Protein AF-0000000079719962 (afdb_homodimer)

Organism: NCBI:txid616991

Foldseek 3Di:
DKKKKKKFKPPPVVDDLCQQCVQVVVVLVVQDDPFQAKDDPPSTIMMGIGHLLCQVLVVLLSQLSQLLDPPMGMAMEMFAFDWDARDPGPVPTDGRNVVRRVVVSVCCVVVVHRYAYDLPDPVVRVVLRVLSVVLCVLSVVQHSLLSVLLNVCSVCVPDDLVNVCVVVVHDSVVSVVSPVSSVVVSVVVSSVVSNVCVVVSVD/DKKKKKKFKPPPVVDDLCQQCVQVVVVLVVQDDPFQAKDDPPSTIMMGIGHLLCQVLVVLLSQLSQLLDPPMGMAMEMFAFDWDARDPGPVPTDDRNVVRRVVVSVCCVVVVHRYAYDLPDPVVRVVLRVLRVVLCVLSVVQHSLLSVLLNVCSVCVPDDLVNVCVVVVHDSVVSVVSPVSSVVVSVVVSSVVSNVCVVVSVD

Radius of gyration: 23.45 Å; Cα contacts (8 Å, |Δi|>4): 711; chains: 2; bounding box: 46×61×52 Å

Nearest PDB structures (foldseek):
  3ung-assembly1_C  TM=3.745E-01  e=7.466E-02  Pyrococcus furiosus DSM 3638
  3mah-assembly1_A-2  TM=4.358E-01  e=3.257E-01  Porphyromonas gingivalis W83
  2ia0-assembly1_A  TM=5.479E-01  e=9.409E-01  Pyrococcus furiosus
  8z6g-assembly3_F  TM=4.159E-01  e=1.340E+00  Pseudomonas aeruginosa
  5yei-assembly2_E  TM=3.721E-01  e=9.409E-01  Pseudomonas aeruginosa PAO1

Sequence (406 aa):
MVAIITGDIINSDRYAASEWMDILKPYLGRQGKTPNDWEIYRGDEFQIRTTPEKALQMAIQIKALIKSIKNLDVRMGIGLGSETFVGSSVSQSNGKAYQRSGRIFETLKEQKLNLAIVTGHDDKDKTLNLMLKLALNFMDDWSTVSAQMVSLALTKPNASQQEVADQLKIRQSAVSQRLKRARMDLVLDLLAYYDENLKYIMAMVAIITGDIINSDRYAASEWMDILKPYLGRQGKTPNDWEIYRGDEFQIRTTPEKALQMAIQIKALIKSIKNLDVRMGIGLGSETFVGSSVSQSNGKAYQRSGRIFETLKEQKLNLAIVTGHDDKDKTLNLMLKLALNFMDDWSTVSAQMVSLALTKPNASQQEVADQLKIRQSAVSQRLKRARMDLVLDLLAYYDENLKYIMA

InterPro domains:
  IPR032580 SatD family [PF16264] (7-186)

Solvent-accessible surface area (backbone atoms only — not comparable to full-atom values): 20863 Å² total; per-residue (Å²): 118,32,17,21,40,28,35,35,49,39,63,47,90,82,45,64,59,64,71,51,46,68,55,49,48,62,56,50,53,74,74,43,48,75,40,56,26,27,41,77,43,92,85,43,32,36,39,35,55,49,42,61,90,47,41,64,61,49,52,54,39,49,40,17,54,39,21,38,38,85,84,33,38,50,33,37,7,30,3,32,28,44,73,76,41,84,45,90,25,43,90,60,32,36,36,50,5,46,51,35,4,50,56,52,35,70,46,22,69,83,68,73,44,47,61,46,55,36,60,85,41,68,71,58,28,55,54,51,37,49,45,42,53,45,46,43,67,53,62,76,61,44,44,38,67,26,13,44,48,51,28,49,46,67,76,36,74,80,57,49,61,57,56,52,10,60,73,69,70,49,56,42,69,56,44,53,50,38,37,57,74,49,40,45,70,59,53,51,50,51,51,50,51,51,60,67,48,42,62,67,66,74,99,117,32,17,22,40,27,35,34,48,39,63,46,88,82,45,64,60,64,71,52,46,68,55,49,48,62,55,49,53,74,74,41,49,77,40,58,26,26,40,76,44,93,84,44,32,36,37,36,55,49,43,61,89,46,39,63,60,48,52,54,36,51,37,18,54,40,21,37,39,86,86,34,37,49,33,37,7,30,3,31,28,44,72,77,41,85,46,89,22,44,89,61,33,36,36,52,5,47,50,36,4,50,55,50,35,70,46,22,70,84,67,71,44,47,60,47,54,38,58,86,42,70,71,59,27,55,52,52,37,50,45,41,52,45,45,42,67,52,61,75,61,44,45,39,66,26,12,43,48,51,28,50,46,68,75,38,75,81,58,48,61,58,56,51,11,59,74,69,71,48,57,42,69,55,43,53,50,37,38,57,74,48,40,45,68,58,54,51,51,52,51,51,50,50,58,67,48,42,61,68,65,74,98

Secondary structure (DSSP, 8-state):
-EEEEEEEEETGGGS-HHHHHHHHHHHHHHH--TTTTEEEETTTEEEEEE-HHHHHHHHHHHHHHHHTSTT-EEEEEEEEE---B--SSGGG-BSHHHHHHHHHHHHHHHHT-SEEEE-S-HHHHHHHHHHHHHHHHHHTT--HHHHHHHHHHHH-TT--HHHHHHHHTS-HHHHHHHHHHTTHHHHHHHHHHHHHHHHHHH-/-EEEEEEEEETGGGS-HHHHHHHHHHHHHHH--TTTTEEEETTTEEEEEE-HHHHHHHHHHHHHHHHTSTT-EEEEEEEEE---B--SSGGG-BSHHHHHHHHHHHHHHHHT-SEEEE-S-HHHHHHHHHHHHHHHHHHTT--HHHHHHHHHHHH-TT--HHHHHHHHTS-HHHHHHHHHHTTHHHHHHHHHHHHHHHHHHH-

pLDDT: mean 95.41, std 4.45, range [75.06, 98.94]

Structure (mmCIF, N/CA/C/O backbone):
data_AF-0000000079719962-model_v1
#
loop_
_entity.id
_entity.type
_entity.pdbx_description
1 polymer 'SatD family protein'
#
loop_
_atom_site.group_PDB
_atom_site.id
_atom_site.type_symbol
_atom_site.label_atom_id
_atom_site.label_alt_id
_atom_site.label_comp_id
_atom_site.label_asym_id
_atom_site.label_entity_id
_atom_site.label_seq_id
_atom_site.pdbx_PDB_ins_code
_atom_site.Cartn_x
_atom_site.Cartn_y
_atom_site.Cartn_z
_atom_site.occupancy
_atom_site.B_iso_or_equiv
_atom_site.auth_seq_id
_atom_site.auth_comp_id
_atom_site.auth_asym_id
_atom_site.auth_atom_id
_atom_site.pdbx_PDB_model_num
ATOM 1 N N . MET A 1 1 ? -19.891 16.281 11.859 1 93.44 1 MET A N 1
ATOM 2 C CA . MET A 1 1 ? -18.75 15.367 11.969 1 93.44 1 MET A CA 1
ATOM 3 C C . MET A 1 1 ? -17.438 16.109 11.719 1 93.44 1 MET A C 1
ATOM 5 O O . MET A 1 1 ? -17.344 16.938 10.805 1 93.44 1 MET A O 1
ATOM 9 N N . VAL A 1 2 ? -16.422 15.969 12.656 1 97.75 2 VAL A N 1
ATOM 10 C CA . VAL A 1 2 ? -15.117 16.625 12.547 1 97.75 2 VAL A CA 1
ATOM 11 C C . VAL A 1 2 ? -14.008 15.578 12.484 1 97.75 2 VAL A C 1
ATOM 13 O O . VAL A 1 2 ? -14.273 14.383 12.656 1 97.75 2 VAL A O 1
ATOM 16 N N . ALA A 1 3 ? -12.844 16.016 12.141 1 98.75 3 ALA A N 1
ATOM 17 C CA . ALA A 1 3 ? -11.633 15.211 12.219 1 98.75 3 ALA A CA 1
ATOM 18 C C . ALA A 1 3 ? -10.602 15.852 13.141 1 98.75 3 ALA A C 1
ATOM 20 O O . ALA A 1 3 ? -10.414 17.062 13.125 1 98.75 3 ALA A O 1
ATOM 21 N N . ILE A 1 4 ? -10.023 15.016 13.922 1 98.88 4 ILE A N 1
ATOM 22 C CA . ILE A 1 4 ? -8.977 15.461 14.836 1 98.88 4 ILE A CA 1
ATOM 23 C C . ILE A 1 4 ? -7.668 14.742 14.508 1 98.88 4 ILE A C 1
ATOM 25 O O . ILE A 1 4 ? -7.648 13.523 14.328 1 98.88 4 ILE A O 1
ATOM 29 N N . ILE A 1 5 ? -6.578 15.484 14.367 1 98.88 5 ILE A N 1
ATOM 30 C CA . ILE A 1 5 ? -5.23 14.938 14.227 1 98.88 5 ILE A CA 1
ATOM 31 C C . ILE A 1 5 ? -4.438 15.188 15.5 1 98.88 5 ILE A C 1
ATOM 33 O O . ILE A 1 5 ? -4.285 16.344 15.93 1 98.88 5 ILE A O 1
ATOM 37 N N . THR A 1 6 ? -4.031 14.203 16.109 1 98.81 6 THR A N 1
ATOM 38 C CA . THR A 1 6 ? -3.107 14.266 17.234 1 98.81 6 THR A CA 1
ATOM 39 C C . THR A 1 6 ? -1.722 13.773 16.828 1 98.81 6 THR A C 1
ATOM 41 O O . THR A 1 6 ? -1.591 12.719 16.203 1 98.81 6 THR A O 1
ATOM 44 N N . GLY A 1 7 ? -0.719 14.555 17.125 1 98.31 7 GLY A N 1
ATOM 45 C CA . GLY A 1 7 ? 0.588 14.117 16.656 1 98.31 7 GLY A CA 1
ATOM 46 C C . GLY A 1 7 ? 1.728 14.625 17.516 1 98.31 7 GLY A C 1
ATOM 47 O O . GLY A 1 7 ? 1.511 15.414 18.438 1 98.31 7 GLY A O 1
ATOM 48 N N . ASP A 1 8 ? 2.9 14.094 17.25 1 97.25 8 ASP A N 1
ATOM 49 C CA . ASP A 1 8 ? 4.141 14.555 17.859 1 97.25 8 ASP A CA 1
ATOM 50 C C . ASP A 1 8 ? 5.32 14.398 16.906 1 97.25 8 ASP A C 1
ATOM 52 O O . ASP A 1 8 ? 5.332 13.5 16.062 1 97.25 8 ASP A O 1
ATOM 56 N N . ILE A 1 9 ? 6.293 15.258 17.109 1 97.38 9 ILE A N 1
ATOM 57 C CA . ILE A 1 9 ? 7.492 15.25 16.281 1 97.38 9 ILE A CA 1
ATOM 58 C C . ILE A 1 9 ? 8.453 14.172 16.766 1 97.38 9 ILE A C 1
ATOM 60 O O . ILE A 1 9 ? 8.766 14.102 17.953 1 97.38 9 ILE A O 1
ATOM 64 N N . ILE A 1 10 ? 8.82 13.297 15.828 1 95.75 10 ILE A N 1
ATOM 65 C CA . ILE A 1 10 ? 9.781 12.25 16.141 1 95.75 10 ILE A CA 1
ATOM 66 C C . ILE A 1 10 ? 11.195 12.812 16.094 1 95.75 10 ILE A C 1
ATOM 68 O O . ILE A 1 10 ? 11.539 13.562 15.172 1 95.75 10 ILE A O 1
ATOM 72 N N . ASN A 1 11 ? 12.078 12.508 17.047 1 89.94 11 ASN A N 1
ATOM 73 C CA . ASN A 1 11 ? 13.461 12.945 17.172 1 89.94 11 ASN A CA 1
ATOM 74 C C . ASN A 1 11 ? 13.562 14.445 17.438 1 89.94 11 ASN A C 1
ATOM 76 O O . ASN A 1 11 ? 14.5 15.102 16.969 1 89.94 11 ASN A O 1
ATOM 80 N N . SER A 1 12 ? 12.562 15.008 18.062 1 84.5 12 SER A N 1
ATOM 81 C CA . SER A 1 12 ? 12.516 16.453 18.297 1 84.5 12 SER A CA 1
ATOM 82 C C . SER A 1 12 ? 13.57 16.875 19.297 1 84.5 12 SER A C 1
ATOM 84 O O . SER A 1 12 ? 14 18.047 19.312 1 84.5 12 SER A O 1
ATOM 86 N N . ASP A 1 13 ? 13.922 15.945 20.141 1 80.94 13 ASP A N 1
ATOM 87 C CA . ASP A 1 13 ? 14.891 16.266 21.188 1 80.94 13 ASP A CA 1
ATOM 88 C C . ASP A 1 13 ? 16.281 16.484 20.594 1 80.94 13 ASP A C 1
ATOM 90 O O . ASP A 1 13 ? 17.141 17.078 21.25 1 80.94 13 ASP A O 1
ATOM 94 N N . ARG A 1 14 ? 16.469 16.125 19.375 1 79.5 14 ARG A N 1
ATOM 95 C CA . ARG A 1 14 ? 17.797 16.219 18.766 1 79.5 14 ARG A CA 1
ATOM 96 C C . ARG A 1 14 ? 17.969 17.531 18 1 79.5 14 ARG A C 1
ATOM 98 O O . ARG A 1 14 ? 19.062 17.859 17.562 1 79.5 14 ARG A O 1
ATOM 105 N N . TYR A 1 15 ? 16.766 18.281 17.969 1 77.62 15 TYR A N 1
ATOM 106 C CA . TYR A 1 15 ? 16.797 19.484 17.156 1 77.62 15 TYR A CA 1
ATOM 107 C C . TYR A 1 15 ? 16.109 20.641 17.891 1 77.62 15 TYR A C 1
ATOM 109 O O . TYR A 1 15 ? 15.297 20.422 18.781 1 77.62 15 TYR A O 1
ATOM 117 N N . ALA A 1 16 ? 16.578 21.75 17.516 1 79.19 16 ALA A N 1
ATOM 118 C CA . ALA A 1 16 ? 15.906 22.922 18.078 1 79.19 16 ALA A CA 1
ATOM 119 C C . ALA A 1 16 ? 14.461 23 17.578 1 79.19 16 ALA A C 1
ATOM 121 O O . ALA A 1 16 ? 14.188 22.781 16.406 1 79.19 16 ALA A O 1
ATOM 122 N N . ALA A 1 17 ? 13.594 23.266 18.531 1 81.38 17 ALA A N 1
ATOM 123 C CA . ALA A 1 17 ? 12.172 23.344 18.203 1 81.38 17 ALA A CA 1
ATOM 124 C C . ALA A 1 17 ? 11.914 24.328 17.078 1 81.38 17 ALA A C 1
ATOM 126 O O . ALA A 1 17 ? 10.977 24.172 16.297 1 81.38 17 ALA A O 1
ATOM 127 N N . SER A 1 18 ? 12.727 25.266 17.016 1 83.69 18 SER A N 1
ATOM 128 C CA . SER A 1 18 ? 12.562 26.297 16 1 83.69 18 SER A CA 1
ATOM 129 C C . SER A 1 18 ? 12.688 25.719 14.594 1 83.69 18 SER A C 1
ATOM 131 O O . SER A 1 18 ? 12.109 26.25 13.641 1 83.69 18 SER A O 1
ATOM 133 N N . GLU A 1 19 ? 13.398 24.688 14.484 1 83 19 GLU A N 1
ATOM 134 C CA . GLU A 1 19 ? 13.648 24.078 13.172 1 83 19 GLU A CA 1
ATOM 135 C C . GLU A 1 19 ? 12.352 23.578 12.539 1 83 19 GLU A C 1
ATOM 137 O O . GLU A 1 19 ? 12.125 23.781 11.344 1 83 19 GLU A O 1
ATOM 142 N N . TRP A 1 20 ? 11.531 22.984 13.281 1 89.44 20 TRP A N 1
ATOM 143 C CA . TRP A 1 20 ? 10.312 22.438 12.688 1 89.44 20 TRP A CA 1
ATOM 144 C C . TRP A 1 20 ? 9.109 23.344 13 1 89.44 20 TRP A C 1
ATOM 146 O O . TRP A 1 20 ? 8.148 23.391 12.227 1 89.44 20 TRP A O 1
ATOM 156 N N . MET A 1 21 ? 9.125 24.094 14.055 1 92.19 21 MET A N 1
ATOM 157 C CA . MET A 1 21 ? 8.023 25 14.398 1 92.19 21 MET A CA 1
ATOM 158 C C . MET A 1 21 ? 7.855 26.078 13.336 1 92.19 21 MET A C 1
ATOM 160 O O . MET A 1 21 ? 6.734 26.469 13.016 1 92.19 21 MET A O 1
ATOM 164 N N . ASP A 1 22 ? 8.93 26.562 12.797 1 91.62 22 ASP A N 1
ATOM 165 C CA . ASP A 1 22 ? 8.922 27.641 11.812 1 91.62 22 ASP A CA 1
ATOM 166 C C . ASP A 1 22 ? 8.281 27.188 10.508 1 91.62 22 ASP A C 1
ATOM 168 O O . ASP A 1 22 ? 7.879 28.016 9.68 1 91.62 22 ASP A O 1
ATOM 172 N N . ILE A 1 23 ? 8.195 25.922 10.352 1 92.44 23 ILE A N 1
ATOM 173 C CA . ILE A 1 23 ? 7.602 25.375 9.133 1 92.44 23 ILE A CA 1
ATOM 174 C C . ILE A 1 23 ? 6.16 24.953 9.414 1 92.44 23 ILE A C 1
ATOM 176 O O . ILE A 1 23 ? 5.262 25.219 8.609 1 92.44 23 ILE A O 1
ATOM 180 N N . LEU A 1 24 ? 5.965 24.344 10.539 1 95.38 24 LEU A N 1
ATOM 181 C CA . LEU A 1 24 ? 4.656 23.781 10.859 1 95.38 24 LEU A CA 1
ATOM 182 C C . LEU A 1 24 ? 3.66 24.891 11.203 1 95.38 24 LEU A C 1
ATOM 184 O O . LEU A 1 24 ? 2.512 24.859 10.75 1 95.38 24 LEU A O 1
ATOM 188 N N . LYS A 1 25 ? 4.051 25.938 11.922 1 95.94 25 LYS A N 1
ATOM 189 C CA . LYS A 1 25 ? 3.146 26.969 12.398 1 95.94 25 LYS A CA 1
ATOM 190 C C . LYS A 1 25 ? 2.553 27.766 11.234 1 95.94 25 LYS A C 1
ATOM 192 O O . LYS A 1 25 ? 1.34 27.984 11.18 1 95.94 25 LYS A O 1
ATOM 197 N N . PRO A 1 26 ? 3.408 28.234 10.328 1 95.81 26 PRO A N 1
ATOM 198 C CA . PRO A 1 26 ? 2.816 28.938 9.18 1 95.81 26 PRO A CA 1
ATOM 199 C C . PRO A 1 26 ? 1.812 28.078 8.422 1 95.81 26 PRO A C 1
ATOM 201 O O . PRO A 1 26 ? 0.788 28.578 7.953 1 95.81 26 PRO A O 1
ATOM 204 N N . TYR A 1 27 ? 2.104 26.828 8.242 1 96.44 27 TYR A N 1
ATOM 205 C CA . TYR A 1 27 ? 1.168 25.922 7.574 1 96.44 27 TYR A CA 1
ATOM 206 C C . TYR A 1 27 ? -0.151 25.844 8.336 1 96.44 27 TYR A C 1
ATOM 208 O O . TYR A 1 27 ? -1.223 26.016 7.746 1 96.44 27 TYR A O 1
ATOM 216 N N . LEU A 1 28 ? -0.067 25.562 9.664 1 97.31 28 LEU A N 1
ATOM 217 C CA . LEU A 1 28 ? -1.263 25.438 10.492 1 97.31 28 LEU A CA 1
ATOM 218 C C . LEU A 1 28 ? -2.031 26.75 10.547 1 97.31 28 LEU A C 1
ATOM 220 O O . LEU A 1 28 ? -3.264 26.75 10.594 1 97.31 28 LEU A O 1
ATOM 224 N N . GLY A 1 29 ? -1.267 27.844 10.57 1 97.06 29 GLY A N 1
ATOM 225 C CA . GLY A 1 29 ? -1.888 29.156 10.57 1 97.06 29 GLY A CA 1
ATOM 226 C C . GLY A 1 29 ? -2.803 29.391 9.383 1 97.06 29 GLY A C 1
ATOM 227 O O . GLY A 1 29 ? -3.818 30.078 9.5 1 97.06 29 GLY A O 1
ATOM 228 N N . ARG A 1 30 ? -2.459 28.781 8.273 1 95.69 30 ARG A N 1
ATOM 229 C CA . ARG A 1 30 ? -3.264 28.906 7.062 1 95.69 30 ARG A CA 1
ATOM 230 C C . ARG A 1 30 ? -4.492 28.016 7.121 1 95.69 30 ARG A C 1
ATOM 232 O O . ARG A 1 30 ? -5.434 28.188 6.34 1 95.69 30 ARG A O 1
ATOM 239 N N . GLN A 1 31 ? -4.426 27.047 8.031 1 95.19 31 GLN A N 1
ATOM 240 C CA . GLN A 1 31 ? -5.516 26.078 8.117 1 95.19 31 GLN A CA 1
ATOM 241 C C . GLN A 1 31 ? -6.57 26.516 9.125 1 95.19 31 GLN A C 1
ATOM 243 O O . GLN A 1 31 ? -7.695 26.016 9.117 1 95.19 31 GLN A O 1
ATOM 248 N N . GLY A 1 32 ? -6.234 27.438 10.07 1 96.25 32 GLY A N 1
ATOM 249 C CA . GLY A 1 32 ? -7.164 27.875 11.102 1 96.25 32 GLY A CA 1
ATOM 250 C C . GLY A 1 32 ? -6.5 28.688 12.195 1 96.25 32 GLY A C 1
ATOM 251 O O . GLY A 1 32 ? -5.355 29.125 12.039 1 96.25 32 GLY A O 1
ATOM 252 N N . LYS A 1 33 ? -7.203 28.875 13.289 1 96.94 33 LYS A N 1
ATOM 253 C CA . LYS A 1 33 ? -6.738 29.75 14.352 1 96.94 33 LYS A CA 1
ATOM 254 C C . LYS A 1 33 ? -6.285 28.953 15.57 1 96.94 33 LYS A C 1
ATOM 256 O O . LYS A 1 33 ? -6.93 27.969 15.953 1 96.94 33 LYS A O 1
ATOM 261 N N . THR A 1 34 ? -5.16 29.25 16.156 1 97.12 34 THR A N 1
ATOM 262 C CA . THR A 1 34 ? -4.742 28.734 17.469 1 97.12 34 THR A CA 1
ATOM 263 C C . THR A 1 34 ? -5.324 29.578 18.594 1 97.12 34 THR A C 1
ATOM 265 O O . THR A 1 34 ? -5.453 30.797 18.453 1 97.12 34 THR A O 1
ATOM 268 N N . PRO A 1 35 ? -5.789 28.969 19.578 1 96.75 35 PRO A N 1
ATOM 269 C CA . PRO A 1 35 ? -5.656 27.547 19.891 1 96.75 35 PRO A CA 1
ATOM 270 C C . PRO A 1 35 ? -6.891 26.734 19.5 1 96.75 35 PRO A C 1
ATOM 272 O O . PRO A 1 35 ? -6.941 25.531 19.734 1 96.75 35 PRO A O 1
ATOM 275 N N . ASN A 1 36 ? -7.93 27.391 18.891 1 96.19 36 ASN A N 1
ATOM 276 C CA . ASN A 1 36 ? -9.227 26.766 18.672 1 96.19 36 ASN A CA 1
ATOM 277 C C . ASN A 1 36 ? -9.141 25.656 17.625 1 96.19 36 ASN A C 1
ATOM 279 O O . ASN A 1 36 ? -9.766 24.609 17.766 1 96.19 36 ASN A O 1
ATOM 283 N N . ASP A 1 37 ? -8.367 25.891 16.609 1 97.81 37 ASP A N 1
ATOM 284 C CA . ASP A 1 37 ? -8.32 24.938 15.492 1 97.81 37 ASP A CA 1
ATOM 285 C C . ASP A 1 37 ? -7.07 24.062 15.578 1 97.81 37 ASP A C 1
ATOM 287 O O . ASP A 1 37 ? -7.055 22.953 15.062 1 97.81 37 ASP A O 1
ATOM 291 N N . TRP A 1 38 ? -6.039 24.562 16.125 1 98.31 38 TRP A N 1
ATOM 292 C CA . TRP A 1 38 ? -4.812 23.797 16.312 1 98.31 38 TRP A CA 1
ATOM 293 C C . TRP A 1 38 ? -4.008 24.344 17.5 1 98.31 38 TRP A C 1
ATOM 295 O O . TRP A 1 38 ? -4.141 25.5 17.859 1 98.31 38 TRP A O 1
ATOM 305 N N . GLU A 1 39 ? -3.303 23.531 18.047 1 97.69 39 GLU A N 1
ATOM 306 C CA . GLU A 1 39 ? -2.447 23.875 19.172 1 97.69 39 GLU A CA 1
ATOM 307 C C . GLU A 1 39 ? -1.198 23 19.219 1 97.69 39 GLU A C 1
ATOM 309 O O . GLU A 1 39 ? -1.268 21.797 18.953 1 97.69 39 GLU A O 1
ATOM 314 N N . ILE A 1 40 ? -0.084 23.625 19.391 1 95.81 40 ILE A N 1
ATOM 315 C CA . ILE A 1 40 ? 1.156 22.922 19.719 1 95.81 40 ILE A CA 1
ATOM 316 C C . ILE A 1 40 ? 1.433 23.016 21.219 1 95.81 40 ILE A C 1
ATOM 318 O O . ILE A 1 40 ? 1.312 24.078 21.812 1 95.81 40 ILE A O 1
ATOM 322 N N . TYR A 1 41 ? 1.657 21.891 21.797 1 92.75 41 TYR A N 1
ATOM 323 C CA . TYR A 1 41 ? 1.892 21.891 23.25 1 92.75 41 TYR A CA 1
ATOM 324 C C . TYR A 1 41 ? 2.98 20.891 23.609 1 92.75 41 TYR A C 1
ATOM 326 O O . TYR A 1 41 ? 3.387 20.062 22.781 1 92.75 41 TYR A O 1
ATOM 334 N N . ARG A 1 42 ? 3.557 21.031 24.766 1 88.94 42 ARG A N 1
ATOM 335 C CA . ARG A 1 42 ? 4.602 20.172 25.312 1 88.94 42 ARG A CA 1
ATOM 336 C C . ARG A 1 42 ? 5.836 20.172 24.422 1 88.94 42 ARG A C 1
ATOM 338 O O . ARG A 1 42 ? 6.566 19.188 24.344 1 88.94 42 ARG A O 1
ATOM 345 N N . GLY A 1 43 ? 5.992 21.094 23.641 1 87.31 43 GLY A N 1
ATOM 346 C CA . GLY A 1 43 ? 7.188 21.328 22.844 1 87.31 43 GLY A CA 1
ATOM 347 C C . GLY A 1 43 ? 7.18 20.594 21.516 1 87.31 43 GLY A C 1
ATOM 348 O O . GLY A 1 43 ? 7.754 21.078 20.531 1 87.31 43 GLY A O 1
ATOM 349 N N . ASP A 1 44 ? 6.539 19.375 21.469 1 92.88 44 ASP A N 1
ATOM 350 C CA . ASP A 1 44 ? 6.645 18.609 20.234 1 92.88 44 ASP A CA 1
ATOM 351 C C . ASP A 1 44 ? 5.316 17.953 19.875 1 92.88 44 ASP A C 1
ATOM 353 O O . ASP A 1 44 ? 5.219 17.234 18.875 1 92.88 44 ASP A O 1
ATOM 357 N N . GLU A 1 45 ? 4.328 18.156 20.703 1 96.06 45 GLU A N 1
ATOM 358 C CA . GLU A 1 45 ? 3.016 17.562 20.453 1 96.06 45 GLU A CA 1
ATOM 359 C C . GLU A 1 45 ? 2.047 18.594 19.875 1 96.06 45 GLU A C 1
ATOM 361 O O . GLU A 1 45 ? 2.209 19.797 20.094 1 96.06 45 GLU A O 1
ATOM 366 N N . PHE A 1 46 ? 1.079 18.156 19.141 1 97.69 46 PHE A N 1
ATOM 367 C CA . PHE A 1 46 ? 0.105 19.078 18.578 1 97.69 46 PHE A CA 1
ATOM 368 C C . PHE A 1 46 ? -1.232 18.391 18.344 1 97.69 46 PHE A C 1
ATOM 370 O O . PHE A 1 46 ? -1.306 17.156 18.328 1 97.69 46 PHE A O 1
ATOM 377 N N . GLN A 1 47 ? -2.201 19.125 18.219 1 98.62 47 GLN A N 1
ATOM 378 C CA . GLN A 1 47 ? -3.547 18.672 17.891 1 98.62 47 GLN A CA 1
ATOM 379 C C . GLN A 1 47 ? -4.223 19.641 16.922 1 98.62 47 GLN A C 1
ATOM 381 O O . GLN A 1 47 ? -4.105 20.859 17.062 1 98.62 47 GLN A O 1
ATOM 386 N N . ILE A 1 48 ? -4.898 19.125 15.961 1 98.75 48 ILE A N 1
ATOM 387 C CA . ILE A 1 48 ? -5.52 19.906 14.898 1 98.75 48 ILE A CA 1
ATOM 388 C C . ILE A 1 48 ? -6.973 19.469 14.719 1 98.75 48 ILE A C 1
ATOM 390 O O . ILE A 1 48 ? -7.27 18.281 14.695 1 98.75 48 ILE A O 1
ATOM 394 N N . ARG A 1 49 ? -7.844 20.406 14.734 1 98.69 49 ARG A N 1
ATOM 395 C CA . ARG A 1 49 ? -9.234 20.203 14.344 1 98.69 49 ARG A CA 1
ATOM 396 C C . ARG A 1 49 ? -9.461 20.578 12.891 1 98.69 49 ARG A C 1
ATOM 398 O O . ARG A 1 49 ? -9.07 21.672 12.461 1 98.69 49 ARG A O 1
ATOM 405 N N . THR A 1 50 ? -9.984 19.75 12.094 1 98.44 50 THR A N 1
ATOM 406 C CA . THR A 1 50 ? -10.273 20 10.68 1 98.44 50 THR A CA 1
ATOM 407 C C . THR A 1 50 ? -11.508 19.219 10.234 1 98.44 50 THR A C 1
ATOM 409 O O . THR A 1 50 ? -12.297 18.766 11.062 1 98.44 50 THR A O 1
ATOM 412 N N . THR A 1 51 ? -11.797 19.188 8.906 1 97.88 51 THR A N 1
ATOM 413 C CA . THR A 1 51 ? -12.93 18.422 8.367 1 97.88 51 THR A CA 1
ATOM 414 C C . THR A 1 51 ? -12.477 17.047 7.887 1 97.88 51 THR A C 1
ATOM 416 O O . THR A 1 51 ? -11.312 16.859 7.52 1 97.88 51 THR A O 1
ATOM 419 N N . PRO A 1 52 ? -13.391 16.094 7.969 1 98.19 52 PRO A N 1
ATOM 420 C CA . PRO A 1 52 ? -13.023 14.758 7.461 1 98.19 52 PRO A CA 1
ATOM 421 C C . PRO A 1 52 ? -12.43 14.805 6.055 1 98.19 52 PRO A C 1
ATOM 423 O O . PRO A 1 52 ? -11.484 14.078 5.758 1 98.19 52 PRO A O 1
ATOM 426 N N . GLU A 1 53 ? -12.914 15.695 5.188 1 97.38 53 GLU A N 1
ATOM 427 C CA . GLU A 1 53 ? -12.477 15.789 3.799 1 97.38 53 GLU A CA 1
ATOM 428 C C . GLU A 1 53 ? -11.008 16.203 3.715 1 97.38 53 GLU A C 1
ATOM 430 O O . GLU A 1 53 ? -10.281 15.758 2.816 1 97.38 53 GLU A O 1
ATOM 435 N N . LYS A 1 54 ? -10.516 16.906 4.715 1 97.44 54 LYS A N 1
ATOM 436 C CA . LYS A 1 54 ? -9.188 17.5 4.645 1 97.44 54 LYS A CA 1
ATOM 437 C C . LYS A 1 54 ? -8.188 16.703 5.48 1 97.44 54 LYS A C 1
ATOM 439 O O . LYS A 1 54 ? -6.973 16.875 5.336 1 97.44 54 LYS A O 1
ATOM 444 N N . ALA A 1 55 ? -8.625 15.867 6.285 1 98.56 55 ALA A N 1
ATOM 445 C CA . ALA A 1 55 ? -7.855 15.312 7.395 1 98.56 55 ALA A CA 1
ATOM 446 C C . ALA A 1 55 ? -6.652 14.523 6.887 1 98.56 55 ALA A C 1
ATOM 448 O O . ALA A 1 55 ? -5.52 14.781 7.305 1 98.56 55 ALA A O 1
ATOM 449 N N . LEU A 1 56 ? -6.895 13.602 5.969 1 98.69 56 LEU A N 1
ATOM 450 C CA . LEU A 1 56 ? -5.809 12.734 5.531 1 98.69 56 LEU A CA 1
ATOM 451 C C . LEU A 1 56 ? -4.77 13.523 4.738 1 98.69 56 LEU A C 1
ATOM 453 O O . LEU A 1 56 ? -3.566 13.359 4.953 1 98.69 56 LEU A O 1
ATOM 457 N N . GLN A 1 57 ? -5.25 14.352 3.838 1 98.19 57 GLN A N 1
ATOM 458 C CA . GLN A 1 57 ? -4.316 15.18 3.078 1 98.19 57 GLN A CA 1
ATOM 459 C C . GLN A 1 57 ? -3.477 16.062 4.004 1 98.19 57 GLN A C 1
ATOM 461 O O . GLN A 1 57 ? -2.271 16.203 3.799 1 98.19 57 GLN A O 1
ATOM 466 N N . MET A 1 58 ? -4.098 16.641 4.988 1 98.38 58 MET A N 1
ATOM 467 C CA . MET A 1 58 ? -3.393 17.484 5.949 1 98.38 58 MET A CA 1
ATOM 468 C C . MET A 1 58 ? -2.32 16.688 6.688 1 98.38 58 MET A C 1
ATOM 470 O O . MET A 1 58 ? -1.192 17.156 6.848 1 98.38 58 MET A O 1
ATOM 474 N N . ALA A 1 59 ? -2.654 15.492 7.102 1 98.88 59 ALA A N 1
ATOM 475 C CA . ALA A 1 59 ? -1.695 14.656 7.812 1 98.88 59 ALA A CA 1
ATOM 476 C C . ALA A 1 59 ? -0.485 14.344 6.938 1 98.88 59 ALA A C 1
ATOM 478 O O . ALA A 1 59 ? 0.658 14.438 7.391 1 98.88 59 ALA A O 1
ATOM 479 N N . ILE A 1 60 ? -0.726 13.992 5.684 1 98.81 60 ILE A N 1
ATOM 480 C CA . ILE A 1 60 ? 0.356 13.648 4.77 1 98.81 60 ILE A CA 1
ATOM 481 C C . ILE A 1 60 ? 1.2 14.891 4.477 1 98.81 60 ILE A C 1
ATOM 483 O O . ILE A 1 60 ? 2.428 14.805 4.391 1 98.81 60 ILE A O 1
ATOM 487 N N . GLN A 1 61 ? 0.541 16.016 4.375 1 98.19 61 GLN A N 1
ATOM 488 C CA . GLN A 1 61 ? 1.257 17.266 4.152 1 98.19 61 GLN A CA 1
ATOM 489 C C . GLN A 1 61 ? 2.145 17.609 5.344 1 98.19 61 GLN A C 1
ATOM 491 O O . GLN A 1 61 ? 3.291 18.031 5.168 1 98.19 61 GLN A O 1
ATOM 496 N N . ILE A 1 62 ? 1.63 17.469 6.512 1 98.44 62 ILE A N 1
ATOM 497 C CA . ILE A 1 62 ? 2.406 17.719 7.719 1 98.44 62 ILE A CA 1
ATOM 498 C C . ILE A 1 62 ? 3.619 16.797 7.758 1 98.44 62 ILE A C 1
ATOM 500 O O . ILE A 1 62 ? 4.734 17.234 8.055 1 98.44 62 ILE A O 1
ATOM 504 N N . LYS A 1 63 ? 3.438 15.523 7.457 1 98.81 63 LYS A N 1
ATOM 505 C CA . LYS A 1 63 ? 4.559 14.586 7.41 1 98.81 63 LYS A CA 1
ATOM 506 C C . LYS A 1 63 ? 5.617 15.047 6.418 1 98.81 63 LYS A C 1
ATOM 508 O O . LYS A 1 63 ? 6.812 15.047 6.727 1 98.81 63 LYS A O 1
ATOM 513 N N . ALA A 1 64 ? 5.148 15.461 5.215 1 98.5 64 ALA A N 1
ATOM 514 C CA . ALA A 1 64 ? 6.074 15.922 4.184 1 98.5 64 ALA A CA 1
ATOM 515 C C . ALA A 1 64 ? 6.852 17.141 4.656 1 98.5 64 ALA A C 1
ATOM 517 O O . ALA A 1 64 ? 8.07 17.234 4.465 1 98.5 64 ALA A O 1
ATOM 518 N N . LEU A 1 65 ? 6.176 18.062 5.297 1 97.38 65 LEU A N 1
ATOM 519 C CA . LEU A 1 65 ? 6.801 19.281 5.805 1 97.38 65 LEU A CA 1
ATOM 520 C C . LEU A 1 65 ? 7.875 18.953 6.836 1 97.38 65 LEU A C 1
ATOM 522 O O . LEU A 1 65 ? 9 19.438 6.742 1 97.38 65 LEU A O 1
ATOM 526 N N . ILE A 1 66 ? 7.539 18.094 7.773 1 97.5 66 ILE A N 1
ATOM 527 C CA . ILE A 1 66 ? 8.453 17.781 8.867 1 97.5 66 ILE A CA 1
ATOM 528 C C . ILE A 1 66 ? 9.633 16.969 8.336 1 97.5 66 ILE A C 1
ATOM 530 O O . ILE A 1 66 ? 10.789 17.219 8.703 1 97.5 66 ILE A O 1
ATOM 534 N N . LYS A 1 67 ? 9.383 16.062 7.371 1 97.5 67 LYS A N 1
ATOM 535 C CA . LYS A 1 67 ? 10.43 15.219 6.812 1 97.5 67 LYS A CA 1
ATOM 536 C C . LYS A 1 67 ? 11.352 16.016 5.898 1 97.5 67 LYS A C 1
ATOM 538 O O . LYS A 1 67 ? 12.422 15.539 5.52 1 97.5 67 LYS A O 1
ATOM 543 N N . SER A 1 68 ? 10.891 17.188 5.512 1 95.94 68 SER A N 1
ATOM 544 C CA . SER A 1 68 ? 11.773 18.031 4.723 1 95.94 68 SER A CA 1
ATOM 545 C C . SER A 1 68 ? 12.938 18.547 5.562 1 95.94 68 SER A C 1
ATOM 547 O O . SER A 1 68 ? 13.898 19.109 5.027 1 95.94 68 SER A O 1
ATOM 549 N N . ILE A 1 69 ? 12.844 18.406 6.879 1 94.94 69 ILE A N 1
ATOM 550 C CA . ILE A 1 69 ? 13.938 18.703 7.793 1 94.94 69 ILE A CA 1
ATOM 551 C C . ILE A 1 69 ? 14.703 17.422 8.117 1 94.94 69 ILE A C 1
ATOM 553 O O . ILE A 1 69 ? 14.109 16.422 8.547 1 94.94 69 ILE A O 1
ATOM 557 N N . LYS A 1 70 ? 16.031 17.469 7.914 1 93.38 70 LYS A N 1
ATOM 558 C CA . LYS A 1 70 ? 16.875 16.281 8.039 1 93.38 70 LYS A CA 1
ATOM 559 C C . LYS A 1 70 ? 16.672 15.602 9.391 1 93.38 70 LYS A C 1
ATOM 561 O O . LYS A 1 70 ? 16.656 16.266 10.43 1 93.38 70 LYS A O 1
ATOM 566 N N . ASN A 1 71 ? 16.359 14.352 9.406 1 92.69 71 ASN A N 1
ATOM 567 C CA . ASN A 1 71 ? 16.328 13.438 10.547 1 92.69 71 ASN A CA 1
ATOM 568 C C . ASN A 1 71 ? 15.062 13.602 11.375 1 92.69 71 ASN A C 1
ATOM 570 O O . ASN A 1 71 ? 14.961 13.078 12.484 1 92.69 71 ASN A O 1
ATOM 574 N N . LEU A 1 72 ? 14.125 14.398 10.844 1 96.25 72 LEU A N 1
ATOM 575 C CA . LEU A 1 72 ? 12.867 14.547 11.57 1 96.25 72 LEU A CA 1
ATOM 576 C C . LEU A 1 72 ? 11.75 13.758 10.891 1 96.25 72 LEU A C 1
ATOM 578 O O . LEU A 1 72 ? 11.812 13.492 9.688 1 96.25 72 LEU A O 1
ATOM 582 N N . ASP A 1 73 ? 10.844 13.359 11.648 1 97.56 73 ASP A N 1
ATOM 583 C CA . ASP A 1 73 ? 9.602 12.734 11.211 1 97.56 73 ASP A CA 1
ATOM 584 C C . ASP A 1 73 ? 8.453 13.07 12.164 1 97.56 73 ASP A C 1
ATOM 586 O O . ASP A 1 73 ? 8.625 13.852 13.102 1 97.56 73 ASP A O 1
ATOM 590 N N . VAL A 1 74 ? 7.32 12.586 11.898 1 98.38 74 VAL A N 1
ATOM 591 C CA . VAL A 1 74 ? 6.156 12.914 12.711 1 98.38 74 VAL A CA 1
ATOM 592 C C . VAL A 1 74 ? 5.246 11.695 12.828 1 98.38 74 VAL A C 1
ATOM 594 O O . VAL A 1 74 ? 5.148 10.898 11.898 1 98.38 74 VAL A O 1
ATOM 597 N N . ARG A 1 75 ? 4.715 11.453 13.992 1 98.81 75 ARG A N 1
ATOM 598 C CA . ARG A 1 75 ? 3.703 10.438 14.273 1 98.81 75 ARG A CA 1
ATOM 599 C C . ARG A 1 75 ? 2.334 11.078 14.484 1 98.81 75 ARG A C 1
ATOM 601 O O . ARG A 1 75 ? 2.209 12.062 15.219 1 98.81 75 ARG A O 1
ATOM 608 N N . MET A 1 76 ? 1.314 10.531 13.766 1 98.94 76 MET A N 1
ATOM 609 C CA . MET A 1 76 ? 0.005 11.18 13.844 1 98.94 76 MET A CA 1
ATOM 610 C C . MET A 1 76 ? -1.109 10.141 13.891 1 98.94 76 MET A C 1
ATOM 612 O O . MET A 1 76 ? -1.042 9.117 13.203 1 98.94 76 MET A O 1
ATOM 616 N N . GLY A 1 77 ? -2.086 10.336 14.695 1 98.94 77 GLY A N 1
ATOM 617 C CA . GLY A 1 77 ? -3.357 9.625 14.719 1 98.94 77 GLY A CA 1
ATOM 618 C C . GLY A 1 77 ? -4.531 10.5 14.32 1 98.94 77 GLY A C 1
ATOM 619 O O . GLY A 1 77 ? -4.711 11.594 14.867 1 98.94 77 GLY A O 1
ATOM 620 N N . ILE A 1 78 ? -5.324 10.078 13.375 1 98.94 78 ILE A N 1
ATOM 621 C CA . ILE A 1 78 ? -6.504 10.805 12.922 1 98.94 78 ILE A CA 1
ATOM 622 C C . ILE A 1 78 ? -7.762 10.164 13.5 1 98.94 78 ILE A C 1
ATOM 624 O O . ILE A 1 78 ? -7.934 8.945 13.422 1 98.94 78 ILE A O 1
ATOM 628 N N . GLY A 1 79 ? -8.609 10.898 14.055 1 98.88 79 GLY A N 1
ATOM 629 C CA . GLY A 1 79 ? -9.914 10.453 14.516 1 98.88 79 GLY A CA 1
ATOM 630 C C . GLY A 1 79 ? -11.062 11.219 13.891 1 98.88 79 GLY A C 1
ATOM 631 O O . GLY A 1 79 ? -11.078 12.445 13.922 1 98.88 79 GLY A O 1
ATOM 632 N N . LEU A 1 80 ? -12.008 10.562 13.289 1 98.69 80 LEU A N 1
ATOM 633 C CA . LEU A 1 80 ? -13.25 11.156 12.812 1 98.69 80 LEU A CA 1
ATOM 634 C C . LEU A 1 80 ? -14.391 10.906 13.797 1 98.69 80 LEU A C 1
ATOM 636 O O . LEU A 1 80 ? -14.43 9.859 14.445 1 98.69 80 LEU A O 1
ATOM 640 N N . GLY A 1 81 ? -15.273 11.805 13.875 1 97.88 81 GLY A N 1
ATOM 641 C CA . GLY A 1 81 ? -16.391 11.609 14.781 1 97.88 81 GLY A CA 1
ATOM 642 C C . GLY A 1 81 ? -17.047 12.906 15.211 1 97.88 81 GLY A C 1
ATOM 643 O O . GLY A 1 81 ? -16.906 13.93 14.539 1 97.88 81 GLY A O 1
ATOM 644 N N . SER A 1 82 ? -17.797 12.82 16.281 1 97.12 82 SER A N 1
ATOM 645 C CA . SER A 1 82 ? -18.531 13.969 16.797 1 97.12 82 SER A CA 1
ATOM 646 C C . SER A 1 82 ? -17.641 14.844 17.672 1 97.12 82 SER A C 1
ATOM 648 O O . SER A 1 82 ? -16.656 14.367 18.234 1 97.12 82 SER A O 1
ATOM 650 N N . GLU A 1 83 ? -17.922 16.062 17.672 1 97.31 83 GLU A N 1
ATOM 651 C CA . GLU A 1 83 ? -17.484 17.031 18.672 1 97.31 83 GLU A CA 1
ATOM 652 C C . GLU A 1 83 ? -18.609 17.406 19.625 1 97.31 83 GLU A C 1
ATOM 654 O O . GLU A 1 83 ? -19.578 18.062 19.219 1 97.31 83 GLU A O 1
ATOM 659 N N . THR A 1 84 ? -18.516 17 20.812 1 97.12 84 THR A N 1
ATOM 660 C CA . THR A 1 84 ? -19.641 17.141 21.734 1 97.12 84 THR A CA 1
ATOM 661 C C . THR A 1 84 ? -19.391 18.281 22.719 1 97.12 84 THR A C 1
ATOM 663 O O . THR A 1 84 ? -20.312 18.734 23.391 1 97.12 84 THR A O 1
ATOM 666 N N . PHE A 1 85 ? -18.188 18.703 22.859 1 96.56 85 PHE A N 1
ATOM 667 C CA . PHE A 1 85 ? -17.812 19.797 23.734 1 96.56 85 PHE A CA 1
ATOM 668 C C . PHE A 1 85 ? -16.703 20.641 23.109 1 96.56 85 PHE A C 1
ATOM 670 O O . PHE A 1 85 ? -15.688 20.109 22.656 1 96.56 85 PHE A O 1
ATOM 677 N N . VAL A 1 86 ? -16.953 21.906 22.969 1 95.06 86 VAL A N 1
ATOM 678 C CA . VAL A 1 86 ? -15.961 22.844 22.469 1 95.06 86 VAL A CA 1
ATOM 679 C C . VAL A 1 86 ? -15.406 23.672 23.625 1 95.06 86 VAL A C 1
ATOM 681 O O . VAL A 1 86 ? -16.125 24.469 24.219 1 95.06 86 VAL A O 1
ATOM 684 N N . GLY A 1 87 ? -14.125 23.406 23.891 1 94.94 87 GLY A N 1
ATOM 685 C CA . GLY A 1 87 ? -13.461 24.156 24.938 1 94.94 87 GLY A CA 1
ATOM 686 C C . GLY A 1 87 ? -12.789 25.422 24.438 1 94.94 87 GLY A C 1
ATOM 687 O O . GLY A 1 87 ? -13.047 25.875 23.328 1 94.94 87 GLY A O 1
ATOM 688 N N . SER A 1 88 ? -11.906 25.969 25.328 1 94.81 88 SER A N 1
ATOM 689 C CA . SER A 1 88 ? -11.195 27.188 25 1 94.81 88 SER A CA 1
ATOM 690 C C . SER A 1 88 ? -10.094 26.938 23.984 1 94.81 88 SER A C 1
ATOM 692 O O . SER A 1 88 ? -9.578 27.875 23.359 1 94.81 88 SER A O 1
ATOM 694 N N . SER A 1 89 ? -9.758 25.641 23.797 1 96.06 89 SER A N 1
ATOM 695 C CA . SER A 1 89 ? -8.773 25.203 22.812 1 96.06 89 SER A CA 1
ATOM 696 C C . SER A 1 89 ? -9.117 23.828 22.25 1 96.06 89 SER A C 1
ATOM 698 O O . SER A 1 89 ? -10 23.141 22.781 1 96.06 89 SER A O 1
ATOM 700 N N . VAL A 1 90 ? -8.484 23.469 21.188 1 97 90 VAL A N 1
ATOM 701 C CA . VAL A 1 90 ? -8.703 22.156 20.594 1 97 90 VAL A CA 1
ATOM 702 C C . VAL A 1 90 ? -8.32 21.062 21.594 1 97 90 VAL A C 1
ATOM 704 O O . VAL A 1 90 ? -8.961 20.016 21.656 1 97 90 VAL A O 1
ATOM 707 N N . SER A 1 91 ? -7.324 21.297 22.453 1 94.5 91 SER A N 1
ATOM 708 C CA . SER A 1 91 ? -6.855 20.312 23.422 1 94.5 91 SER A CA 1
ATOM 709 C C . SER A 1 91 ? -7.836 20.188 24.578 1 94.5 91 SER A C 1
ATOM 711 O O . SER A 1 91 ? -7.777 19.219 25.344 1 94.5 91 SER A O 1
ATOM 713 N N . GLN A 1 92 ? -8.758 21.172 24.719 1 95 92 GLN A N 1
ATOM 714 C CA . GLN A 1 92 ? -9.742 21.156 25.797 1 95 92 GLN A CA 1
ATOM 715 C C . GLN A 1 92 ? -11.125 20.766 25.266 1 95 92 GLN A C 1
ATOM 717 O O . GLN A 1 92 ? -12.117 20.828 26 1 95 92 GLN A O 1
ATOM 722 N N . SER A 1 93 ? -11.211 20.484 24.031 1 96.69 93 SER A N 1
ATOM 723 C CA . SER A 1 93 ? -12.453 20.047 23.406 1 96.69 93 SER A CA 1
ATOM 724 C C . SER A 1 93 ? -12.586 18.531 23.453 1 96.69 93 SER A C 1
ATOM 726 O O . SER A 1 93 ? -11.648 17.828 23.844 1 96.69 93 SER A O 1
ATOM 728 N N . ASN A 1 94 ? -13.828 18.094 23.25 1 96.75 94 ASN A N 1
ATOM 729 C CA . ASN A 1 94 ? -14.031 16.656 23.406 1 96.75 94 ASN A CA 1
ATOM 730 C C . ASN A 1 94 ? -15.125 16.125 22.484 1 96.75 94 ASN A C 1
ATOM 732 O O . ASN A 1 94 ? -15.852 16.906 21.875 1 96.75 94 ASN A O 1
ATOM 736 N N . GLY A 1 95 ? -15.203 14.812 22.438 1 98.06 95 GLY A N 1
ATOM 737 C CA . GLY A 1 95 ? -16.109 14.062 21.562 1 98.06 95 GLY A CA 1
ATOM 738 C C . GLY A 1 95 ? -15.469 12.812 20.984 1 98.06 95 GLY A C 1
ATOM 739 O O . GLY A 1 95 ? -14.328 12.477 21.312 1 98.06 95 GLY A O 1
ATOM 740 N N . LYS A 1 96 ? -16.219 12.109 20.172 1 98.19 96 LYS A N 1
ATOM 741 C CA . LYS A 1 96 ? -15.734 10.844 19.625 1 98.19 96 LYS A CA 1
ATOM 742 C C . LYS A 1 96 ? -14.508 11.047 18.75 1 98.19 96 LYS A C 1
ATOM 744 O O . LYS A 1 96 ? -13.586 10.227 18.75 1 98.19 96 LYS A O 1
ATOM 749 N N . ALA A 1 97 ? -14.477 12.102 17.969 1 98.56 97 ALA A N 1
ATOM 750 C CA . ALA A 1 97 ? -13.328 12.375 17.109 1 98.56 97 ALA A CA 1
ATOM 751 C C . ALA A 1 97 ? -12.047 12.531 17.922 1 98.56 97 ALA A C 1
ATOM 753 O O . ALA A 1 97 ? -11.008 11.969 17.562 1 98.56 97 ALA A O 1
ATOM 754 N N . TYR A 1 98 ? -12.117 13.258 19.016 1 98.62 98 TYR A N 1
ATOM 755 C CA . TYR A 1 98 ? -10.992 13.516 19.906 1 98.62 98 TYR A CA 1
ATOM 756 C C . TYR A 1 98 ? -10.531 12.227 20.578 1 98.62 98 TYR A C 1
ATOM 758 O O . TYR A 1 98 ? -9.328 11.945 20.641 1 98.62 98 TYR A O 1
ATOM 766 N N . GLN A 1 99 ? -11.492 11.508 21.016 1 98.56 99 GLN A N 1
ATOM 767 C CA . GLN A 1 99 ? -11.195 10.242 21.672 1 98.56 99 GLN A CA 1
ATOM 768 C C . GLN A 1 99 ? -10.523 9.266 20.719 1 98.56 99 GLN A C 1
ATOM 770 O O . GLN A 1 99 ? -9.516 8.641 21.062 1 98.56 99 GLN A O 1
ATOM 775 N N . ARG A 1 100 ? -11.039 9.172 19.547 1 98.69 100 ARG A N 1
ATOM 776 C CA . ARG A 1 100 ? -10.484 8.273 18.547 1 98.69 100 ARG A CA 1
ATOM 777 C C . ARG A 1 100 ? -9.07 8.688 18.156 1 98.69 100 ARG A C 1
ATOM 779 O O . ARG A 1 100 ? -8.164 7.848 18.094 1 98.69 100 ARG A O 1
ATOM 786 N N . SER A 1 101 ? -8.859 9.961 17.922 1 98.75 101 SER A N 1
ATOM 787 C CA . SER A 1 101 ? -7.551 10.484 17.547 1 98.75 101 SER A CA 1
ATOM 788 C C . SER A 1 101 ? -6.516 10.211 18.641 1 98.75 101 SER A C 1
ATOM 790 O O . SER A 1 101 ? -5.438 9.688 18.359 1 98.75 101 SER A O 1
ATOM 792 N N . GLY A 1 102 ? -6.887 10.547 19.844 1 98.44 102 GLY A N 1
ATOM 793 C CA . GLY A 1 102 ? -5.98 10.344 20.953 1 98.44 102 GLY A CA 1
ATOM 794 C C . GLY A 1 102 ? -5.656 8.883 21.203 1 98.44 102 GLY A C 1
ATOM 795 O O . GLY A 1 102 ? -4.492 8.523 21.391 1 98.44 102 GLY A O 1
ATOM 796 N N . ARG A 1 103 ? -6.656 8.039 21.203 1 98.5 103 ARG A N 1
ATOM 797 C CA . ARG A 1 103 ? -6.484 6.621 21.5 1 98.5 103 ARG A CA 1
ATOM 798 C C . ARG A 1 103 ? -5.598 5.949 20.453 1 98.5 103 ARG A C 1
ATOM 800 O O . ARG A 1 103 ? -4.676 5.207 20.812 1 98.5 103 ARG A O 1
ATOM 807 N N . ILE A 1 104 ? -5.879 6.195 19.188 1 98.75 104 ILE A N 1
ATOM 808 C CA . ILE A 1 104 ? -5.07 5.539 18.172 1 98.75 104 ILE A CA 1
ATOM 809 C C . ILE A 1 104 ? -3.645 6.082 18.203 1 98.75 104 ILE A C 1
ATOM 811 O O . ILE A 1 104 ? -2.682 5.332 18.031 1 98.75 104 ILE A O 1
ATOM 815 N N . PHE A 1 105 ? -3.5 7.371 18.484 1 98.69 105 PHE A N 1
ATOM 816 C CA . PHE A 1 105 ? -2.184 7.992 18.578 1 98.69 105 PHE A CA 1
ATOM 817 C C . PHE A 1 105 ? -1.316 7.293 19.609 1 98.69 105 PHE A C 1
ATOM 819 O O . PHE A 1 105 ? -0.147 7 19.359 1 98.69 105 PHE A O 1
ATOM 826 N N . GLU A 1 106 ? -1.892 6.938 20.688 1 98.25 106 GLU A N 1
ATOM 827 C CA . GLU A 1 106 ? -1.171 6.344 21.797 1 98.25 106 GLU A CA 1
ATOM 828 C C . GLU A 1 106 ? -0.656 4.949 21.453 1 98.25 106 GLU A C 1
ATOM 830 O O . GLU A 1 106 ? 0.299 4.461 22.062 1 98.25 106 GLU A O 1
ATOM 835 N N . THR A 1 107 ? -1.198 4.32 20.484 1 98.38 107 THR A N 1
ATOM 836 C CA . THR A 1 107 ? -0.824 2.953 20.156 1 98.38 107 THR A CA 1
ATOM 837 C C . THR A 1 107 ? 0.284 2.936 19.109 1 98.38 107 THR A C 1
ATOM 839 O O . THR A 1 107 ? 0.942 1.913 18.906 1 98.38 107 THR A O 1
ATOM 842 N N . LEU A 1 108 ? 0.522 3.996 18.438 1 98.62 108 LEU A N 1
ATOM 843 C CA . LEU A 1 108 ? 1.314 4.016 17.203 1 98.62 108 LEU A CA 1
ATOM 844 C C . LEU A 1 108 ? 2.781 3.719 17.5 1 98.62 108 LEU A C 1
ATOM 846 O O . LEU A 1 108 ? 3.432 2.982 16.766 1 98.62 108 LEU A O 1
ATOM 850 N N . LYS A 1 109 ? 3.244 4.293 18.609 1 97.25 109 LYS A N 1
ATOM 851 C CA . LYS A 1 109 ? 4.648 4.082 18.938 1 97.25 109 LYS A CA 1
ATOM 852 C C . LYS A 1 109 ? 4.953 2.596 19.125 1 97.25 109 LYS A C 1
ATOM 854 O O . LYS A 1 109 ? 5.91 2.08 18.547 1 97.25 109 LYS A O 1
ATOM 859 N N . GLU A 1 110 ? 4.109 1.978 19.875 1 97.25 110 GLU A N 1
ATOM 860 C CA . GLU A 1 110 ? 4.293 0.551 20.141 1 97.25 110 GLU A CA 1
ATOM 861 C C . GLU A 1 110 ? 4.152 -0.259 18.844 1 97.25 110 GLU A C 1
ATOM 863 O O . GLU A 1 110 ? 4.852 -1.257 18.656 1 97.25 110 GLU A O 1
ATOM 868 N N . GLN A 1 111 ? 3.314 0.14 17.969 1 97 111 GLN A N 1
ATOM 869 C CA . GLN A 1 111 ? 3.059 -0.562 16.719 1 97 111 GLN A CA 1
ATOM 870 C C . GLN A 1 111 ? 4.117 -0.222 15.672 1 97 111 GLN A C 1
ATOM 872 O O . GLN A 1 111 ? 4.125 -0.791 14.578 1 97 111 GLN A O 1
ATOM 877 N N . LYS A 1 112 ? 4.953 0.732 16 1 96.69 112 LYS A N 1
ATOM 878 C CA . LYS A 1 112 ? 5.988 1.199 15.086 1 96.69 112 LYS A CA 1
ATOM 879 C C . LYS A 1 112 ? 5.375 1.742 13.797 1 96.69 112 LYS A C 1
ATOM 881 O O . LYS A 1 112 ? 5.824 1.404 12.703 1 96.69 112 LYS A O 1
ATOM 886 N N . LEU A 1 113 ? 4.266 2.459 13.961 1 98.31 113 LEU A N 1
ATOM 887 C CA . LEU A 1 113 ? 3.572 3.131 12.867 1 98.31 113 LEU A CA 1
ATOM 888 C C . LEU A 1 113 ? 3.555 4.641 13.078 1 98.31 113 LEU A C 1
ATOM 890 O O . LEU A 1 113 ? 3.381 5.109 14.203 1 98.31 113 LEU A O 1
ATOM 894 N N . ASN A 1 114 ? 3.625 5.395 11.977 1 98.75 114 ASN A N 1
ATOM 895 C CA . ASN A 1 114 ? 3.707 6.844 12.109 1 98.75 114 ASN A CA 1
ATOM 896 C C . ASN A 1 114 ? 2.387 7.516 11.75 1 98.75 114 ASN A C 1
ATOM 898 O O . ASN A 1 114 ? 2.213 8.711 11.977 1 98.75 114 ASN A O 1
ATOM 902 N N . LEU A 1 115 ? 1.445 6.797 11.203 1 98.94 115 LEU A N 1
ATOM 903 C CA . LEU A 1 115 ? 0.167 7.383 10.812 1 98.94 115 LEU A CA 1
ATOM 904 C C . LEU A 1 115 ? -0.935 6.328 10.812 1 98.94 115 LEU A C 1
ATOM 906 O O . LEU A 1 115 ? -0.738 5.219 10.305 1 98.94 115 LEU A O 1
ATOM 910 N N . ALA A 1 116 ? -2.053 6.59 11.359 1 98.94 116 ALA A N 1
ATOM 911 C CA . ALA A 1 116 ? -3.248 5.754 11.305 1 98.94 116 ALA A CA 1
ATOM 912 C C . ALA A 1 116 ? -4.512 6.594 11.445 1 98.94 116 ALA A C 1
ATOM 914 O O . ALA A 1 116 ? -4.449 7.77 11.805 1 98.94 116 ALA A O 1
ATOM 915 N N . ILE A 1 117 ? -5.648 6.016 11.148 1 98.88 117 ILE A N 1
ATOM 916 C CA . ILE A 1 117 ? -6.91 6.742 11.172 1 98.88 117 ILE A CA 1
ATOM 917 C C . ILE A 1 117 ? -8.008 5.859 11.766 1 98.88 117 ILE A C 1
ATOM 919 O O . ILE A 1 117 ? -8.016 4.645 11.555 1 98.88 117 ILE A O 1
ATOM 923 N N . VAL A 1 118 ? -8.875 6.418 12.539 1 98.75 118 VAL A N 1
ATOM 924 C CA . VAL A 1 118 ? -10.07 5.766 13.062 1 98.75 118 VAL A CA 1
ATOM 925 C C . VAL A 1 118 ? -11.312 6.559 12.664 1 98.75 118 VAL A C 1
ATOM 927 O O . VAL A 1 118 ? -11.469 7.719 13.062 1 98.75 118 VAL A O 1
ATOM 930 N N . THR A 1 119 ? -12.227 5.988 11.93 1 98 119 THR A N 1
ATOM 931 C CA . THR A 1 119 ? -13.406 6.668 11.398 1 98 119 THR A CA 1
ATOM 932 C C . THR A 1 119 ? -14.648 6.297 12.211 1 98 119 THR A C 1
ATOM 934 O O . THR A 1 119 ? -15.664 6.992 12.148 1 98 119 THR A O 1
ATOM 937 N N . GLY A 1 120 ? -14.625 5.219 12.914 1 96.12 120 GLY A N 1
ATOM 938 C CA . GLY A 1 120 ? -15.789 4.684 13.602 1 96.12 120 GLY A CA 1
ATOM 939 C C . GLY A 1 120 ? -16.422 3.516 12.875 1 96.12 120 GLY A C 1
ATOM 940 O O . GLY A 1 120 ? -17.359 2.898 13.391 1 96.12 120 GLY A O 1
ATOM 941 N N . HIS A 1 121 ? -15.922 3.193 11.711 1 96.12 121 HIS A N 1
ATOM 942 C CA . HIS A 1 121 ? -16.344 2.033 10.938 1 96.12 121 HIS A CA 1
ATOM 943 C C . HIS A 1 121 ? -15.211 1.013 10.828 1 96.12 121 HIS A C 1
ATOM 945 O O . HIS A 1 121 ? -14.266 1.204 10.055 1 96.12 121 HIS A O 1
ATOM 951 N N . ASP A 1 122 ? -15.398 -0.061 11.492 1 95.31 122 ASP A N 1
ATOM 952 C CA . ASP A 1 122 ? -14.32 -1.036 11.641 1 95.31 122 ASP A CA 1
ATOM 953 C C . ASP A 1 122 ? -13.805 -1.5 10.281 1 95.31 122 ASP A C 1
ATOM 955 O O . ASP A 1 122 ? -12.594 -1.609 10.078 1 95.31 122 ASP A O 1
ATOM 959 N N . ASP A 1 123 ? -14.695 -1.812 9.406 1 93.19 123 ASP A N 1
ATOM 960 C CA . ASP A 1 123 ? -14.305 -2.314 8.094 1 93.19 123 ASP A CA 1
ATOM 961 C C . ASP A 1 123 ? -13.523 -1.258 7.309 1 93.19 123 ASP A C 1
ATOM 963 O O . ASP A 1 123 ? -12.531 -1.571 6.652 1 93.19 123 ASP A O 1
ATOM 967 N N . LYS A 1 124 ? -13.984 0.018 7.398 1 96.12 124 LYS A N 1
ATOM 968 C CA . LYS A 1 124 ? -13.281 1.113 6.73 1 96.12 124 LYS A CA 1
ATOM 969 C C . LYS A 1 124 ? -11.922 1.362 7.367 1 96.12 124 LYS A C 1
ATOM 971 O O . LYS A 1 124 ? -10.938 1.609 6.668 1 96.12 124 LYS A O 1
ATOM 976 N N . ASP A 1 125 ? -11.906 1.256 8.68 1 97.75 125 ASP A N 1
ATOM 977 C CA . ASP A 1 125 ? -10.656 1.46 9.406 1 97.75 125 ASP A CA 1
ATOM 978 C C . ASP A 1 125 ? -9.609 0.419 9 1 97.75 125 ASP A C 1
ATOM 980 O O . ASP A 1 125 ? -8.453 0.759 8.742 1 97.75 125 ASP A O 1
ATOM 984 N N . LYS A 1 126 ? -10.031 -0.786 8.938 1 97.25 126 LYS A N 1
ATOM 985 C CA . LYS A 1 126 ? -9.125 -1.864 8.547 1 97.25 126 LYS A CA 1
ATOM 986 C C . LYS A 1 126 ? -8.562 -1.638 7.148 1 97.25 126 LYS A C 1
ATOM 988 O O . LYS A 1 126 ? -7.355 -1.764 6.926 1 97.25 126 LYS A O 1
ATOM 993 N N . THR A 1 127 ? -9.43 -1.289 6.242 1 97.94 127 THR A N 1
ATOM 994 C CA . THR A 1 127 ? -9.055 -1.066 4.848 1 97.94 127 THR A CA 1
ATOM 995 C C . THR A 1 127 ? -8.102 0.121 4.727 1 97.94 127 THR A C 1
ATOM 997 O O . THR A 1 127 ? -7.004 -0.01 4.188 1 97.94 127 THR A O 1
ATOM 1000 N N . LEU A 1 128 ? -8.438 1.233 5.336 1 98.38 128 LEU A N 1
ATOM 1001 C CA . LEU A 1 128 ? -7.66 2.461 5.219 1 98.38 128 LEU A CA 1
ATOM 1002 C C . LEU A 1 128 ? -6.305 2.314 5.906 1 98.38 128 LEU A C 1
ATOM 1004 O O . LEU A 1 128 ? -5.285 2.768 5.379 1 98.38 128 LEU A O 1
ATOM 1008 N N . ASN A 1 129 ? -6.324 1.682 7.008 1 98.69 129 ASN A N 1
ATOM 1009 C CA . ASN A 1 129 ? -5.078 1.589 7.762 1 98.69 129 ASN A CA 1
ATOM 1010 C C . ASN A 1 129 ? -4.113 0.592 7.125 1 98.69 129 ASN A C 1
ATOM 1012 O O . ASN A 1 129 ? -2.895 0.74 7.242 1 98.69 129 ASN A O 1
ATOM 1016 N N . LEU A 1 130 ? -4.605 -0.398 6.414 1 98.69 130 LEU A N 1
ATOM 1017 C CA . LEU A 1 130 ? -3.693 -1.242 5.648 1 98.69 130 LEU A CA 1
ATOM 1018 C C . LEU A 1 130 ? -3.082 -0.47 4.484 1 98.69 130 LEU A C 1
ATOM 1020 O O . LEU A 1 130 ? -1.882 -0.576 4.227 1 98.69 130 LEU A O 1
ATOM 1024 N N . MET A 1 131 ? -3.895 0.319 3.805 1 98.75 131 MET A N 1
ATOM 1025 C CA . MET A 1 131 ? -3.371 1.155 2.727 1 98.75 131 MET A CA 1
ATOM 1026 C C . MET A 1 131 ? -2.322 2.129 3.254 1 98.75 131 MET A C 1
ATOM 1028 O O . MET A 1 131 ? -1.279 2.322 2.627 1 98.75 131 MET A O 1
ATOM 1032 N N . LEU A 1 132 ? -2.623 2.697 4.398 1 98.81 132 LEU A N 1
ATOM 1033 C CA . LEU A 1 132 ? -1.683 3.631 5.004 1 98.81 132 LEU A CA 1
ATOM 1034 C C . LEU A 1 132 ? -0.386 2.926 5.387 1 98.81 132 LEU A C 1
ATOM 1036 O O . LEU A 1 132 ? 0.704 3.459 5.168 1 98.81 132 LEU A O 1
ATOM 1040 N N . LYS A 1 133 ? -0.553 1.753 5.957 1 98.69 133 LYS A N 1
ATOM 1041 C CA . LYS A 1 133 ? 0.623 0.97 6.328 1 98.69 133 LYS A CA 1
ATOM 1042 C C . LYS A 1 133 ? 1.485 0.661 5.109 1 98.69 133 LYS A C 1
ATOM 1044 O O . LYS A 1 133 ? 2.711 0.782 5.164 1 98.69 133 LYS A O 1
ATOM 1049 N N . LEU A 1 134 ? 0.869 0.291 4.012 1 98.81 134 LEU A N 1
ATOM 1050 C CA . LEU A 1 134 ? 1.564 0.042 2.754 1 98.81 134 LEU A CA 1
ATOM 1051 C C . LEU A 1 134 ? 2.229 1.313 2.238 1 98.81 134 LEU A C 1
ATOM 1053 O O . LEU A 1 134 ? 3.383 1.284 1.804 1 98.81 134 LEU A O 1
ATOM 1057 N N . ALA A 1 135 ? 1.54 2.418 2.346 1 98.81 135 ALA A N 1
ATOM 1058 C CA . ALA A 1 135 ? 2.061 3.693 1.86 1 98.81 135 ALA A CA 1
ATOM 1059 C C . ALA A 1 135 ? 3.203 4.191 2.742 1 98.81 135 ALA A C 1
ATOM 1061 O O . ALA A 1 135 ? 4.152 4.809 2.252 1 98.81 135 ALA A O 1
ATOM 1062 N N . LEU A 1 136 ? 3.078 3.949 4.051 1 98.62 136 LEU A N 1
ATOM 1063 C CA . LEU A 1 136 ? 4.109 4.383 4.988 1 98.62 136 LEU A CA 1
ATOM 1064 C C . LEU A 1 136 ? 5.445 3.723 4.668 1 98.62 136 LEU A C 1
ATOM 1066 O O . LEU A 1 136 ? 6.504 4.242 5.035 1 98.62 136 LEU A O 1
ATOM 1070 N N . ASN A 1 137 ? 5.387 2.588 3.936 1 97.38 137 ASN A N 1
ATOM 1071 C CA . ASN A 1 137 ? 6.613 1.926 3.504 1 97.38 137 ASN A CA 1
ATOM 1072 C C . ASN A 1 137 ? 7.5 2.867 2.695 1 97.38 137 ASN A C 1
ATOM 1074 O O . ASN A 1 137 ? 8.727 2.801 2.787 1 97.38 137 ASN A O 1
ATOM 1078 N N . PHE A 1 138 ? 6.91 3.746 1.964 1 97.94 138 PHE A N 1
ATOM 1079 C CA . PHE A 1 138 ? 7.738 4.664 1.193 1 97.94 138 PHE A CA 1
ATOM 1080 C C . PHE A 1 138 ? 7.664 6.074 1.77 1 97.94 138 PHE A C 1
ATOM 1082 O O . PHE A 1 138 ? 8.633 6.832 1.689 1 97.94 138 PHE A O 1
ATOM 1089 N N . MET A 1 139 ? 6.57 6.477 2.469 1 98.62 139 MET A N 1
ATOM 1090 C CA . MET A 1 139 ? 6.461 7.82 3.029 1 98.62 139 MET A CA 1
ATOM 1091 C C . MET A 1 139 ? 7.465 8.023 4.16 1 98.62 139 MET A C 1
ATOM 1093 O O . MET A 1 139 ? 7.992 9.117 4.34 1 98.62 139 MET A O 1
ATOM 1097 N N . ASP A 1 140 ? 7.695 6.969 4.91 1 98.12 140 ASP A N 1
ATOM 1098 C CA . ASP A 1 140 ? 8.641 7.051 6.02 1 98.12 140 ASP A CA 1
ATOM 1099 C C . ASP A 1 140 ? 10.078 7.145 5.516 1 98.12 140 ASP A C 1
ATOM 1101 O O . ASP A 1 140 ? 10.984 7.508 6.266 1 98.12 140 ASP A O 1
ATOM 1105 N N . ASP A 1 141 ? 10.266 6.867 4.238 1 96.81 141 ASP A N 1
ATOM 1106 C CA . ASP A 1 141 ? 11.609 6.84 3.678 1 96.81 141 ASP A CA 1
ATOM 1107 C C . ASP A 1 141 ? 11.852 8.047 2.773 1 96.81 141 ASP A C 1
ATOM 1109 O O . ASP A 1 141 ? 12.875 8.117 2.088 1 96.81 141 ASP A O 1
ATOM 1113 N N . TRP A 1 142 ? 10.93 8.953 2.75 1 98.25 142 TRP A N 1
ATOM 1114 C CA . TRP A 1 142 ? 11.148 10.172 1.969 1 98.25 142 TRP A CA 1
ATOM 1115 C C . TRP A 1 142 ? 12.461 10.836 2.365 1 98.25 142 TRP A C 1
ATOM 1117 O O . TRP A 1 142 ? 12.742 11.008 3.553 1 98.25 142 TRP A O 1
ATOM 1127 N N . SER A 1 143 ? 13.312 11.125 1.386 1 97.56 143 SER A N 1
ATOM 1128 C CA . SER A 1 143 ? 14.406 12.062 1.616 1 97.56 143 SER A CA 1
ATOM 1129 C C . SER A 1 143 ? 13.891 13.477 1.852 1 97.56 143 SER A C 1
ATOM 1131 O O . SER A 1 143 ? 12.719 13.766 1.594 1 97.56 143 SER A O 1
ATOM 1133 N N . THR A 1 144 ? 14.789 14.32 2.305 1 96.94 144 THR A N 1
ATOM 1134 C CA . THR A 1 144 ? 14.414 15.719 2.514 1 96.94 144 THR A CA 1
ATOM 1135 C C . THR A 1 144 ? 13.914 16.344 1.216 1 96.94 144 THR A C 1
ATOM 1137 O O . THR A 1 144 ? 12.922 17.078 1.219 1 96.94 144 THR A O 1
ATOM 1140 N N . VAL A 1 145 ? 14.516 15.984 0.126 1 95.25 145 VAL A N 1
ATOM 1141 C CA . VAL A 1 145 ? 14.172 16.547 -1.172 1 95.25 145 VAL A CA 1
ATOM 1142 C C . VAL A 1 145 ? 12.82 16.016 -1.637 1 95.25 145 VAL A C 1
ATOM 1144 O O . VAL A 1 145 ? 11.969 16.766 -2.105 1 95.25 145 VAL A O 1
ATOM 1147 N N . SER A 1 146 ? 12.602 14.68 -1.491 1 96.12 146 SER A N 1
ATOM 1148 C CA . SER A 1 146 ? 11.32 14.07 -1.839 1 96.12 146 SER A CA 1
ATOM 1149 C C . SER A 1 146 ? 10.188 14.664 -1.01 1 96.12 146 SER A C 1
ATOM 1151 O O . SER A 1 146 ? 9.125 14.992 -1.545 1 96.12 146 SER A O 1
ATOM 1153 N N . ALA A 1 147 ? 10.461 14.844 0.252 1 97.56 147 ALA A N 1
ATOM 1154 C CA . ALA A 1 147 ? 9.453 15.383 1.162 1 97.56 147 ALA A CA 1
ATOM 1155 C C . ALA A 1 147 ? 9.086 16.812 0.784 1 97.56 147 ALA A C 1
ATOM 1157 O O . ALA A 1 147 ? 7.906 17.172 0.774 1 97.56 147 ALA A O 1
ATOM 1158 N N . GLN A 1 148 ? 10.07 17.594 0.477 1 94.81 148 GLN A N 1
ATOM 1159 C CA . GLN A 1 148 ? 9.836 18.969 0.041 1 94.81 148 GLN A CA 1
ATOM 1160 C C . GLN A 1 148 ? 8.961 19 -1.212 1 94.81 148 GLN A C 1
ATOM 1162 O O . GLN A 1 148 ? 8.047 19.828 -1.315 1 94.81 148 GLN A O 1
ATOM 1167 N N . MET A 1 149 ? 9.234 18.094 -2.115 1 95.19 149 MET A N 1
ATOM 1168 C CA . MET A 1 149 ? 8.484 18.031 -3.365 1 95.19 149 MET A CA 1
ATOM 1169 C C . MET A 1 149 ? 7.035 17.641 -3.109 1 95.19 149 MET A C 1
ATOM 1171 O O . MET A 1 149 ? 6.117 18.203 -3.713 1 95.19 149 MET A O 1
ATOM 1175 N N . VAL A 1 150 ? 6.844 16.656 -2.236 1 96.44 150 VAL A N 1
ATOM 1176 C CA . VAL A 1 150 ? 5.5 16.203 -1.888 1 96.44 150 VAL A CA 1
ATOM 1177 C C . VAL A 1 150 ? 4.719 17.359 -1.264 1 96.44 150 VAL A C 1
ATOM 1179 O O . VAL A 1 150 ? 3.566 17.609 -1.625 1 96.44 150 VAL A O 1
ATOM 1182 N N . SER A 1 151 ? 5.352 18.094 -0.35 1 95 151 SER A N 1
ATOM 1183 C CA . SER A 1 151 ? 4.715 19.234 0.307 1 95 151 SER A CA 1
ATOM 1184 C C . SER A 1 151 ? 4.285 20.281 -0.707 1 95 151 SER A C 1
ATOM 1186 O O . SER A 1 151 ? 3.154 20.781 -0.658 1 95 151 SER A O 1
ATOM 1188 N N . LEU A 1 152 ? 5.129 20.562 -1.618 1 92.62 152 LEU A N 1
ATOM 1189 C CA . LEU A 1 152 ? 4.84 21.562 -2.639 1 92.62 152 LEU A CA 1
ATOM 1190 C C . LEU A 1 152 ? 3.699 21.109 -3.539 1 92.62 152 LEU A C 1
ATOM 1192 O O . LEU A 1 152 ? 2.809 21.891 -3.865 1 92.62 152 LEU A O 1
ATOM 1196 N N . ALA A 1 153 ? 3.744 19.859 -3.91 1 93.31 153 ALA A N 1
ATOM 1197 C CA . ALA A 1 153 ? 2.727 19.312 -4.805 1 93.31 153 ALA A CA 1
ATOM 1198 C C . ALA A 1 153 ? 1.351 19.344 -4.145 1 93.31 153 ALA A C 1
ATOM 1200 O O . ALA A 1 153 ? 0.342 19.594 -4.805 1 93.31 153 ALA A O 1
ATOM 1201 N N . LEU A 1 154 ? 1.319 19.094 -2.85 1 94.25 154 LEU A N 1
ATOM 1202 C CA . LEU A 1 154 ? 0.044 19.062 -2.143 1 94.25 154 LEU A CA 1
ATOM 1203 C C . LEU A 1 154 ? -0.475 20.469 -1.871 1 94.25 154 LEU A C 1
ATOM 1205 O O . LEU A 1 154 ? -1.687 20.672 -1.795 1 94.25 154 LEU A O 1
ATOM 1209 N N . THR A 1 155 ? 0.383 21.422 -1.729 1 89.5 155 THR A N 1
ATOM 1210 C CA . THR A 1 155 ? 0.014 22.812 -1.448 1 89.5 155 THR A CA 1
ATOM 1211 C C . THR A 1 155 ? -0.521 23.484 -2.703 1 89.5 155 THR A C 1
ATOM 1213 O O . THR A 1 155 ? -1.397 24.344 -2.623 1 89.5 155 THR A O 1
ATOM 1216 N N . LYS A 1 156 ? 0.004 23.047 -3.82 1 89.19 156 LYS A N 1
ATOM 1217 C CA . LYS A 1 156 ? -0.408 23.609 -5.098 1 89.19 156 LYS A CA 1
ATOM 1218 C C . LYS A 1 156 ? -0.873 22.531 -6.066 1 89.19 156 LYS A C 1
ATOM 1220 O O . LYS A 1 156 ? -0.219 22.266 -7.078 1 89.19 156 LYS A O 1
ATOM 1225 N N . PRO A 1 157 ? -2.031 22.047 -5.84 1 82.94 157 PRO A N 1
ATOM 1226 C CA . PRO A 1 157 ? -2.467 20.875 -6.602 1 82.94 157 PRO A CA 1
ATOM 1227 C C . PRO A 1 157 ? -2.674 21.172 -8.086 1 82.94 157 PRO A C 1
ATOM 1229 O O . PRO A 1 157 ? -2.629 20.266 -8.922 1 82.94 157 PRO A O 1
ATOM 1232 N N . ASN A 1 158 ? -2.805 22.438 -8.375 1 88.38 158 ASN A N 1
ATOM 1233 C CA . ASN A 1 158 ? -3.064 22.812 -9.766 1 88.38 158 ASN A CA 1
ATOM 1234 C C . ASN A 1 158 ? -1.799 23.297 -10.461 1 88.38 158 ASN A C 1
ATOM 1236 O O . ASN A 1 158 ? -1.82 23.594 -11.656 1 88.38 158 ASN A O 1
ATOM 1240 N N . ALA A 1 159 ? -0.787 23.438 -9.695 1 89.5 159 ALA A N 1
ATOM 1241 C CA . ALA A 1 159 ? 0.464 23.875 -10.312 1 89.5 159 ALA A CA 1
ATOM 1242 C C . ALA A 1 159 ? 1.04 22.797 -11.219 1 89.5 159 ALA A C 1
ATOM 1244 O O . ALA A 1 159 ? 1.014 21.609 -10.883 1 89.5 159 ALA A O 1
ATOM 1245 N N . SER A 1 160 ? 1.453 23.203 -12.375 1 91.75 160 SER A N 1
ATOM 1246 C CA . SER A 1 160 ? 2.156 22.266 -13.25 1 91.75 160 SER A CA 1
ATOM 1247 C C . SER A 1 160 ? 3.555 21.969 -12.727 1 91.75 160 SER A C 1
ATOM 1249 O O . SER A 1 160 ? 4.102 22.719 -11.922 1 91.75 160 SER A O 1
ATOM 1251 N N . GLN A 1 161 ? 4.062 20.875 -13.172 1 91.38 161 GLN A N 1
ATOM 1252 C CA . GLN A 1 161 ? 5.434 20.531 -12.797 1 91.38 161 GLN A CA 1
ATOM 1253 C C . GLN A 1 161 ? 6.406 21.625 -13.242 1 91.38 161 GLN A C 1
ATOM 1255 O O . GLN A 1 161 ? 7.406 21.875 -12.562 1 91.38 161 GLN A O 1
ATOM 1260 N N . GLN A 1 162 ? 6.086 22.297 -14.328 1 93.38 162 GLN A N 1
ATOM 1261 C CA . GLN A 1 162 ? 6.926 23.375 -14.828 1 93.38 162 GLN A CA 1
ATOM 1262 C C . GLN A 1 162 ? 6.902 24.578 -13.883 1 93.38 162 GLN A C 1
ATOM 1264 O O . GLN A 1 162 ? 7.941 25.188 -13.617 1 93.38 162 GLN A O 1
ATOM 1269 N N . GLU A 1 163 ? 5.797 24.922 -13.398 1 93.12 163 GLU A N 1
ATOM 1270 C CA . GLU A 1 163 ? 5.676 26.016 -12.453 1 93.12 163 GLU A CA 1
ATOM 1271 C C . GLU A 1 163 ? 6.465 25.75 -11.18 1 93.12 163 GLU A C 1
ATOM 1273 O O . GLU A 1 163 ? 7.133 26.641 -10.648 1 93.12 163 GLU A O 1
ATOM 1278 N N . VAL A 1 164 ? 6.367 24.531 -10.711 1 90.56 164 VAL A N 1
ATOM 1279 C CA . VAL A 1 164 ? 7.113 24.125 -9.523 1 90.56 164 VAL A CA 1
ATOM 1280 C C . VAL A 1 164 ? 8.617 24.203 -9.805 1 90.56 164 VAL A C 1
ATOM 1282 O O . VAL A 1 164 ? 9.383 24.703 -8.977 1 90.56 164 VAL A O 1
ATOM 1285 N N . ALA A 1 165 ? 8.992 23.734 -10.953 1 92.81 165 ALA A N 1
ATOM 1286 C CA . ALA A 1 165 ? 10.383 23.797 -11.375 1 92.81 165 ALA A CA 1
ATOM 1287 C C . ALA A 1 165 ? 10.906 25.234 -11.367 1 92.81 165 ALA A C 1
ATOM 1289 O O . ALA A 1 165 ? 11.992 25.5 -10.859 1 92.81 165 ALA A O 1
ATOM 1290 N N . ASP A 1 166 ? 10.125 26.078 -11.891 1 93.31 166 ASP A N 1
ATOM 1291 C CA . ASP A 1 166 ? 10.484 27.5 -11.953 1 93.31 166 ASP A CA 1
ATOM 1292 C C . ASP A 1 166 ? 10.641 28.094 -10.562 1 93.31 166 ASP A C 1
ATOM 1294 O O . ASP A 1 166 ? 11.578 28.859 -10.305 1 93.31 166 ASP A O 1
ATOM 1298 N N . GLN A 1 167 ? 9.773 27.734 -9.719 1 89.5 167 GLN A N 1
ATOM 1299 C CA . GLN A 1 167 ? 9.797 28.234 -8.344 1 89.5 167 GLN A CA 1
ATOM 1300 C C . GLN A 1 167 ? 11.062 27.781 -7.621 1 89.5 167 GLN A C 1
ATOM 1302 O O . GLN A 1 167 ? 11.648 28.531 -6.84 1 89.5 167 GLN A O 1
ATOM 1307 N N . LEU A 1 168 ? 11.445 26.594 -7.879 1 91 168 LEU A N 1
ATOM 1308 C CA . LEU A 1 168 ? 12.586 26 -7.184 1 91 168 LEU A CA 1
ATOM 1309 C C . LEU A 1 168 ? 13.883 26.25 -7.949 1 91 168 LEU A C 1
ATOM 1311 O O . LEU A 1 168 ? 14.969 25.906 -7.473 1 91 168 LEU A O 1
ATOM 1315 N N . LYS A 1 169 ? 13.711 26.766 -9.125 1 93.75 169 LYS A N 1
ATOM 1316 C CA . LYS A 1 169 ? 14.852 27.062 -9.992 1 93.75 169 LYS A CA 1
ATOM 1317 C C . LYS A 1 169 ? 15.609 25.797 -10.344 1 93.75 169 LYS A C 1
ATOM 1319 O O . LYS A 1 169 ? 16.844 25.734 -10.219 1 93.75 169 LYS A O 1
ATOM 1324 N N . ILE A 1 170 ? 14.875 24.734 -10.633 1 93.88 170 ILE A N 1
ATOM 1325 C CA . ILE A 1 170 ? 15.43 23.469 -11.117 1 93.88 170 ILE A CA 1
ATOM 1326 C C . ILE A 1 170 ? 14.711 23.047 -12.398 1 93.88 170 ILE A C 1
ATOM 1328 O O . ILE A 1 170 ? 13.75 23.703 -12.82 1 93.88 170 ILE A O 1
ATOM 1332 N N . ARG A 1 171 ? 15.297 22.047 -13.172 1 93.19 171 ARG A N 1
ATOM 1333 C CA . ARG A 1 171 ? 14.68 21.531 -14.391 1 93.19 171 ARG A CA 1
ATOM 1334 C C . ARG A 1 171 ? 13.406 20.75 -14.078 1 93.19 171 ARG A C 1
ATOM 1336 O O . ARG A 1 171 ? 13.305 20.109 -13.031 1 93.19 171 ARG A O 1
ATOM 1343 N N . GLN A 1 172 ? 12.5 20.922 -14.977 1 94.56 172 GLN A N 1
ATOM 1344 C CA . GLN A 1 172 ? 11.242 20.188 -14.844 1 94.56 172 GLN A CA 1
ATOM 1345 C C . GLN A 1 172 ? 11.492 18.688 -14.703 1 94.56 172 GLN A C 1
ATOM 1347 O O . GLN A 1 172 ? 10.781 18 -13.969 1 94.56 172 GLN A O 1
ATOM 1352 N N . SER A 1 173 ? 12.445 18.188 -15.453 1 94.75 173 SER A N 1
ATOM 1353 C CA . SER A 1 173 ? 12.758 16.766 -15.375 1 94.75 173 SER A CA 1
ATOM 1354 C C . SER A 1 173 ? 13.18 16.359 -13.969 1 94.75 173 SER A C 1
ATOM 1356 O O . SER A 1 173 ? 12.875 15.266 -13.516 1 94.75 173 SER A O 1
ATOM 1358 N N . ALA A 1 174 ? 13.812 17.25 -13.227 1 94.12 174 ALA A N 1
ATOM 1359 C CA . ALA A 1 174 ? 14.219 17.016 -11.844 1 94.12 174 ALA A CA 1
ATOM 1360 C C . ALA A 1 174 ? 13 16.938 -10.922 1 94.12 174 ALA A C 1
ATOM 1362 O O . ALA A 1 174 ? 12.945 16.109 -10.016 1 94.12 174 ALA A O 1
ATOM 1363 N N . VAL A 1 175 ? 12.055 17.828 -11.219 1 94.12 175 VAL A N 1
ATOM 1364 C CA . VAL A 1 175 ? 10.805 17.812 -10.453 1 94.12 175 VAL A CA 1
ATOM 1365 C C . VAL A 1 175 ? 10.078 16.484 -10.672 1 94.12 175 VAL A C 1
ATOM 1367 O O . VAL A 1 175 ? 9.672 15.828 -9.711 1 94.12 175 VAL A O 1
ATOM 1370 N N . SER A 1 176 ? 10.008 16.078 -11.898 1 94.44 176 SER A N 1
ATOM 1371 C CA . SER A 1 176 ? 9.328 14.836 -12.234 1 94.44 176 SER A CA 1
ATOM 1372 C C . SER A 1 176 ? 9.992 13.633 -11.57 1 94.44 176 SER A C 1
ATOM 1374 O O . SER A 1 176 ? 9.32 12.758 -11.031 1 94.44 176 SER A O 1
ATOM 1376 N N . GLN A 1 177 ? 11.281 13.633 -11.578 1 95.56 177 GLN A N 1
ATOM 1377 C CA . GLN A 1 177 ? 12.047 12.539 -10.992 1 95.56 177 GLN A CA 1
ATOM 1378 C C . GLN A 1 177 ? 11.859 12.484 -9.477 1 95.56 177 GLN A C 1
ATOM 1380 O O . GLN A 1 177 ? 11.719 11.398 -8.906 1 95.56 177 GLN A O 1
ATOM 1385 N N . ARG A 1 178 ? 11.82 13.617 -8.883 1 95 178 ARG A N 1
ATOM 1386 C CA . ARG A 1 178 ? 11.672 13.688 -7.434 1 95 178 ARG A CA 1
ATOM 1387 C C . ARG A 1 178 ? 10.273 13.242 -7.008 1 95 178 ARG A C 1
ATOM 1389 O O . ARG A 1 178 ? 10.117 12.531 -6.012 1 95 178 ARG A O 1
ATOM 1396 N N . LEU A 1 179 ? 9.32 13.656 -7.789 1 96.31 179 LEU A N 1
ATOM 1397 C CA . LEU A 1 179 ? 7.949 13.242 -7.508 1 96.31 179 LEU A CA 1
ATOM 1398 C C . LEU A 1 179 ? 7.781 11.742 -7.711 1 96.31 179 LEU A C 1
ATOM 1400 O O . LEU A 1 179 ? 7.078 11.086 -6.941 1 96.31 179 LEU A O 1
ATOM 1404 N N . LYS A 1 180 ? 8.406 11.25 -8.711 1 96.44 180 LYS A N 1
ATOM 1405 C CA . LYS A 1 180 ? 8.367 9.812 -8.961 1 96.44 180 LYS A CA 1
ATOM 1406 C C . LYS A 1 180 ? 9.023 9.039 -7.82 1 96.44 180 LYS A C 1
ATOM 1408 O O . LYS A 1 180 ? 8.484 8.031 -7.359 1 96.44 180 LYS A O 1
ATOM 1413 N N . ARG A 1 181 ? 10.148 9.516 -7.363 1 96.56 181 ARG A N 1
ATOM 1414 C CA . ARG A 1 181 ? 10.859 8.883 -6.258 1 96.56 181 ARG A CA 1
ATOM 1415 C C . ARG A 1 181 ? 10.031 8.922 -4.98 1 96.56 181 ARG A C 1
ATOM 1417 O O . ARG A 1 181 ? 10.094 8 -4.164 1 96.56 181 ARG A O 1
ATOM 1424 N N . ALA A 1 182 ? 9.25 9.93 -4.859 1 98.06 182 ALA A N 1
ATOM 1425 C CA . ALA A 1 182 ? 8.422 10.109 -3.674 1 98.06 182 ALA A CA 1
ATOM 1426 C C . ALA A 1 182 ? 7.129 9.297 -3.781 1 98.06 182 ALA A C 1
ATOM 1428 O O . ALA A 1 182 ? 6.336 9.258 -2.842 1 98.06 182 ALA A O 1
ATOM 1429 N N . ARG A 1 183 ? 6.953 8.648 -4.93 1 98.19 183 ARG A N 1
ATOM 1430 C CA . ARG A 1 183 ? 5.738 7.895 -5.219 1 98.19 183 ARG A CA 1
ATOM 1431 C C . ARG A 1 183 ? 4.5 8.766 -5.051 1 98.19 183 ARG A C 1
ATOM 1433 O O . ARG A 1 183 ? 3.51 8.336 -4.453 1 98.19 183 ARG A O 1
ATOM 1440 N N . MET A 1 184 ? 4.578 9.984 -5.664 1 97.56 184 MET A N 1
ATOM 1441 C CA . MET A 1 184 ? 3.496 10.961 -5.527 1 97.56 184 MET A CA 1
ATOM 1442 C C . MET A 1 184 ? 2.209 10.43 -6.148 1 97.56 184 MET A C 1
ATOM 1444 O O . MET A 1 184 ? 1.116 10.703 -5.652 1 97.56 184 MET A O 1
ATOM 1448 N N . ASP A 1 185 ? 2.369 9.672 -7.184 1 96.94 185 ASP A N 1
ATOM 1449 C CA . ASP A 1 185 ? 1.193 9.094 -7.828 1 96.94 185 ASP A CA 1
ATOM 1450 C C . ASP A 1 185 ? 0.422 8.203 -6.863 1 96.94 185 ASP A C 1
ATOM 1452 O O . ASP A 1 185 ? -0.81 8.242 -6.82 1 96.94 185 ASP A O 1
ATOM 1456 N N . LEU A 1 186 ? 1.112 7.371 -6.059 1 98.31 186 LEU A N 1
ATOM 1457 C CA . LEU A 1 186 ? 0.48 6.484 -5.086 1 98.31 186 LEU A CA 1
ATOM 1458 C C . LEU A 1 186 ? -0.147 7.285 -3.949 1 98.31 186 LEU A C 1
ATOM 1460 O O . LEU A 1 186 ? -1.208 6.918 -3.439 1 98.31 186 LEU A O 1
ATOM 1464 N N . VAL A 1 187 ? 0.503 8.375 -3.555 1 98.56 187 VAL A N 1
ATOM 1465 C CA . VAL A 1 187 ? -0.061 9.266 -2.545 1 98.56 187 VAL A CA 1
ATOM 1466 C C . VAL A 1 187 ? -1.398 9.812 -3.033 1 98.56 187 VAL A C 1
ATOM 1468 O O . VAL A 1 187 ? -2.389 9.797 -2.299 1 98.56 187 VAL A O 1
ATOM 1471 N N . LEU A 1 188 ? -1.413 10.273 -4.273 1 97.69 188 LEU A N 1
ATOM 1472 C CA . LEU A 1 188 ? -2.623 10.859 -4.84 1 97.69 188 LEU A CA 1
ATOM 1473 C C . LEU A 1 188 ? -3.719 9.805 -4.984 1 97.69 188 LEU A C 1
ATOM 1475 O O . LEU A 1 188 ? -4.895 10.094 -4.754 1 97.69 188 LEU A O 1
ATOM 1479 N N . ASP A 1 189 ? -3.352 8.57 -5.363 1 98 189 ASP A N 1
ATOM 1480 C CA . ASP A 1 189 ? -4.32 7.484 -5.441 1 98 189 ASP A CA 1
ATOM 1481 C C . ASP A 1 189 ? -4.961 7.219 -4.078 1 98 189 ASP A C 1
ATOM 1483 O O . ASP A 1 189 ? -6.172 7.004 -3.988 1 98 189 ASP A O 1
ATOM 1487 N N . LEU A 1 190 ? -4.141 7.199 -3.051 1 98.38 190 LEU A N 1
ATOM 1488 C CA . LEU A 1 190 ? -4.613 6.969 -1.691 1 98.38 190 LEU A CA 1
ATOM 1489 C C . LEU A 1 190 ? -5.574 8.07 -1.257 1 98.38 190 LEU A C 1
ATOM 1491 O O . LEU A 1 190 ? -6.641 7.785 -0.702 1 98.38 190 LEU A O 1
ATOM 1495 N N . LEU A 1 191 ? -5.246 9.328 -1.581 1 98.12 191 LEU A N 1
ATOM 1496 C CA . LEU A 1 191 ? -6.098 10.461 -1.226 1 98.12 191 LEU A CA 1
ATOM 1497 C C . LEU A 1 191 ? -7.422 10.398 -1.982 1 98.12 191 LEU A C 1
ATOM 1499 O O . LEU A 1 191 ? -8.477 10.688 -1.414 1 98.12 191 LEU A O 1
ATOM 1503 N N . ALA A 1 192 ? -7.352 10.039 -3.236 1 97.44 192 ALA A N 1
ATOM 1504 C CA . ALA A 1 192 ? -8.57 9.898 -4.027 1 97.44 192 ALA A CA 1
ATOM 1505 C C . ALA A 1 192 ? -9.469 8.805 -3.459 1 97.44 192 ALA A C 1
ATOM 1507 O O . ALA A 1 192 ? -10.688 8.977 -3.375 1 97.44 192 ALA A O 1
ATOM 1508 N N . TYR A 1 193 ? -8.875 7.715 -3.082 1 98 193 TYR A N 1
ATOM 1509 C CA . TYR A 1 193 ? -9.633 6.621 -2.48 1 98 193 TYR A CA 1
ATOM 1510 C C . TYR A 1 193 ? -10.32 7.07 -1.199 1 98 193 TYR A C 1
ATOM 1512 O O . TYR A 1 193 ? -11.5 6.785 -0.989 1 98 193 TYR A O 1
ATOM 1520 N N . TYR A 1 194 ? -9.547 7.75 -0.337 1 98.31 194 TYR A N 1
ATOM 1521 C CA . TYR A 1 194 ? -10.094 8.273 0.91 1 98.31 194 TYR A CA 1
ATOM 1522 C C . TYR A 1 194 ? -11.305 9.164 0.645 1 98.31 194 TYR A C 1
ATOM 1524 O O . TYR A 1 194 ? -12.359 8.984 1.261 1 98.31 194 TYR A O 1
ATOM 1532 N N . ASP A 1 195 ? -11.195 10.062 -0.318 1 96.62 195 ASP A N 1
ATOM 1533 C CA . ASP A 1 195 ? -12.258 11.008 -0.654 1 96.62 195 ASP A CA 1
ATOM 1534 C C . ASP A 1 195 ? -13.516 10.273 -1.124 1 96.62 195 ASP A C 1
ATOM 1536 O O . ASP A 1 195 ? -14.625 10.602 -0.704 1 96.62 195 ASP A O 1
ATOM 1540 N N . GLU A 1 196 ? -13.289 9.305 -1.906 1 94.88 196 GLU A N 1
ATOM 1541 C CA . GLU A 1 196 ? -14.406 8.547 -2.463 1 94.88 196 GLU A CA 1
ATOM 1542 C C . GLU A 1 196 ? -15.141 7.773 -1.377 1 94.88 196 GLU A C 1
ATOM 1544 O O . GLU A 1 196 ? -16.359 7.59 -1.456 1 94.88 196 GLU A O 1
ATOM 1549 N N . ASN A 1 197 ? -14.43 7.32 -0.367 1 93.75 197 ASN A N 1
ATOM 1550 C CA . ASN A 1 197 ? -15.031 6.461 0.646 1 93.75 197 ASN A CA 1
ATOM 1551 C C . ASN A 1 197 ? -15.57 7.27 1.824 1 93.75 197 ASN A C 1
ATOM 1553 O O . ASN A 1 197 ? -16.297 6.742 2.664 1 93.75 197 ASN A O 1
ATOM 1557 N N . LEU A 1 198 ? -15.234 8.531 1.899 1 94.5 198 LEU A N 1
ATOM 1558 C CA . LEU A 1 198 ? -15.688 9.406 2.975 1 94.5 198 LEU A CA 1
ATOM 1559 C C . LEU A 1 198 ? -17.203 9.531 2.963 1 94.5 198 LEU A C 1
ATOM 1561 O O . LEU A 1 198 ? -17.828 9.648 4.02 1 94.5 198 LEU A O 1
ATOM 1565 N N . LYS A 1 199 ? -17.766 9.477 1.771 1 87.38 199 LYS A N 1
ATOM 1566 C CA . LYS A 1 199 ? -19.219 9.586 1.669 1 87.38 199 LYS A CA 1
ATOM 1567 C C . LYS A 1 199 ? -19.906 8.469 2.445 1 87.38 199 LYS A C 1
ATOM 1569 O O . LYS A 1 199 ? -20.969 8.688 3.031 1 87.38 199 LYS A O 1
ATOM 1574 N N . TYR A 1 200 ? -19.219 7.32 2.465 1 85.75 200 TYR A N 1
ATOM 1575 C CA . TYR A 1 200 ? -19.797 6.172 3.152 1 85.75 200 TYR A CA 1
ATOM 1576 C C . TYR A 1 200 ? -19.531 6.25 4.652 1 85.75 200 TYR A C 1
ATOM 1578 O O . TYR A 1 200 ? -20.312 5.707 5.449 1 85.75 200 TYR A O 1
ATOM 1586 N N . ILE A 1 201 ? -18.484 6.953 4.973 1 84.88 201 ILE A N 1
ATOM 1587 C CA . ILE A 1 201 ? -18.078 7.09 6.367 1 84.88 201 ILE A CA 1
ATOM 158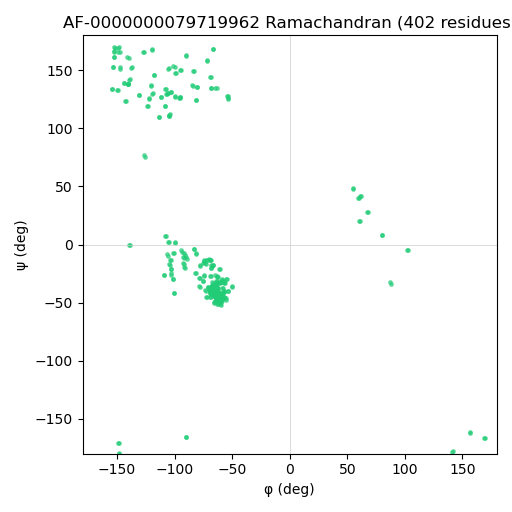8 C C . ILE A 1 201 ? -18.969 8.117 7.062 1 84.88 201 ILE A C 1
ATOM 1590 O O . ILE A 1 201 ? -19.359 7.938 8.227 1 84.88 201 ILE A O 1
ATOM 1594 N N . MET A 1 202 ? -19.312 9.109 6.344 1 84.5 202 MET A N 1
ATOM 1595 C CA . MET A 1 202 ? -20.047 10.219 6.934 1 84.5 202 MET A CA 1
ATOM 1596 C C . MET A 1 202 ? -21.547 9.984 6.852 1 84.5 202 MET A C 1
ATOM 1598 O O . MET A 1 202 ? -22.344 10.711 7.465 1 84.5 202 MET A O 1
ATOM 1602 N N . ALA A 1 203 ? -22.094 8.984 6.102 1 75.06 203 ALA A N 1
ATOM 1603 C CA . ALA A 1 203 ? -23.516 8.672 6.012 1 75.06 203 ALA A CA 1
ATOM 1604 C C . ALA A 1 203 ? -24 7.98 7.281 1 75.06 203 ALA A C 1
ATOM 1606 O O . ALA A 1 203 ? -23.234 7.293 7.957 1 75.06 203 ALA A O 1
ATOM 1607 N N . MET B 1 1 ? -17.438 -21 -8.125 1 93.5 1 MET B N 1
ATOM 1608 C CA . MET B 1 1 ? -16.594 -19.844 -8.438 1 93.5 1 MET B CA 1
ATOM 1609 C C . MET B 1 1 ? -15.125 -20.25 -8.477 1 93.5 1 MET B C 1
ATOM 1611 O O . MET B 1 1 ? -14.664 -21 -7.617 1 93.5 1 MET B O 1
ATOM 1615 N N . VAL B 1 2 ? -14.375 -19.906 -9.594 1 97.75 2 VAL B N 1
ATOM 1616 C CA . VAL B 1 2 ? -12.969 -20.234 -9.766 1 97.75 2 VAL B CA 1
ATOM 1617 C C . VAL B 1 2 ? -12.148 -18.938 -9.906 1 97.75 2 VAL B C 1
ATOM 1619 O O . VAL B 1 2 ? -12.719 -17.844 -9.992 1 97.75 2 VAL B O 1
ATOM 1622 N N . ALA B 1 3 ? -10.867 -19.094 -9.828 1 98.75 3 ALA B N 1
ATOM 1623 C CA . ALA B 1 3 ? -9.922 -18.031 -10.125 1 98.75 3 ALA B CA 1
ATOM 1624 C C . ALA B 1 3 ? -8.977 -18.422 -11.258 1 98.75 3 ALA B C 1
ATOM 1626 O O . ALA B 1 3 ? -8.508 -19.562 -11.312 1 98.75 3 ALA B O 1
ATOM 1627 N N . ILE B 1 4 ? -8.781 -17.5 -12.109 1 98.88 4 ILE B N 1
ATOM 1628 C CA . ILE B 1 4 ? -7.871 -17.703 -13.227 1 98.88 4 ILE B CA 1
ATOM 1629 C C . ILE B 1 4 ? -6.73 -16.688 -13.164 1 98.88 4 ILE B C 1
ATOM 1631 O O . ILE B 1 4 ? -6.969 -15.492 -12.945 1 98.88 4 ILE B O 1
ATOM 1635 N N . ILE B 1 5 ? -5.492 -17.141 -13.266 1 98.88 5 ILE B N 1
ATOM 1636 C CA . ILE B 1 5 ? -4.316 -16.281 -13.391 1 98.88 5 ILE B CA 1
ATOM 1637 C C . ILE B 1 5 ? -3.762 -16.375 -14.812 1 98.88 5 ILE B C 1
ATOM 1639 O O . ILE B 1 5 ? -3.436 -17.453 -15.289 1 98.88 5 ILE B O 1
ATOM 1643 N N . THR B 1 6 ? -3.746 -15.328 -15.461 1 98.81 6 THR B N 1
ATOM 1644 C CA . THR B 1 6 ? -3.08 -15.195 -16.75 1 98.81 6 THR B CA 1
ATOM 1645 C C . THR B 1 6 ? -1.795 -14.383 -16.609 1 98.81 6 THR B C 1
ATOM 1647 O O . THR B 1 6 ? -1.791 -13.312 -15.992 1 98.81 6 THR B O 1
ATOM 1650 N N . GLY B 1 7 ? -0.714 -14.914 -17.125 1 98.31 7 GLY B N 1
ATOM 1651 C CA . GLY B 1 7 ? 0.522 -14.18 -16.922 1 98.31 7 GLY B CA 1
ATOM 1652 C C . GLY B 1 7 ? 1.544 -14.414 -18.016 1 98.31 7 GLY B C 1
ATOM 1653 O O . GLY B 1 7 ? 1.337 -15.25 -18.906 1 98.31 7 GLY B O 1
ATOM 1654 N N . ASP B 1 8 ? 2.566 -13.602 -17.984 1 97.25 8 ASP B N 1
ATOM 1655 C CA . ASP B 1 8 ? 3.721 -13.758 -18.859 1 97.25 8 ASP B CA 1
ATOM 1656 C C . ASP B 1 8 ? 5.004 -13.305 -18.172 1 97.25 8 ASP B C 1
ATOM 1658 O O . ASP B 1 8 ? 4.977 -12.398 -17.344 1 97.25 8 ASP B O 1
ATOM 1662 N N . ILE B 1 9 ? 6.105 -13.914 -18.578 1 97.38 9 ILE B N 1
ATOM 1663 C CA . ILE B 1 9 ? 7.414 -13.602 -18 1 97.38 9 ILE B CA 1
ATOM 1664 C C . ILE B 1 9 ? 7.969 -12.336 -18.656 1 97.38 9 ILE B C 1
ATOM 1666 O O . ILE B 1 9 ? 8.008 -12.227 -19.875 1 97.38 9 ILE B O 1
ATOM 1670 N N . ILE B 1 10 ? 8.289 -11.375 -17.781 1 95.75 10 ILE B N 1
ATOM 1671 C CA . ILE B 1 10 ? 8.891 -10.133 -18.266 1 95.75 10 ILE B CA 1
ATOM 1672 C C . ILE B 1 10 ? 10.383 -10.336 -18.516 1 95.75 10 ILE B C 1
ATOM 1674 O O . ILE B 1 10 ? 11.07 -10.961 -17.703 1 95.75 10 ILE B O 1
ATOM 1678 N N . ASN B 1 11 ? 10.938 -9.852 -19.641 1 89.81 11 ASN B N 1
ATOM 1679 C CA . ASN B 1 11 ? 12.336 -9.945 -20.047 1 89.81 11 ASN B CA 1
ATOM 1680 C C . ASN B 1 11 ? 12.734 -11.383 -20.359 1 89.81 11 ASN B C 1
ATOM 1682 O O . ASN B 1 11 ? 13.875 -11.781 -20.109 1 89.81 11 ASN B O 1
ATOM 1686 N N . SER B 1 12 ? 11.797 -12.195 -20.781 1 84.44 12 SER B N 1
ATOM 1687 C CA . SER B 1 12 ? 12.039 -13.617 -21.031 1 84.44 12 SER B CA 1
ATOM 1688 C C . SER B 1 12 ? 12.945 -13.812 -22.234 1 84.44 12 SER B C 1
ATOM 1690 O O . SER B 1 12 ? 13.633 -14.828 -22.359 1 84.44 12 SER B O 1
ATOM 1692 N N . ASP B 1 13 ? 12.883 -12.836 -23.109 1 80.88 13 ASP B N 1
ATOM 1693 C CA . ASP B 1 13 ? 13.664 -12.938 -24.344 1 80.88 13 ASP B CA 1
ATOM 1694 C C . ASP B 1 13 ? 15.156 -12.812 -24.062 1 80.88 13 ASP B C 1
ATOM 1696 O O . ASP B 1 13 ? 15.984 -13.195 -24.875 1 80.88 13 ASP B O 1
ATOM 1700 N N . ARG B 1 14 ? 15.516 -12.375 -22.891 1 79.5 14 ARG B N 1
ATOM 1701 C CA . ARG B 1 14 ? 16.906 -12.125 -22.562 1 79.5 14 ARG B CA 1
ATOM 1702 C C . ARG B 1 14 ? 17.547 -13.344 -21.891 1 79.5 14 ARG B C 1
ATOM 1704 O O . ARG B 1 14 ? 18.766 -13.391 -21.703 1 79.5 14 ARG B O 1
ATOM 1711 N N . TYR B 1 15 ? 16.609 -14.367 -21.625 1 77.56 15 TYR B N 1
ATOM 1712 C CA . TYR B 1 15 ? 17.094 -15.516 -20.875 1 77.56 15 TYR B CA 1
ATOM 1713 C C . TYR B 1 15 ? 16.562 -16.812 -21.469 1 77.56 15 TYR B C 1
ATOM 1715 O O . TYR B 1 15 ? 15.555 -16.828 -22.188 1 77.56 15 TYR B O 1
ATOM 1723 N N . ALA B 1 16 ? 17.359 -17.766 -21.25 1 79.75 16 ALA B N 1
ATOM 1724 C CA . ALA B 1 16 ? 16.891 -19.078 -21.672 1 79.75 16 ALA B CA 1
ATOM 1725 C C . ALA B 1 16 ? 15.641 -19.484 -20.906 1 79.75 16 ALA B C 1
ATOM 1727 O O . ALA B 1 16 ? 15.562 -19.312 -19.688 1 79.75 16 ALA B O 1
ATOM 1728 N N . ALA B 1 17 ? 14.688 -19.984 -21.656 1 81.38 17 ALA B N 1
ATOM 1729 C CA . ALA B 1 17 ? 13.414 -20.391 -21.062 1 81.38 17 ALA B CA 1
ATOM 1730 C C . ALA B 1 17 ? 13.633 -21.391 -19.938 1 81.38 17 ALA B C 1
ATOM 1732 O O . ALA B 1 17 ? 12.852 -21.438 -18.969 1 81.38 17 ALA B O 1
ATOM 1733 N N . SER B 1 18 ? 14.625 -22.109 -20.047 1 84 18 SER B N 1
ATOM 1734 C CA . SER B 1 18 ? 14.922 -23.125 -19.047 1 84 18 SER B CA 1
ATOM 1735 C C . SER B 1 18 ? 15.18 -22.5 -17.672 1 84 18 SER B C 1
ATOM 1737 O O . SER B 1 18 ? 14.953 -23.125 -16.641 1 84 18 SER B O 1
ATOM 1739 N N . GLU B 1 19 ? 15.641 -21.312 -17.672 1 83.06 19 GLU B N 1
ATOM 1740 C CA . GLU B 1 19 ? 15.992 -20.641 -16.422 1 83.06 19 GLU B CA 1
ATOM 1741 C C . GLU B 1 19 ? 14.773 -20.438 -15.539 1 83.06 19 GLU B C 1
ATOM 1743 O O . GLU B 1 19 ? 14.844 -20.656 -14.32 1 83.06 19 GLU B O 1
ATOM 1748 N N . TRP B 1 20 ? 13.695 -20.078 -16.078 1 89.44 20 TRP B N 1
ATOM 1749 C CA . TRP B 1 20 ? 12.531 -19.828 -15.242 1 89.44 20 TRP B CA 1
ATOM 1750 C C . TRP B 1 20 ? 11.547 -20.984 -15.328 1 89.44 20 TRP B C 1
ATOM 1752 O O . TRP B 1 20 ? 10.805 -21.25 -14.375 1 89.44 20 TRP B O 1
ATOM 1762 N N . MET B 1 21 ? 11.531 -21.75 -16.375 1 92.19 21 MET B N 1
ATOM 1763 C CA . MET B 1 21 ? 10.633 -22.891 -16.516 1 92.19 21 MET B CA 1
ATOM 1764 C C . MET B 1 21 ? 10.945 -23.969 -15.477 1 92.19 21 MET B C 1
ATOM 1766 O O . MET B 1 21 ? 10.039 -24.594 -14.938 1 92.19 21 MET B O 1
ATOM 1770 N N . ASP B 1 22 ? 12.188 -24.172 -15.188 1 91.62 22 ASP B N 1
ATOM 1771 C CA . ASP B 1 22 ? 12.633 -25.188 -14.25 1 91.62 22 ASP B CA 1
ATOM 1772 C C . ASP B 1 22 ? 12.188 -24.875 -12.828 1 91.62 22 ASP B C 1
ATOM 1774 O O . ASP B 1 22 ? 12.164 -25.75 -11.961 1 91.62 22 ASP B O 1
ATOM 1778 N N . ILE B 1 23 ? 11.836 -23.656 -12.609 1 92.5 23 ILE B N 1
ATOM 1779 C CA . ILE B 1 23 ? 11.383 -23.25 -11.281 1 92.5 23 ILE B CA 1
ATOM 1780 C C . ILE B 1 23 ? 9.859 -23.188 -11.25 1 92.5 23 ILE B C 1
ATOM 1782 O O . ILE B 1 23 ? 9.234 -23.641 -10.297 1 92.5 23 ILE B O 1
ATOM 1786 N N . LEU B 1 24 ? 9.305 -22.656 -12.305 1 95.38 24 LEU B N 1
ATOM 1787 C CA . LEU B 1 24 ? 7.863 -22.438 -12.344 1 95.38 24 LEU B CA 1
ATOM 1788 C C . LEU B 1 24 ? 7.109 -23.75 -12.5 1 95.38 24 LEU B C 1
ATOM 1790 O O . LEU B 1 24 ? 6.102 -23.984 -11.828 1 95.38 24 LEU B O 1
ATOM 1794 N N . LYS B 1 25 ? 7.582 -24.688 -13.312 1 95.94 25 LYS B N 1
ATOM 1795 C CA . LYS B 1 25 ? 6.875 -25.922 -13.625 1 95.94 25 LYS B CA 1
ATOM 1796 C C . LYS B 1 25 ? 6.738 -26.797 -12.383 1 95.94 25 LYS B C 1
ATOM 1798 O O . LYS B 1 25 ? 5.648 -27.297 -12.094 1 95.94 25 LYS B O 1
ATOM 1803 N N . PRO B 1 26 ? 7.848 -27.031 -11.68 1 95.81 26 PRO B N 1
ATOM 1804 C CA . PRO B 1 26 ? 7.688 -27.828 -10.461 1 95.81 26 PRO B CA 1
ATOM 1805 C C . PRO B 1 26 ? 6.688 -27.219 -9.484 1 95.81 26 PRO B C 1
ATOM 1807 O O . PRO B 1 26 ? 5.93 -27.938 -8.836 1 95.81 26 PRO B O 1
ATOM 1810 N N . TYR B 1 27 ? 6.703 -25.922 -9.328 1 96.5 27 TYR B N 1
ATOM 1811 C CA . TYR B 1 27 ? 5.742 -25.266 -8.461 1 96.5 27 TYR B CA 1
ATOM 1812 C C . TYR B 1 27 ? 4.312 -25.516 -8.93 1 96.5 27 TYR B C 1
ATOM 1814 O O . TYR B 1 27 ? 3.459 -25.922 -8.141 1 96.5 27 TYR B O 1
ATOM 1822 N N . LEU B 1 28 ? 4.047 -25.25 -10.25 1 97.38 28 LEU B N 1
ATOM 1823 C CA . LEU B 1 28 ? 2.711 -25.438 -10.812 1 97.38 28 LEU B CA 1
ATOM 1824 C C . LEU B 1 28 ? 2.285 -26.891 -10.734 1 97.38 28 LEU B C 1
ATOM 1826 O O . LEU B 1 28 ? 1.105 -27.188 -10.531 1 97.38 28 LEU B O 1
ATOM 1830 N N . GLY B 1 29 ? 3.271 -27.781 -10.945 1 97.12 29 GLY B N 1
ATOM 1831 C CA . GLY B 1 29 ? 2.992 -29.203 -10.859 1 97.12 29 GLY B CA 1
ATOM 1832 C C . GLY B 1 29 ? 2.422 -29.609 -9.516 1 97.12 29 GLY B C 1
ATOM 1833 O O . GLY B 1 29 ? 1.596 -30.531 -9.438 1 97.12 29 GLY B O 1
ATOM 1834 N N . ARG B 1 30 ? 2.83 -28.922 -8.477 1 95.69 30 ARG B N 1
ATOM 1835 C CA . ARG B 1 30 ? 2.346 -29.203 -7.133 1 95.69 30 ARG B CA 1
ATOM 1836 C C . ARG B 1 30 ? 0.952 -28.625 -6.918 1 95.69 30 ARG B C 1
ATOM 1838 O O . ARG B 1 30 ? 0.261 -29 -5.965 1 95.69 30 ARG B O 1
ATOM 1845 N N . GLN B 1 31 ? 0.604 -27.688 -7.781 1 95.19 31 GLN B N 1
ATOM 1846 C CA . GLN B 1 31 ? -0.677 -27.016 -7.621 1 95.19 31 GLN B CA 1
ATOM 1847 C C . GLN B 1 31 ? -1.779 -27.719 -8.398 1 95.19 31 GLN B C 1
ATOM 1849 O O . GLN B 1 31 ? -2.967 -27.5 -8.148 1 95.19 31 GLN B O 1
ATOM 1854 N N . GLY B 1 32 ? -1.447 -28.547 -9.422 1 96.31 32 GLY B N 1
ATOM 1855 C CA . GLY B 1 32 ? -2.436 -29.219 -10.258 1 96.31 32 GLY B CA 1
ATOM 1856 C C . GLY B 1 32 ? -1.834 -29.875 -11.477 1 96.31 32 GLY B C 1
ATOM 1857 O O . GLY B 1 32 ? -0.615 -30.031 -11.57 1 96.31 32 GLY B O 1
ATOM 1858 N N . LYS B 1 33 ? -2.684 -30.25 -12.414 1 96.94 33 LYS B N 1
ATOM 1859 C CA . LYS B 1 33 ? -2.248 -31.031 -13.57 1 96.94 33 LYS B CA 1
ATOM 1860 C C . LYS B 1 33 ? -2.258 -30.172 -14.836 1 96.94 33 LYS B C 1
ATOM 1862 O O . LYS B 1 33 ? -3.184 -29.391 -15.055 1 96.94 33 LYS B O 1
ATOM 1867 N N . THR B 1 34 ? -1.234 -30.203 -15.656 1 97.12 34 THR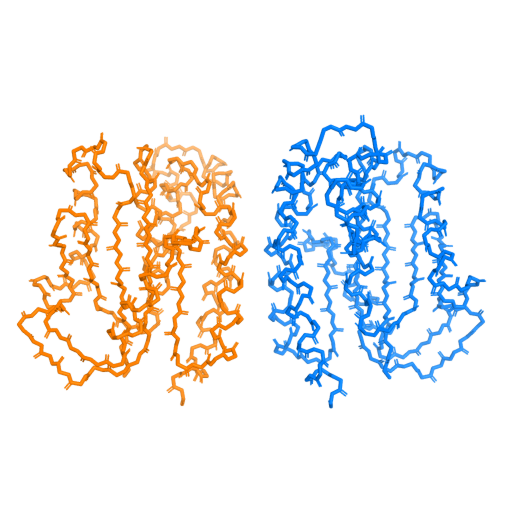 B N 1
ATOM 1868 C CA . THR B 1 34 ? -1.228 -29.641 -17 1 97.12 34 THR B CA 1
ATOM 1869 C C . THR B 1 34 ? -1.812 -30.625 -18 1 97.12 34 THR B C 1
ATOM 1871 O O . THR B 1 34 ? -1.618 -31.844 -17.875 1 97.12 34 THR B O 1
ATOM 1874 N N . PRO B 1 35 ? -2.611 -30.172 -18.859 1 96.69 35 PRO B N 1
ATOM 1875 C CA . PRO B 1 35 ? -2.891 -28.766 -19.156 1 96.69 35 PRO B CA 1
ATOM 1876 C C . PRO B 1 35 ? -4.176 -28.266 -18.5 1 96.69 35 PRO B C 1
ATOM 1878 O O . PRO B 1 35 ? -4.559 -27.109 -18.688 1 96.69 35 PRO B O 1
ATOM 1881 N N . ASN B 1 36 ? -4.883 -29.141 -17.703 1 96.19 36 ASN B N 1
ATOM 1882 C CA . ASN B 1 36 ? -6.219 -28.828 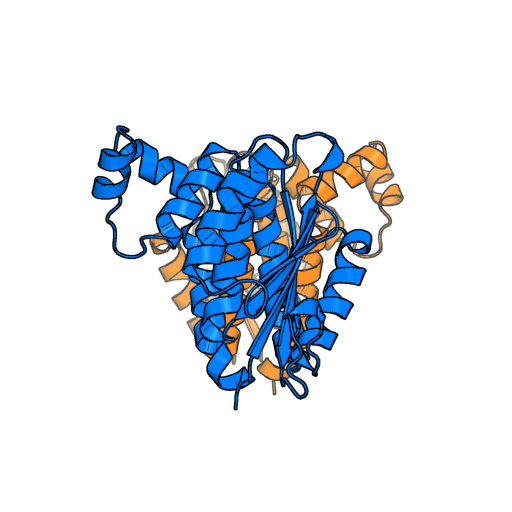-17.203 1 96.19 36 ASN B CA 1
ATOM 1883 C C . ASN B 1 36 ? -6.184 -27.703 -16.172 1 96.19 36 ASN B C 1
ATOM 1885 O O . ASN B 1 36 ? -7.055 -26.828 -16.156 1 96.19 36 ASN B O 1
ATOM 1889 N N . ASP B 1 37 ? -5.184 -27.719 -15.336 1 97.81 37 ASP B N 1
ATOM 1890 C CA . ASP B 1 37 ? -5.133 -26.766 -14.242 1 97.81 37 ASP B CA 1
ATOM 1891 C C . ASP B 1 37 ? -4.172 -25.609 -14.555 1 97.81 37 ASP B C 1
ATOM 1893 O O . ASP B 1 37 ? -4.316 -24.516 -14.023 1 97.81 37 ASP B O 1
ATOM 1897 N N . TRP B 1 38 ? -3.178 -25.859 -15.312 1 98.31 38 TRP B N 1
ATOM 1898 C CA . TRP B 1 38 ? -2.24 -24.828 -15.742 1 98.31 38 TRP B CA 1
ATOM 1899 C C . TRP B 1 38 ? -1.588 -25.203 -17.062 1 98.31 38 TRP B C 1
ATOM 1901 O O . TRP B 1 38 ? -1.507 -26.375 -17.422 1 98.31 38 TRP B O 1
ATOM 1911 N N . GLU B 1 39 ? -1.23 -24.25 -17.734 1 97.69 39 GLU B N 1
ATOM 1912 C CA . GLU B 1 39 ? -0.564 -24.422 -19.031 1 97.69 39 GLU B CA 1
ATOM 1913 C C . GLU B 1 39 ? 0.406 -23.266 -19.297 1 97.69 39 GLU B C 1
ATOM 1915 O O . GLU B 1 39 ? 0.107 -22.109 -19 1 97.69 39 GLU B O 1
ATOM 1920 N N . ILE B 1 40 ? 1.58 -23.609 -19.703 1 95.81 40 ILE B N 1
ATOM 1921 C CA . ILE B 1 40 ? 2.525 -22.641 -20.25 1 95.81 40 ILE B CA 1
ATOM 1922 C C . ILE B 1 40 ? 2.504 -22.703 -21.781 1 95.81 40 ILE B C 1
ATOM 1924 O O . ILE B 1 40 ? 2.523 -23.797 -22.359 1 95.81 40 ILE B O 1
ATOM 1928 N N . TYR B 1 41 ? 2.312 -21.578 -22.375 1 92.81 41 TYR B N 1
ATOM 1929 C CA . TYR B 1 41 ? 2.24 -21.547 -23.844 1 92.81 41 TYR B CA 1
ATOM 1930 C C . TYR B 1 41 ? 2.963 -20.328 -24.391 1 92.81 41 TYR B C 1
ATOM 1932 O O . TYR B 1 41 ? 3.316 -19.406 -23.656 1 92.81 41 TYR B O 1
ATOM 1940 N N . ARG B 1 42 ? 3.318 -20.359 -25.656 1 89.06 42 ARG B N 1
ATOM 1941 C CA . ARG B 1 42 ? 3.996 -19.281 -26.375 1 89.06 42 ARG B CA 1
ATOM 1942 C C . ARG B 1 42 ? 5.352 -18.969 -25.75 1 89.06 42 ARG B C 1
ATOM 1944 O O . ARG B 1 42 ? 5.809 -17.828 -25.781 1 89.06 42 ARG B O 1
ATOM 1951 N N . GLY B 1 43 ? 5.871 -19.812 -25.047 1 87.19 43 GLY B N 1
ATOM 1952 C CA . GLY B 1 43 ? 7.227 -19.734 -24.516 1 87.19 43 GLY B CA 1
ATOM 1953 C C . GLY B 1 43 ? 7.312 -19.016 -23.188 1 87.19 43 GLY B C 1
ATOM 1954 O O . GLY B 1 43 ? 8.156 -19.328 -22.359 1 87.19 43 GLY B O 1
ATOM 1955 N N . ASP B 1 44 ? 6.438 -17.969 -22.984 1 92.81 44 ASP B N 1
ATOM 1956 C CA . ASP B 1 44 ? 6.609 -17.188 -21.766 1 92.81 44 ASP B CA 1
ATOM 1957 C C . ASP B 1 44 ? 5.258 -16.844 -21.125 1 92.81 44 ASP B C 1
ATOM 1959 O O . ASP B 1 44 ? 5.199 -16.156 -20.109 1 92.81 44 ASP B O 1
ATOM 1963 N N . GLU B 1 45 ? 4.191 -17.281 -21.766 1 96 45 GLU B N 1
ATOM 1964 C CA . GLU B 1 45 ? 2.855 -17.016 -21.25 1 96 45 GLU B CA 1
ATOM 1965 C C . GLU B 1 45 ? 2.299 -18.234 -20.5 1 96 45 GLU B C 1
ATOM 1967 O O . GLU B 1 45 ? 2.693 -19.375 -20.781 1 96 45 GLU B O 1
ATOM 1972 N N . PHE B 1 46 ? 1.43 -18.016 -19.562 1 97.69 46 PHE B N 1
ATOM 1973 C CA . PHE B 1 46 ? 0.838 -19.141 -18.844 1 97.69 46 PHE B CA 1
ATOM 1974 C C . PHE B 1 46 ? -0.55 -18.781 -18.328 1 97.69 46 PHE B C 1
ATOM 1976 O O . PHE B 1 46 ? -0.91 -17.594 -18.281 1 97.69 46 PHE B O 1
ATOM 1983 N N . GLN B 1 47 ? -1.266 -19.719 -18.031 1 98.62 47 GLN B N 1
ATOM 1984 C CA . GLN B 1 47 ? -2.584 -19.594 -17.422 1 98.62 47 GLN B CA 1
ATOM 1985 C C . GLN B 1 47 ? -2.795 -20.672 -16.359 1 98.62 47 GLN B C 1
ATOM 1987 O O . GLN B 1 47 ? -2.422 -21.828 -16.547 1 98.62 47 GLN B O 1
ATOM 1992 N N . ILE B 1 48 ? -3.357 -20.312 -15.266 1 98.75 48 ILE B N 1
ATOM 1993 C CA 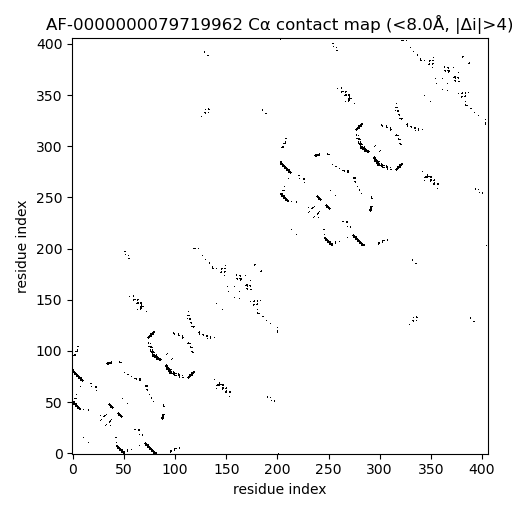. ILE B 1 48 ? -3.543 -21.188 -14.117 1 98.75 48 ILE B CA 1
ATOM 1994 C C . ILE B 1 48 ? -4.988 -21.109 -13.633 1 98.75 48 ILE B C 1
ATOM 1996 O O . ILE B 1 48 ? -5.555 -20.016 -13.523 1 98.75 48 ILE B O 1
ATOM 2000 N N . ARG B 1 49 ? -5.602 -22.219 -13.477 1 98.69 49 ARG B N 1
ATOM 2001 C CA . ARG B 1 49 ? -6.891 -22.344 -12.812 1 98.69 49 ARG B CA 1
ATOM 2002 C C . ARG B 1 49 ? -6.715 -22.734 -11.344 1 98.69 49 ARG B C 1
ATOM 2004 O O . ARG B 1 49 ? -6 -23.688 -11.039 1 98.69 49 ARG B O 1
ATOM 2011 N N . THR B 1 50 ? -7.258 -22.031 -10.438 1 98.44 50 THR B N 1
ATOM 2012 C CA . THR B 1 50 ? -7.184 -22.312 -9.008 1 98.44 50 THR B CA 1
ATOM 2013 C C . THR B 1 50 ? -8.445 -21.828 -8.305 1 98.44 50 THR B C 1
ATOM 2015 O O . THR B 1 50 ? -9.477 -21.594 -8.945 1 98.44 50 THR B O 1
ATOM 2018 N N . THR B 1 51 ? -8.469 -21.844 -6.945 1 97.94 51 THR B N 1
ATOM 2019 C CA . THR B 1 51 ? -9.609 -21.359 -6.168 1 97.94 51 THR B CA 1
ATOM 2020 C C . THR B 1 51 ? -9.406 -19.906 -5.758 1 97.94 51 THR B C 1
ATOM 2022 O O . THR B 1 51 ? -8.273 -19.438 -5.637 1 97.94 51 THR B O 1
ATOM 2025 N N . PRO B 1 52 ? -10.508 -19.188 -5.629 1 98.19 52 PRO B N 1
ATOM 2026 C CA . PRO B 1 52 ? -10.375 -17.797 -5.18 1 98.19 52 PRO B CA 1
ATOM 2027 C C . PRO B 1 52 ? -9.508 -17.672 -3.928 1 98.19 52 PRO B C 1
ATOM 2029 O O . PRO B 1 52 ? -8.727 -16.719 -3.814 1 98.19 52 PRO B O 1
ATOM 2032 N N . GLU B 1 53 ? -9.586 -18.625 -3 1 97.38 53 GLU B N 1
ATOM 2033 C CA . GLU B 1 53 ? -8.859 -18.578 -1.735 1 97.38 53 GLU B CA 1
ATOM 2034 C C . GLU B 1 53 ? -7.348 -18.609 -1.966 1 97.38 53 GLU B C 1
ATOM 2036 O O . GLU B 1 53 ? -6.586 -18 -1.225 1 97.38 53 GLU B O 1
ATOM 2041 N N . LYS B 1 54 ? -6.926 -19.219 -3.051 1 97.44 54 LYS B N 1
ATOM 2042 C CA . LYS B 1 54 ? -5.504 -19.469 -3.27 1 97.44 54 LYS B CA 1
ATOM 2043 C C . LYS B 1 54 ? -4.914 -18.484 -4.27 1 97.44 54 LYS B C 1
ATOM 2045 O O . LYS B 1 54 ? -3.693 -18.359 -4.379 1 97.44 54 LYS B O 1
ATOM 2050 N N . ALA B 1 55 ? -5.699 -17.797 -4.949 1 98.56 55 ALA B N 1
ATOM 2051 C CA . ALA B 1 55 ? -5.324 -17.094 -6.18 1 98.56 55 ALA B CA 1
ATOM 2052 C C . ALA B 1 55 ? -4.262 -16.031 -5.91 1 98.56 55 ALA B C 1
ATOM 2054 O O . ALA B 1 55 ? -3.213 -16.016 -6.555 1 98.56 55 ALA B O 1
ATOM 2055 N N . LEU B 1 56 ? -4.527 -15.18 -4.934 1 98.69 56 LEU B N 1
ATOM 2056 C CA . LEU B 1 56 ? -3.609 -14.062 -4.707 1 98.69 56 LEU B CA 1
ATOM 2057 C C . LEU B 1 56 ? -2.275 -14.562 -4.164 1 98.69 56 LEU B C 1
ATOM 2059 O O . LEU B 1 56 ? -1.213 -14.125 -4.613 1 98.69 56 LEU B O 1
ATOM 2063 N N . GLN B 1 57 ? -2.35 -15.461 -3.207 1 98.19 57 GLN B N 1
ATOM 2064 C CA . GLN B 1 57 ? -1.112 -16.016 -2.674 1 98.19 57 GLN B CA 1
ATOM 2065 C C . GLN B 1 57 ? -0.295 -16.688 -3.773 1 98.19 57 GLN B C 1
ATOM 2067 O O . GLN B 1 57 ? 0.928 -16.547 -3.822 1 98.19 57 GLN B O 1
ATOM 2072 N N . MET B 1 58 ? -0.947 -17.422 -4.617 1 98.38 58 MET B N 1
ATOM 2073 C CA . MET B 1 58 ? -0.272 -18.109 -5.723 1 98.38 58 MET B CA 1
ATOM 2074 C C . MET B 1 58 ? 0.406 -17.094 -6.645 1 98.38 58 MET B C 1
ATOM 2076 O O . MET B 1 58 ? 1.559 -17.281 -7.039 1 98.38 58 MET B O 1
ATOM 2080 N N . ALA B 1 59 ? -0.281 -16.031 -6.957 1 98.88 59 ALA B N 1
ATOM 2081 C CA . ALA B 1 59 ? 0.282 -15.008 -7.832 1 98.88 59 ALA B CA 1
ATOM 2082 C C . ALA B 1 59 ? 1.535 -14.391 -7.215 1 98.88 59 ALA B C 1
ATOM 2084 O O . ALA B 1 59 ? 2.551 -14.227 -7.895 1 98.88 59 ALA B O 1
ATOM 2085 N N . ILE B 1 60 ? 1.48 -14.086 -5.934 1 98.81 60 ILE B N 1
ATOM 2086 C CA . ILE B 1 60 ? 2.613 -13.469 -5.25 1 98.81 60 ILE B CA 1
ATOM 2087 C C . ILE B 1 60 ? 3.768 -14.461 -5.164 1 98.81 60 ILE B C 1
ATOM 2089 O O . ILE B 1 60 ? 4.934 -14.086 -5.324 1 98.81 60 ILE B O 1
ATOM 2093 N N . GLN B 1 61 ? 3.436 -15.719 -4.957 1 98.19 61 GLN B N 1
ATOM 2094 C CA . GLN B 1 61 ? 4.461 -16.75 -4.918 1 98.19 61 GLN B CA 1
ATOM 2095 C C . GLN B 1 61 ? 5.145 -16.906 -6.273 1 98.19 61 GLN B C 1
ATOM 2097 O O . GLN B 1 61 ? 6.367 -17.031 -6.348 1 98.19 61 GLN B O 1
ATOM 2102 N N . ILE B 1 62 ? 4.379 -16.922 -7.301 1 98.44 62 ILE B N 1
ATOM 2103 C CA . ILE B 1 62 ? 4.93 -17.016 -8.648 1 98.44 62 ILE B CA 1
ATOM 2104 C C . ILE B 1 62 ? 5.852 -15.82 -8.914 1 98.44 62 ILE B C 1
ATOM 2106 O O . ILE B 1 62 ? 6.957 -15.992 -9.438 1 98.44 62 ILE B O 1
ATOM 2110 N N . LYS B 1 63 ? 5.438 -14.617 -8.555 1 98.81 63 LYS B N 1
ATOM 2111 C CA . LYS B 1 63 ? 6.285 -13.445 -8.719 1 98.81 63 LYS B CA 1
ATOM 2112 C C . LYS B 1 63 ? 7.609 -13.617 -7.973 1 98.81 63 LYS B C 1
ATOM 2114 O O . LYS B 1 63 ? 8.672 -13.336 -8.523 1 98.81 63 LYS B O 1
ATOM 2119 N N . ALA B 1 64 ? 7.508 -14.086 -6.711 1 98.5 64 ALA B N 1
ATOM 2120 C CA . ALA B 1 64 ? 8.703 -14.289 -5.902 1 98.5 64 ALA B CA 1
ATOM 2121 C C . ALA B 1 64 ? 9.641 -15.312 -6.551 1 98.5 64 ALA B C 1
ATOM 2123 O O . ALA B 1 64 ? 10.852 -15.094 -6.621 1 98.5 64 ALA B O 1
ATOM 2124 N N . LEU B 1 65 ? 9.086 -16.375 -7.059 1 97.38 65 LEU B N 1
ATOM 2125 C CA . LEU B 1 65 ? 9.867 -17.422 -7.711 1 97.38 65 LEU B CA 1
ATOM 2126 C C . LEU B 1 65 ? 10.594 -16.875 -8.938 1 97.38 65 LEU B C 1
ATOM 2128 O O . LEU B 1 65 ? 11.805 -17.078 -9.086 1 97.38 65 LEU B O 1
ATOM 2132 N N . ILE B 1 66 ? 9.883 -16.141 -9.766 1 97.5 66 ILE B N 1
ATOM 2133 C CA . ILE B 1 66 ? 10.453 -15.648 -11.016 1 97.5 66 ILE B CA 1
ATOM 2134 C C . ILE B 1 66 ? 11.492 -14.57 -10.719 1 97.5 66 ILE B C 1
ATOM 2136 O O . ILE B 1 66 ? 12.57 -14.562 -11.32 1 97.5 66 ILE B O 1
ATOM 2140 N N . LYS B 1 67 ? 11.227 -13.734 -9.711 1 97.5 67 LYS B N 1
ATOM 2141 C CA . LYS B 1 67 ? 12.141 -12.648 -9.359 1 97.5 67 LYS B CA 1
ATOM 2142 C C . LYS B 1 67 ? 13.391 -13.18 -8.672 1 97.5 67 LYS B C 1
ATOM 2144 O O . LYS B 1 67 ? 14.367 -12.453 -8.508 1 97.5 67 LYS B O 1
ATOM 2149 N N . SER B 1 68 ? 13.305 -14.398 -8.219 1 95.94 68 SER B N 1
ATOM 2150 C CA . SER B 1 68 ? 14.508 -14.992 -7.652 1 95.94 68 SER B CA 1
ATOM 2151 C C . SER B 1 68 ? 15.562 -15.242 -8.727 1 95.94 68 SER B C 1
ATOM 2153 O O . SER B 1 68 ? 16.719 -15.539 -8.406 1 95.94 68 SER B O 1
ATOM 2155 N N . ILE B 1 69 ? 15.172 -15.156 -9.984 1 94.94 69 ILE B N 1
ATOM 2156 C CA . ILE B 1 69 ? 16.094 -15.203 -11.117 1 94.94 69 ILE B CA 1
ATOM 2157 C C . ILE B 1 69 ? 16.453 -13.781 -11.555 1 94.94 69 ILE B C 1
ATOM 2159 O O . ILE B 1 69 ? 15.562 -12.969 -11.828 1 94.94 69 ILE B O 1
ATOM 2163 N N . LYS B 1 70 ? 17.766 -13.508 -11.633 1 93.38 70 LYS B N 1
ATOM 2164 C CA . LYS B 1 70 ? 18.25 -12.156 -11.898 1 93.38 70 LYS B CA 1
ATOM 2165 C C . LYS B 1 70 ? 17.609 -11.586 -13.156 1 93.38 70 LYS B C 1
ATOM 2167 O O . LYS B 1 70 ? 17.547 -12.258 -14.188 1 93.38 70 LYS B O 1
ATOM 2172 N N . ASN B 1 71 ? 17.016 -10.438 -13.078 1 92.69 71 ASN B N 1
ATOM 2173 C CA . ASN B 1 71 ? 16.547 -9.586 -14.164 1 92.69 71 ASN B CA 1
ATOM 2174 C C . ASN B 1 71 ? 15.203 -10.07 -14.719 1 92.69 71 ASN B C 1
ATOM 2176 O O . ASN B 1 71 ? 14.758 -9.617 -15.773 1 92.69 71 ASN B O 1
ATOM 2180 N N . LEU B 1 72 ? 14.617 -11.055 -14.016 1 96.25 72 LEU B N 1
ATOM 2181 C CA . LEU B 1 72 ? 13.312 -11.523 -14.477 1 96.25 72 LEU B CA 1
ATOM 2182 C C . LEU B 1 72 ? 12.203 -11.016 -13.562 1 96.25 72 LEU B C 1
ATOM 2184 O O . LEU B 1 72 ? 12.438 -10.719 -12.391 1 96.25 72 LEU B O 1
ATOM 2188 N N . ASP B 1 73 ? 11.094 -10.859 -14.109 1 97.56 73 ASP B N 1
ATOM 2189 C CA . ASP B 1 73 ? 9.852 -10.539 -13.406 1 97.56 73 ASP B CA 1
ATOM 2190 C C . ASP B 1 73 ? 8.648 -11.156 -14.117 1 97.56 73 ASP B C 1
ATOM 2192 O O . ASP B 1 73 ? 8.805 -11.891 -15.094 1 97.56 73 ASP B O 1
ATOM 2196 N N . VAL B 1 74 ? 7.508 -10.945 -13.617 1 98.38 74 VAL B N 1
ATOM 2197 C CA . VAL B 1 74 ? 6.316 -11.562 -14.188 1 98.38 74 VAL B CA 1
ATOM 2198 C C . VAL B 1 74 ? 5.137 -10.602 -14.086 1 98.38 74 VAL B C 1
ATOM 2200 O O . VAL B 1 74 ? 5.039 -9.828 -13.133 1 98.38 74 VAL B O 1
ATOM 2203 N N . ARG B 1 75 ? 4.336 -10.531 -15.117 1 98.81 75 ARG B N 1
ATOM 2204 C CA . ARG B 1 75 ? 3.076 -9.789 -15.148 1 98.81 75 ARG B CA 1
ATOM 2205 C C . ARG B 1 75 ? 1.884 -10.742 -15.094 1 98.81 75 ARG B C 1
ATOM 2207 O O . ARG B 1 75 ? 1.853 -11.75 -15.812 1 98.81 75 ARG B O 1
ATOM 2214 N N . MET B 1 76 ? 0.93 -10.438 -14.164 1 98.94 76 MET B N 1
ATOM 2215 C CA . MET B 1 76 ? -0.175 -11.375 -13.992 1 98.94 76 MET B CA 1
ATOM 2216 C C . MET B 1 76 ? -1.491 -10.633 -13.781 1 98.94 76 MET B C 1
ATOM 2218 O O . MET B 1 76 ? -1.529 -9.609 -13.102 1 98.94 76 MET B O 1
ATOM 2222 N N . GLY B 1 77 ? -2.531 -11.07 -14.375 1 98.94 77 GLY B N 1
ATOM 2223 C CA . GLY B 1 77 ? -3.908 -10.688 -14.117 1 98.94 77 GLY B CA 1
ATOM 2224 C C . GLY B 1 77 ? -4.738 -11.805 -13.516 1 98.94 77 GLY B C 1
ATOM 2225 O O .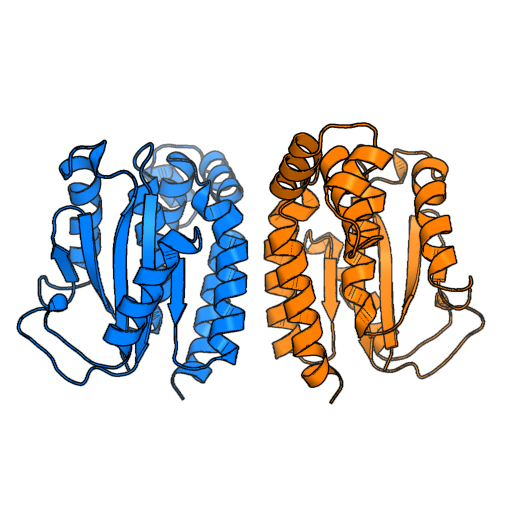 GLY B 1 77 ? -4.762 -12.922 -14.039 1 98.94 77 GLY B O 1
ATOM 2226 N N . ILE B 1 78 ? -5.395 -11.562 -12.414 1 98.94 78 ILE B N 1
ATOM 2227 C CA . ILE B 1 78 ? -6.246 -12.539 -11.75 1 98.94 78 ILE B CA 1
ATOM 2228 C C . ILE B 1 78 ? -7.715 -12.227 -12.039 1 98.94 78 ILE B C 1
ATOM 2230 O O . ILE B 1 78 ? -8.148 -11.086 -11.898 1 98.94 78 ILE B O 1
ATOM 2234 N N . GLY B 1 79 ? -8.453 -13.172 -12.43 1 98.88 79 GLY B N 1
ATOM 2235 C CA . GLY B 1 79 ? -9.898 -13.055 -12.609 1 98.88 79 GLY B CA 1
ATOM 2236 C C . GLY B 1 79 ? -10.68 -14.055 -11.781 1 98.88 79 GLY B C 1
ATOM 2237 O O . GLY B 1 79 ? -10.414 -15.258 -11.844 1 98.88 79 GLY B O 1
ATOM 2238 N N . LEU B 1 80 ? -11.609 -13.633 -10.977 1 98.69 80 LEU B N 1
ATOM 2239 C CA . LEU B 1 80 ? -12.555 -14.492 -10.273 1 98.69 80 LEU B CA 1
ATOM 2240 C C . LEU B 1 80 ? -13.891 -14.547 -11.008 1 98.69 80 LEU B C 1
ATOM 2242 O O . LEU B 1 80 ? -14.32 -13.555 -11.602 1 98.69 80 LEU B O 1
ATOM 2246 N N . GLY B 1 81 ? -14.539 -15.633 -10.93 1 97.88 81 GLY B N 1
ATOM 2247 C CA . GLY B 1 81 ? -15.836 -15.734 -11.578 1 97.88 81 GLY B CA 1
ATOM 2248 C C . GLY B 1 81 ? -16.234 -17.172 -11.898 1 97.88 81 GLY B C 1
ATOM 2249 O O . GLY B 1 81 ? -15.703 -18.109 -11.297 1 97.88 81 GLY B O 1
ATOM 2250 N N . SER B 1 82 ? -17.172 -17.281 -12.797 1 97.12 82 SER B N 1
ATOM 2251 C CA . SER B 1 82 ? -17.703 -18.594 -13.18 1 97.12 82 SER B CA 1
ATOM 2252 C C . SER B 1 82 ? -16.828 -19.25 -14.242 1 97.12 82 SER B C 1
ATOM 2254 O O . SER B 1 82 ? -16.125 -18.562 -14.984 1 97.12 82 SER B O 1
ATOM 2256 N N . GLU B 1 83 ? -16.797 -20.5 -14.203 1 97.31 83 GLU B N 1
ATOM 2257 C CA . GLU B 1 83 ? -16.344 -21.344 -15.297 1 97.31 83 GLU B CA 1
ATOM 2258 C C . GLU B 1 83 ? -17.516 -22 -16 1 97.31 83 GLU B C 1
ATOM 2260 O O . GLU B 1 83 ? -18.203 -22.859 -15.43 1 97.31 83 GLU B O 1
ATOM 2265 N N . THR B 1 84 ? -17.781 -21.609 -17.188 1 97.12 84 THR B N 1
ATOM 2266 C CA . THR B 1 84 ? -19 -22.047 -17.859 1 97.12 84 THR B CA 1
ATOM 2267 C C . THR B 1 84 ? -18.688 -23.109 -18.906 1 97.12 84 THR B C 1
ATOM 2269 O O . THR B 1 84 ? -19.594 -23.797 -19.391 1 97.12 84 THR B O 1
ATOM 2272 N N . PHE B 1 85 ? -17.484 -23.234 -19.297 1 96.44 85 PHE B N 1
ATOM 2273 C CA . PHE B 1 85 ? -17.031 -24.234 -20.266 1 96.44 85 PHE B CA 1
ATOM 2274 C C . PHE B 1 85 ? -15.664 -24.781 -19.891 1 96.44 85 PHE B C 1
ATOM 2276 O O . PHE B 1 85 ? -14.734 -24.016 -19.641 1 96.44 85 PHE B O 1
ATOM 2283 N N . VAL B 1 86 ? -15.57 -26.047 -19.75 1 94.94 86 VAL B N 1
ATOM 2284 C CA . VAL B 1 86 ? -14.305 -26.719 -19.484 1 94.94 86 VAL B CA 1
ATOM 2285 C C . VAL B 1 86 ? -13.812 -27.422 -20.75 1 94.94 86 VAL B C 1
ATOM 2287 O O . VAL B 1 86 ? -14.43 -28.391 -21.203 1 94.94 86 VAL B O 1
ATOM 2290 N N . GLY B 1 87 ? -12.719 -26.859 -21.266 1 94.88 87 GLY B N 1
ATOM 2291 C CA . GLY B 1 87 ? -12.125 -27.453 -22.438 1 94.88 87 GLY B CA 1
ATOM 2292 C C . GLY B 1 87 ? -11.078 -28.5 -22.125 1 94.88 87 GLY B C 1
ATOM 2293 O O . GLY B 1 87 ? -10.992 -28.984 -20.984 1 94.88 87 GLY B O 1
ATOM 2294 N N . SER B 1 88 ? -10.289 -28.844 -23.188 1 94.81 88 SER B N 1
ATOM 2295 C CA . SER B 1 88 ? -9.258 -29.859 -23.031 1 94.81 88 SER B CA 1
ATOM 2296 C C . SER B 1 88 ? -8.062 -29.312 -22.25 1 94.81 88 SER B C 1
ATOM 2298 O O . SER B 1 88 ? -7.223 -30.094 -21.781 1 94.81 88 SER B O 1
ATOM 2300 N N . SER B 1 89 ? -8.023 -27.984 -22.094 1 96 89 SER B N 1
ATOM 2301 C CA . SER B 1 89 ? -6.988 -27.297 -21.312 1 96 89 SER B CA 1
ATOM 2302 C C . SER B 1 89 ? -7.531 -26.031 -20.672 1 96 89 SER B C 1
ATOM 2304 O O . SER B 1 89 ? -8.633 -25.594 -20.984 1 96 89 SER B O 1
ATOM 2306 N N . VAL B 1 90 ? -6.793 -25.516 -19.75 1 96.94 90 VAL B N 1
ATOM 2307 C CA . VAL B 1 90 ? -7.191 -24.281 -19.094 1 96.94 90 VAL B CA 1
ATOM 2308 C C . VAL B 1 90 ? -7.289 -23.156 -20.125 1 96.94 90 VAL B C 1
ATOM 2310 O O . VAL B 1 90 ? -8.156 -22.281 -20.016 1 96.94 90 VAL B O 1
ATOM 2313 N N . SER B 1 91 ? -6.465 -23.156 -21.156 1 94.5 91 SER B N 1
ATOM 2314 C CA . SER B 1 91 ? -6.449 -22.109 -22.188 1 94.5 91 SER B CA 1
ATOM 2315 C C . SER B 1 91 ? -7.648 -22.25 -23.125 1 94.5 91 SER B C 1
ATOM 2317 O O . SER B 1 91 ? -7.977 -21.297 -23.844 1 94.5 91 SER B O 1
ATOM 2319 N N . GLN B 1 92 ? -8.32 -23.422 -23.094 1 94.88 92 GLN B N 1
ATOM 2320 C CA . GLN B 1 92 ? -9.477 -23.672 -23.953 1 94.88 92 GLN B CA 1
ATOM 2321 C C . GLN B 1 92 ? -10.773 -23.609 -23.141 1 94.88 92 GLN B C 1
ATOM 2323 O O . GLN B 1 92 ? -11.852 -23.906 -23.672 1 94.88 92 GLN B O 1
ATOM 2328 N N . SER B 1 93 ? -10.68 -23.328 -21.906 1 96.62 93 SER B N 1
ATOM 2329 C CA . SER B 1 93 ? -11.836 -23.188 -21.031 1 96.62 93 SER B CA 1
ATOM 2330 C C . SER B 1 93 ? -12.336 -21.75 -21.016 1 96.62 93 SER B C 1
ATOM 2332 O O . SER B 1 93 ? -11.68 -20.844 -21.562 1 96.62 93 SER B O 1
ATOM 2334 N N . ASN B 1 94 ? -13.562 -21.609 -20.547 1 96.69 94 ASN B N 1
ATOM 2335 C CA . ASN B 1 94 ? -14.133 -20.266 -20.641 1 96.69 94 ASN B CA 1
ATOM 2336 C C . ASN B 1 94 ? -15.109 -20 -19.5 1 96.69 94 ASN B C 1
ATOM 2338 O O . ASN B 1 94 ? -15.5 -20.906 -18.781 1 96.69 94 ASN B O 1
ATOM 2342 N N . GLY B 1 95 ? -15.484 -18.75 -19.391 1 98.06 95 GLY B N 1
ATOM 2343 C CA . GLY B 1 95 ? -16.344 -18.219 -18.344 1 98.06 95 GLY B CA 1
ATOM 2344 C C . GLY B 1 95 ? -15.922 -16.828 -17.875 1 98.06 95 GLY B C 1
ATOM 2345 O O . GLY B 1 95 ? -14.984 -16.25 -18.422 1 98.06 95 GLY B O 1
ATOM 2346 N N . LYS B 1 96 ? -16.625 -16.312 -16.906 1 98.19 96 LYS B N 1
ATOM 2347 C CA . LYS B 1 96 ? -16.359 -14.945 -16.438 1 98.19 96 LYS B CA 1
ATOM 2348 C C . LYS B 1 96 ? -14.969 -14.836 -15.828 1 98.19 96 LYS B C 1
ATOM 2350 O O . LYS B 1 96 ? -14.297 -13.812 -15.992 1 98.19 96 LYS B O 1
ATOM 2355 N N . ALA B 1 97 ? -14.531 -15.836 -15.094 1 98.62 97 ALA B N 1
ATOM 2356 C CA . ALA B 1 97 ? -13.195 -15.805 -14.492 1 98.62 97 ALA B CA 1
ATOM 2357 C C . ALA B 1 97 ? -12.117 -15.664 -15.555 1 98.62 97 ALA B C 1
ATOM 2359 O O . ALA B 1 97 ? -11.188 -14.867 -15.406 1 98.62 97 ALA B O 1
ATOM 2360 N N . TYR B 1 98 ? -12.234 -16.406 -16.625 1 98.62 98 TYR B N 1
ATOM 2361 C CA . TYR B 1 98 ? -11.281 -16.406 -17.734 1 98.62 98 TYR B CA 1
ATOM 2362 C C . TYR B 1 98 ? -11.289 -15.07 -18.453 1 98.62 98 TYR B C 1
ATOM 2364 O O . TYR B 1 98 ? -10.234 -14.508 -18.75 1 98.62 98 TYR B O 1
ATOM 2372 N N . GLN B 1 99 ? -12.469 -14.609 -18.672 1 98.56 99 GLN B N 1
ATOM 2373 C CA . GLN B 1 99 ? -12.625 -13.328 -19.344 1 98.56 99 GLN B CA 1
ATOM 2374 C C . GLN B 1 99 ? -12.023 -12.195 -18.531 1 98.56 99 GLN B C 1
ATOM 2376 O O . GLN B 1 99 ? -11.289 -11.359 -19.047 1 98.56 99 GLN B O 1
ATOM 2381 N N . ARG B 1 100 ? -12.297 -12.203 -17.266 1 98.75 100 ARG B N 1
ATOM 2382 C CA . ARG B 1 100 ? -11.773 -11.172 -16.375 1 98.75 100 ARG B CA 1
ATOM 2383 C C . ARG B 1 100 ? -10.258 -11.227 -16.297 1 98.75 100 ARG B C 1
ATOM 2385 O O . ARG B 1 100 ? -9.586 -10.195 -16.391 1 98.75 100 ARG B O 1
ATOM 2392 N N . SER B 1 101 ? -9.703 -12.398 -16.141 1 98.75 101 SER B N 1
ATOM 2393 C CA . SER B 1 101 ? -8.258 -12.586 -16.062 1 98.75 101 SER B CA 1
ATOM 2394 C C . SER B 1 101 ? -7.562 -12.102 -17.328 1 98.75 101 SER B C 1
ATOM 2396 O O . SER B 1 101 ? -6.609 -11.328 -17.25 1 98.75 101 SER B O 1
ATOM 2398 N N . GLY B 1 102 ? -8.078 -12.547 -18.438 1 98.44 102 GLY B N 1
ATOM 2399 C CA . GLY B 1 102 ? -7.496 -12.164 -19.703 1 98.44 102 GLY B CA 1
ATOM 2400 C C . GLY B 1 102 ? -7.59 -10.672 -19.984 1 98.44 102 GLY B C 1
ATOM 2401 O O . GLY B 1 102 ? -6.609 -10.047 -20.391 1 98.44 102 GLY B O 1
ATOM 2402 N N . ARG B 1 103 ? -8.734 -10.086 -19.75 1 98.5 103 ARG B N 1
ATOM 2403 C CA . ARG B 1 103 ? -8.977 -8.672 -20.047 1 98.5 103 ARG B CA 1
ATOM 2404 C C . ARG B 1 103 ? -8.078 -7.785 -19.188 1 98.5 103 ARG B C 1
ATOM 2406 O O . ARG B 1 103 ? -7.457 -6.852 -19.688 1 98.5 103 ARG B O 1
ATOM 2413 N N . ILE B 1 104 ? -8.031 -8.07 -17.891 1 98.75 104 ILE B N 1
ATOM 2414 C CA . ILE B 1 104 ? -7.215 -7.215 -17.047 1 98.75 104 ILE B CA 1
ATOM 2415 C C . ILE B 1 104 ? -5.742 -7.402 -17.391 1 98.75 104 ILE B C 1
ATOM 2417 O O . ILE B 1 104 ? -4.973 -6.438 -17.391 1 98.75 104 ILE B O 1
ATOM 2421 N N . PHE B 1 105 ? -5.352 -8.625 -17.719 1 98.75 105 PHE B N 1
ATOM 2422 C CA . PHE B 1 105 ? -3.971 -8.914 -18.078 1 98.75 105 PHE B CA 1
ATOM 2423 C C . PHE B 1 105 ? -3.525 -8.055 -19.25 1 98.75 105 PHE B C 1
ATOM 2425 O O . PHE B 1 105 ? -2.434 -7.48 -19.234 1 98.75 105 PHE B O 1
ATOM 2432 N N . GLU B 1 106 ? -4.375 -7.879 -20.172 1 98.19 106 GLU B N 1
ATOM 2433 C CA . GLU B 1 106 ? -4.062 -7.16 -21.406 1 98.19 106 GLU B CA 1
ATOM 2434 C C . GLU B 1 106 ? -3.834 -5.676 -21.141 1 98.19 106 GLU B C 1
ATOM 2436 O O . GLU B 1 106 ? -3.1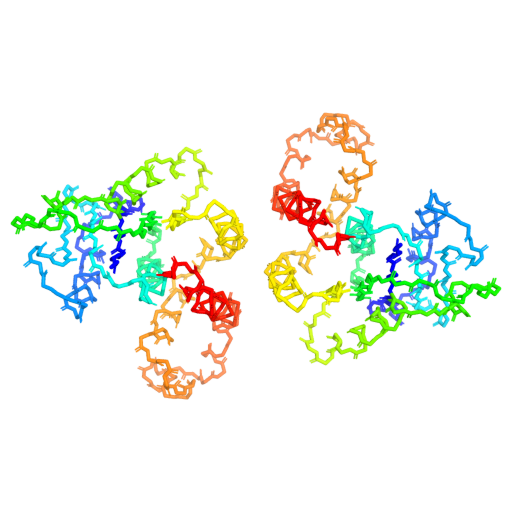7 -4.988 -21.922 1 98.19 106 GLU B O 1
ATOM 2441 N N . THR B 1 107 ? -4.301 -5.164 -20.078 1 98.38 107 THR B N 1
ATOM 2442 C CA . THR B 1 107 ? -4.203 -3.738 -19.781 1 98.38 107 THR B CA 1
ATOM 2443 C C . THR B 1 107 ? -2.941 -3.432 -18.984 1 98.38 107 THR B C 1
ATOM 2445 O O . THR B 1 107 ? -2.518 -2.277 -18.891 1 98.38 107 THR B O 1
ATOM 2448 N N . LEU B 1 108 ? -2.328 -4.395 -18.406 1 98.62 108 LEU B N 1
ATOM 2449 C CA . LEU B 1 108 ? -1.32 -4.195 -17.359 1 98.62 108 LEU B CA 1
ATOM 2450 C C . LEU B 1 108 ? -0.061 -3.562 -17.953 1 98.62 108 LEU B C 1
ATOM 2452 O O . LEU B 1 108 ? 0.529 -2.67 -17.328 1 98.62 108 LEU B O 1
ATOM 2456 N N . LYS B 1 109 ? 0.303 -4.027 -19.141 1 97.25 109 LYS B N 1
ATOM 2457 C CA . LYS B 1 109 ? 1.518 -3.494 -19.75 1 97.25 109 LYS B CA 1
ATOM 2458 C C . LYS B 1 109 ? 1.417 -1.984 -19.938 1 97.25 109 LYS B C 1
ATOM 2460 O O . LYS B 1 109 ? 2.322 -1.241 -19.562 1 97.25 109 LYS B O 1
ATOM 2465 N N . GLU B 1 110 ? 0.311 -1.598 -20.5 1 97.25 110 GLU B N 1
ATOM 2466 C CA . GLU B 1 110 ? 0.092 -0.176 -20.75 1 97.25 110 GLU B CA 1
ATOM 2467 C C . GLU B 1 110 ? 0.026 0.608 -19.438 1 97.25 110 GLU B C 1
ATOM 2469 O O . GLU B 1 110 ? 0.488 1.749 -19.375 1 97.25 110 GLU B O 1
ATOM 2474 N N . GLN B 1 111 ? -0.493 0.032 -18.422 1 97 111 GLN B N 1
ATOM 2475 C CA . GLN B 1 111 ? -0.651 0.683 -17.125 1 97 111 GLN B CA 1
ATOM 2476 C C . GLN B 1 111 ? 0.646 0.631 -16.328 1 97 111 GLN B C 1
ATOM 2478 O O . GLN B 1 111 ? 0.733 1.208 -15.234 1 97 111 GLN B O 1
ATOM 2483 N N . LYS B 1 112 ? 1.596 -0.094 -16.844 1 96.69 112 LYS B N 1
ATOM 2484 C CA . LYS B 1 112 ? 2.877 -0.277 -16.172 1 96.69 112 LYS B CA 1
ATOM 2485 C C . LYS B 1 112 ? 2.688 -0.922 -14.797 1 96.69 112 LYS B C 1
ATOM 2487 O O . LYS B 1 112 ? 3.258 -0.463 -13.805 1 96.69 112 LYS B O 1
ATOM 2492 N N . LEU B 1 113 ? 1.774 -1.888 -14.75 1 98.31 113 LEU B N 1
ATOM 2493 C CA . LEU B 1 113 ? 1.502 -2.682 -13.555 1 98.31 113 LEU B CA 1
ATOM 2494 C C . LEU B 1 113 ? 1.805 -4.156 -13.805 1 98.31 113 LEU B C 1
ATOM 2496 O O . LEU B 1 113 ? 1.522 -4.68 -14.883 1 98.31 113 LEU B O 1
ATOM 2500 N N . ASN B 1 114 ? 2.277 -4.844 -12.75 1 98.75 114 ASN B N 1
ATOM 2501 C CA . ASN B 1 114 ? 2.672 -6.238 -12.945 1 98.75 114 ASN B CA 1
ATOM 2502 C C . ASN B 1 114 ? 1.655 -7.195 -12.328 1 98.75 114 ASN B C 1
ATOM 2504 O O . ASN B 1 114 ? 1.731 -8.406 -12.547 1 98.75 114 ASN B O 1
ATOM 2508 N N . LEU B 1 115 ? 0.696 -6.719 -11.594 1 98.94 115 LEU B N 1
ATOM 2509 C CA . LEU B 1 115 ? -0.298 -7.578 -10.961 1 98.94 115 LEU B CA 1
ATOM 2510 C C . LEU B 1 115 ? -1.596 -6.82 -10.711 1 98.94 115 LEU B C 1
ATOM 2512 O O . LEU B 1 115 ? -1.572 -5.68 -10.234 1 98.94 115 LEU B O 1
ATOM 2516 N N . ALA B 1 116 ? -2.707 -7.352 -11.023 1 98.94 116 ALA B N 1
ATOM 2517 C CA . ALA B 1 116 ? -4.031 -6.82 -10.711 1 98.94 116 ALA B CA 1
ATOM 2518 C C . ALA B 1 116 ? -5.062 -7.941 -10.609 1 98.94 116 ALA B C 1
ATOM 2520 O O . ALA B 1 116 ? -4.793 -9.078 -11 1 98.94 116 ALA B O 1
ATOM 2521 N N . ILE B 1 117 ? -6.215 -7.645 -10.062 1 98.88 117 ILE B N 1
ATOM 2522 C CA . ILE B 1 117 ? -7.246 -8.648 -9.852 1 98.88 117 ILE B CA 1
ATOM 2523 C C . ILE B 1 117 ? -8.617 -8.07 -10.188 1 98.88 117 ILE B C 1
ATOM 2525 O O . ILE B 1 117 ? -8.867 -6.887 -9.953 1 98.88 117 ILE B O 1
ATOM 2529 N N . VAL B 1 118 ? -9.477 -8.844 -10.773 1 98.75 118 VAL B N 1
ATOM 2530 C CA . VAL B 1 118 ? -10.867 -8.508 -11.031 1 98.75 118 VAL B CA 1
ATOM 2531 C C . VAL B 1 118 ? -11.781 -9.562 -10.414 1 98.75 118 VAL B C 1
ATOM 2533 O O . VAL B 1 118 ? -11.734 -10.734 -10.789 1 98.75 118 VAL B O 1
ATOM 2536 N N . THR B 1 119 ? -12.633 -9.211 -9.492 1 98 119 THR B N 1
ATOM 2537 C CA . THR B 1 119 ? -13.484 -10.141 -8.75 1 98 119 THR B CA 1
ATOM 2538 C C . THR B 1 119 ? -14.914 -10.094 -9.281 1 98 119 THR B C 1
ATOM 2540 O O . THR B 1 119 ? -15.703 -11.008 -9.039 1 98 119 THR B O 1
ATOM 2543 N N . GLY B 1 120 ? -15.297 -9.047 -9.945 1 96.12 120 GLY B N 1
ATOM 2544 C CA . GLY B 1 120 ? -16.672 -8.82 -10.367 1 96.12 120 GLY B CA 1
ATOM 2545 C C . GLY B 1 120 ? -17.406 -7.812 -9.5 1 96.12 120 GLY B C 1
ATOM 2546 O O . GLY B 1 120 ? -18.547 -7.445 -9.797 1 96.12 120 GLY B O 1
ATOM 2547 N N . HIS B 1 121 ? -16.766 -7.359 -8.461 1 96.12 121 HIS B N 1
ATOM 2548 C CA . HIS B 1 121 ? -17.266 -6.309 -7.582 1 96.12 121 HIS B CA 1
ATOM 2549 C C . HIS B 1 121 ? -16.406 -5.047 -7.684 1 96.12 121 HIS B C 1
ATOM 2551 O O . HIS B 1 121 ? -15.312 -4.992 -7.129 1 96.12 121 HIS B O 1
ATOM 2557 N N . ASP B 1 122 ? -16.984 -4.07 -8.266 1 95.31 122 ASP B N 1
ATOM 2558 C CA . ASP B 1 122 ? -16.219 -2.873 -8.609 1 95.31 122 ASP B CA 1
ATOM 2559 C C . ASP B 1 122 ? -15.562 -2.266 -7.371 1 95.31 122 ASP B C 1
ATOM 2561 O O . ASP B 1 122 ? -14.398 -1.868 -7.414 1 95.31 122 ASP B O 1
ATOM 2565 N N . ASP B 1 123 ? -16.297 -2.15 -6.316 1 93.25 123 ASP B N 1
ATOM 2566 C CA . ASP B 1 123 ? -15.781 -1.536 -5.098 1 93.25 123 ASP B CA 1
ATOM 2567 C C . ASP B 1 123 ? -14.641 -2.361 -4.512 1 93.25 123 ASP B C 1
ATOM 2569 O O . ASP B 1 123 ? -13.633 -1.807 -4.062 1 93.25 123 ASP B O 1
ATOM 2573 N N . LYS B 1 124 ? -14.789 -3.707 -4.547 1 96.12 124 LYS B N 1
ATOM 2574 C CA . LYS B 1 124 ? -13.734 -4.59 -4.062 1 96.12 124 LYS B CA 1
ATOM 2575 C C . LYS B 1 124 ? -12.508 -4.523 -4.969 1 96.12 124 LYS B C 1
ATOM 2577 O O . LYS B 1 124 ? -11.375 -4.512 -4.484 1 96.12 124 LYS B O 1
ATOM 2582 N N . ASP B 1 125 ? -12.781 -4.461 -6.25 1 97.75 125 ASP B N 1
ATOM 2583 C CA . ASP B 1 125 ? -11.688 -4.379 -7.219 1 97.75 125 ASP B CA 1
ATOM 2584 C C . ASP B 1 125 ? -10.867 -3.113 -7.012 1 97.75 125 ASP B C 1
ATOM 2586 O O . ASP B 1 125 ? -9.633 -3.162 -7 1 97.75 125 ASP B O 1
ATOM 2590 N N . LYS B 1 126 ? -11.531 -2.031 -6.832 1 97.25 126 LYS B N 1
ATOM 2591 C CA . LYS B 1 126 ? -10.852 -0.759 -6.613 1 97.25 126 LYS B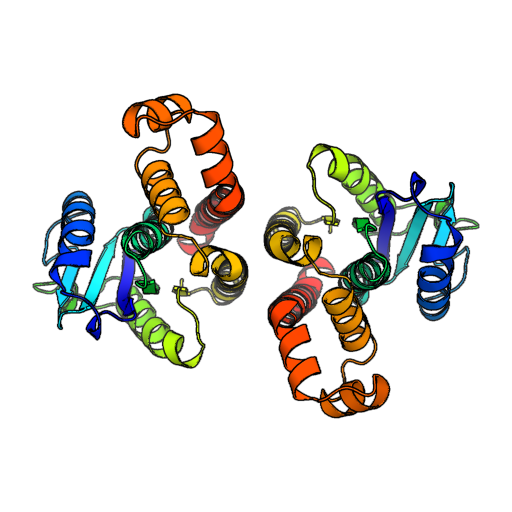 CA 1
ATOM 2592 C C . LYS B 1 126 ? -9.977 -0.812 -5.359 1 97.25 126 LYS B C 1
ATOM 2594 O O . LYS B 1 126 ? -8.82 -0.395 -5.387 1 97.25 126 LYS B O 1
ATOM 2599 N N . THR B 1 127 ? -10.539 -1.336 -4.309 1 97.94 127 THR B N 1
ATOM 2600 C CA . THR B 1 127 ? -9.844 -1.427 -3.027 1 97.94 127 THR B CA 1
ATOM 2601 C C . THR B 1 127 ? -8.641 -2.352 -3.129 1 97.94 127 THR B C 1
ATOM 2603 O O . THR B 1 127 ? -7.516 -1.95 -2.82 1 97.94 127 THR B O 1
ATOM 2606 N N . LEU B 1 128 ? -8.812 -3.521 -3.688 1 98.38 128 LEU B N 1
ATOM 2607 C CA . LEU B 1 128 ? -7.758 -4.523 -3.76 1 98.38 128 LEU B CA 1
ATOM 2608 C C . LEU B 1 128 ? -6.648 -4.074 -4.703 1 98.38 128 LEU B C 1
ATOM 2610 O O . LEU B 1 128 ? -5.465 -4.262 -4.406 1 98.38 128 LEU B O 1
ATOM 2614 N N . ASN B 1 129 ? -7.043 -3.498 -5.766 1 98.62 129 ASN B N 1
ATOM 2615 C CA . ASN B 1 129 ? -6.031 -3.131 -6.754 1 98.62 129 ASN B CA 1
ATOM 2616 C C . ASN B 1 129 ? -5.223 -1.917 -6.305 1 98.62 129 ASN B C 1
ATOM 2618 O O . ASN B 1 129 ? -4.055 -1.774 -6.672 1 98.62 129 ASN B O 1
ATOM 2622 N N . LEU B 1 130 ? -5.777 -1.05 -5.477 1 98.69 130 LEU B N 1
ATOM 2623 C CA . LEU B 1 130 ? -4.957 0.006 -4.898 1 98.69 130 LEU B CA 1
ATOM 2624 C C . LEU B 1 130 ? -3.955 -0.57 -3.902 1 98.69 130 LEU B C 1
ATOM 2626 O O . LEU B 1 130 ? -2.787 -0.175 -3.893 1 98.69 130 LEU B O 1
ATOM 2630 N N . MET B 1 131 ? -4.402 -1.513 -3.092 1 98.75 131 MET B N 1
ATOM 2631 C CA . MET B 1 131 ? -3.486 -2.172 -2.164 1 98.75 131 MET B CA 1
ATOM 2632 C C . MET B 1 131 ? -2.367 -2.883 -2.918 1 98.75 131 MET B C 1
ATOM 2634 O O . MET B 1 131 ? -1.202 -2.809 -2.521 1 98.75 131 MET B O 1
ATOM 2638 N N . LEU B 1 132 ? -2.756 -3.527 -3.984 1 98.81 132 LEU B N 1
ATOM 2639 C CA . LEU B 1 132 ? -1.767 -4.227 -4.797 1 98.81 132 LEU B CA 1
ATOM 2640 C C . LEU B 1 132 ? -0.78 -3.244 -5.418 1 98.81 132 LEU B C 1
ATOM 2642 O O . LEU B 1 132 ? 0.427 -3.498 -5.438 1 98.81 132 LEU B O 1
ATOM 2646 N N . LYS B 1 133 ? -1.326 -2.162 -5.922 1 98.69 133 LYS B N 1
ATOM 2647 C CA . LYS B 1 133 ? -0.473 -1.133 -6.508 1 98.69 133 LYS B CA 1
ATOM 2648 C C . LYS B 1 133 ? 0.523 -0.596 -5.484 1 98.69 133 LYS B C 1
ATOM 2650 O O . LYS B 1 133 ? 1.705 -0.426 -5.789 1 98.69 133 LYS B O 1
ATOM 2655 N N . LEU B 1 134 ? 0.072 -0.36 -4.273 1 98.75 134 LEU B N 1
ATOM 2656 C CA . LEU B 1 134 ? 0.932 0.081 -3.18 1 98.75 134 LEU B CA 1
ATOM 2657 C C . LEU B 1 134 ? 1.972 -0.982 -2.844 1 98.75 134 LEU B C 1
ATOM 2659 O O . LEU B 1 134 ? 3.148 -0.667 -2.652 1 98.75 134 LEU B O 1
ATOM 2663 N N . ALA B 1 135 ? 1.557 -2.219 -2.832 1 98.81 135 ALA B N 1
ATOM 2664 C CA . ALA B 1 135 ? 2.455 -3.32 -2.492 1 98.81 135 ALA B CA 1
ATOM 2665 C C . ALA B 1 135 ? 3.477 -3.557 -3.602 1 98.81 135 ALA B C 1
ATOM 2667 O O . ALA B 1 135 ? 4.625 -3.918 -3.33 1 98.81 135 ALA B O 1
ATOM 2668 N N . LEU B 1 136 ? 3.033 -3.379 -4.848 1 98.62 136 LEU B N 1
ATOM 2669 C CA . LEU B 1 136 ? 3.924 -3.578 -5.988 1 98.62 136 LEU B CA 1
ATOM 2670 C C . LEU B 1 136 ? 5.102 -2.613 -5.93 1 98.62 136 LEU B C 1
ATOM 2672 O O . LEU B 1 136 ? 6.152 -2.875 -6.52 1 98.62 136 LEU B O 1
ATOM 2676 N N . ASN B 1 137 ? 4.922 -1.502 -5.18 1 97.38 137 ASN B N 1
ATOM 2677 C CA . ASN B 1 137 ? 6.02 -0.555 -4.996 1 97.38 137 ASN B CA 1
ATOM 2678 C C . ASN B 1 137 ? 7.254 -1.234 -4.406 1 97.38 137 ASN B C 1
ATOM 2680 O O . ASN B 1 137 ? 8.383 -0.879 -4.746 1 97.38 137 ASN B O 1
ATOM 2684 N N . PHE B 1 138 ? 7.047 -2.215 -3.582 1 97.88 138 PHE B N 1
ATOM 2685 C CA . PHE B 1 138 ? 8.211 -2.891 -3.021 1 97.88 138 PHE B CA 1
ATOM 2686 C C . PHE B 1 138 ? 8.359 -4.289 -3.607 1 97.88 138 PHE B C 1
ATOM 2688 O O . PHE B 1 138 ? 9.477 -4.797 -3.748 1 97.88 138 PHE B O 1
ATOM 2695 N N . MET B 1 139 ? 7.27 -4.965 -4.078 1 98.62 139 MET B N 1
ATOM 2696 C CA . MET B 1 139 ? 7.371 -6.309 -4.637 1 98.62 139 MET B CA 1
ATOM 2697 C C . MET B 1 139 ? 8.133 -6.297 -5.953 1 98.62 139 MET B C 1
ATOM 2699 O O . MET B 1 139 ? 8.859 -7.242 -6.27 1 98.62 139 MET B O 1
ATOM 2703 N N . ASP B 1 140 ? 7.949 -5.23 -6.719 1 98.12 140 ASP B N 1
ATOM 2704 C CA . ASP B 1 140 ? 8.641 -5.113 -8 1 98.12 140 ASP B CA 1
ATOM 2705 C C . ASP B 1 140 ? 10.125 -4.852 -7.801 1 98.12 140 ASP B C 1
ATOM 2707 O O . ASP B 1 140 ? 10.922 -5.004 -8.734 1 98.12 140 ASP B O 1
ATOM 2711 N N . ASP B 1 141 ? 10.508 -4.508 -6.578 1 96.81 141 ASP B N 1
ATOM 2712 C CA . ASP B 1 141 ? 11.898 -4.148 -6.305 1 96.81 141 ASP B CA 1
ATOM 2713 C C . ASP B 1 141 ? 12.602 -5.238 -5.5 1 96.81 141 ASP B C 1
ATOM 2715 O O . ASP B 1 141 ? 13.727 -5.047 -5.039 1 96.81 141 ASP B O 1
ATOM 2719 N N . TRP B 1 142 ? 11.945 -6.344 -5.32 1 98.19 142 TRP B N 1
ATOM 2720 C CA . TRP B 1 142 ? 12.602 -7.449 -4.633 1 98.19 142 TRP B CA 1
ATOM 2721 C C . TRP B 1 142 ? 13.93 -7.797 -5.305 1 98.19 142 TRP B C 1
ATOM 2723 O O . TRP B 1 142 ? 13.992 -7.93 -6.527 1 98.19 142 TRP B O 1
ATOM 2733 N N . SER B 1 143 ? 15.008 -7.844 -4.527 1 97.56 143 SER B N 1
ATOM 2734 C CA . SER B 1 143 ? 16.219 -8.492 -5 1 97.56 143 SER B CA 1
ATOM 2735 C C . SER B 1 143 ? 16.016 -10 -5.16 1 97.56 143 SER B C 1
ATOM 2737 O O . SER B 1 143 ? 15.023 -10.547 -4.68 1 97.56 143 SER B O 1
ATOM 2739 N N . THR B 1 144 ? 16.984 -10.617 -5.805 1 96.94 144 THR B N 1
ATOM 2740 C CA . THR B 1 144 ? 16.922 -12.07 -5.973 1 96.94 144 THR B CA 1
ATOM 2741 C C . THR B 1 144 ? 16.859 -12.766 -4.617 1 96.94 144 THR B C 1
ATOM 2743 O O . THR B 1 144 ? 16.078 -13.711 -4.438 1 96.94 144 THR B O 1
ATOM 2746 N N . VAL B 1 145 ? 17.562 -12.242 -3.67 1 95.19 145 VAL B N 1
ATOM 2747 C CA . VAL B 1 145 ? 17.641 -12.852 -2.346 1 95.19 145 VAL B CA 1
ATOM 2748 C C . VAL B 1 145 ? 16.312 -12.633 -1.602 1 95.19 145 VAL B C 1
ATOM 2750 O O . VAL B 1 145 ? 15.789 -13.555 -0.988 1 95.19 145 VAL B O 1
ATOM 2753 N N . SER B 1 146 ? 15.766 -11.398 -1.661 1 96.06 146 SER B N 1
ATOM 2754 C CA . SER B 1 146 ? 14.477 -11.102 -1.043 1 96.06 146 SER B CA 1
ATOM 2755 C C . SER B 1 146 ? 13.375 -11.969 -1.638 1 96.06 146 SER B C 1
ATOM 2757 O O . SER B 1 146 ? 12.555 -12.523 -0.905 1 96.06 146 SER B O 1
ATOM 2759 N N . ALA B 1 147 ? 13.414 -12.109 -2.93 1 97.56 147 ALA B N 1
ATOM 2760 C CA . ALA B 1 147 ? 12.406 -12.891 -3.631 1 97.56 147 ALA B CA 1
ATOM 2761 C C . ALA B 1 147 ? 12.469 -14.359 -3.223 1 97.56 147 ALA B C 1
ATOM 2763 O O . ALA B 1 147 ? 11.438 -14.992 -2.979 1 97.56 147 ALA B O 1
ATOM 2764 N N . GLN B 1 148 ? 13.648 -14.875 -3.15 1 94.81 148 GLN B N 1
ATOM 2765 C CA . GLN B 1 148 ? 13.844 -16.25 -2.713 1 94.81 148 GLN B CA 1
ATOM 2766 C C . GLN B 1 148 ? 13.281 -16.469 -1.31 1 94.81 148 GLN B C 1
ATOM 2768 O O . GLN B 1 148 ? 12.633 -17.484 -1.045 1 94.81 148 GLN B O 1
ATOM 2773 N N . MET B 1 149 ? 13.516 -15.5 -0.459 1 95.19 149 MET B N 1
ATOM 2774 C CA . MET B 1 149 ? 13.039 -15.594 0.92 1 95.19 149 MET B CA 1
ATOM 2775 C C . MET B 1 149 ? 11.516 -15.562 0.978 1 95.19 149 MET B C 1
ATOM 2777 O O . MET B 1 149 ? 10.906 -16.312 1.739 1 95.19 149 MET B O 1
ATOM 2781 N N . VAL B 1 150 ? 10.922 -14.672 0.187 1 96.44 150 VAL B N 1
ATOM 2782 C CA . VAL B 1 150 ? 9.461 -14.562 0.134 1 96.44 150 VAL B CA 1
ATOM 2783 C C . VAL B 1 150 ? 8.867 -15.891 -0.346 1 96.44 150 VAL B C 1
ATOM 2785 O O . VAL B 1 150 ? 7.91 -16.391 0.24 1 96.44 150 VAL B O 1
ATOM 2788 N N . SER B 1 151 ? 9.461 -16.469 -1.389 1 95 151 SER B N 1
ATOM 2789 C CA . SER B 1 151 ? 8.984 -17.734 -1.928 1 95 151 SER B CA 1
ATOM 2790 C C . SER B 1 151 ? 9.039 -18.828 -0.875 1 95 151 SER B C 1
ATOM 2792 O O . SER B 1 151 ? 8.07 -19.578 -0.702 1 95 151 SER B O 1
ATOM 2794 N N . LEU B 1 152 ? 10.094 -18.891 -0.174 1 92.56 152 LEU B N 1
ATOM 2795 C CA . LEU B 1 152 ? 10.273 -19.906 0.858 1 92.56 152 LEU B CA 1
ATOM 2796 C C . LEU B 1 152 ? 9.266 -19.703 1.988 1 92.56 152 LEU B C 1
ATOM 2798 O O . LEU B 1 152 ? 8.68 -20.672 2.471 1 92.56 152 LEU B O 1
ATOM 2802 N N . ALA B 1 153 ? 9.094 -18.484 2.381 1 93.31 153 ALA B N 1
ATOM 2803 C CA . ALA B 1 153 ? 8.18 -18.172 3.479 1 93.31 153 ALA B CA 1
ATOM 2804 C C . ALA B 1 153 ? 6.742 -18.531 3.115 1 93.31 153 ALA B C 1
ATOM 2806 O O . ALA B 1 153 ? 5.984 -19 3.965 1 93.31 153 ALA B O 1
ATOM 2807 N N . LEU B 1 154 ? 6.383 -18.344 1.867 1 94.31 154 LEU B N 1
ATOM 2808 C CA . LEU B 1 154 ? 5.016 -18.609 1.438 1 94.31 154 LEU B CA 1
ATOM 2809 C C . LEU B 1 154 ? 4.805 -20.109 1.247 1 94.31 154 LEU B C 1
ATOM 2811 O O . LEU B 1 154 ? 3.689 -20.609 1.415 1 94.31 154 LEU B O 1
ATOM 2815 N N . THR B 1 155 ? 5.82 -20.844 0.911 1 89.75 155 THR B N 1
ATOM 2816 C CA . THR B 1 155 ? 5.742 -22.281 0.684 1 89.75 155 THR B CA 1
ATOM 2817 C C . THR B 1 155 ? 5.648 -23.031 2.008 1 89.75 155 THR B C 1
ATOM 2819 O O . THR B 1 155 ? 5 -24.078 2.092 1 89.75 155 THR B O 1
ATOM 2822 N N . LYS B 1 156 ? 6.27 -22.453 3.002 1 89.12 156 LYS B N 1
ATOM 2823 C CA . LYS B 1 156 ? 6.273 -23.078 4.324 1 89.12 156 LYS B CA 1
ATOM 2824 C C . LYS B 1 156 ? 5.781 -22.094 5.391 1 89.12 156 LYS B C 1
ATOM 2826 O O . LYS B 1 156 ? 6.555 -21.656 6.246 1 89.12 156 LYS B O 1
ATOM 2831 N N . PRO B 1 157 ? 4.52 -21.906 5.434 1 83 157 PRO B N 1
ATOM 2832 C CA . PRO B 1 157 ? 3.992 -20.844 6.293 1 83 157 PRO B CA 1
ATOM 2833 C C . PRO B 1 157 ? 4.176 -21.141 7.781 1 83 157 PRO B C 1
ATOM 2835 O O . PRO B 1 157 ? 4.184 -20.219 8.602 1 83 157 PRO B O 1
ATOM 2838 N N . ASN B 1 158 ? 4.418 -22.391 8.062 1 88.12 158 ASN B N 1
ATOM 2839 C CA . ASN B 1 158 ? 4.547 -22.781 9.469 1 88.12 158 ASN B CA 1
ATOM 2840 C C . ASN B 1 158 ? 6.008 -22.938 9.875 1 88.12 158 ASN B C 1
ATOM 2842 O O . ASN B 1 158 ? 6.309 -23.203 11.039 1 88.12 158 ASN B O 1
ATOM 2846 N N . ALA B 1 159 ? 6.844 -22.859 8.914 1 89.44 159 ALA B N 1
ATOM 2847 C CA . ALA B 1 159 ? 8.266 -22.984 9.242 1 89.44 159 ALA B CA 1
ATOM 2848 C C . ALA B 1 159 ? 8.75 -21.766 10.047 1 89.44 159 ALA B C 1
ATOM 2850 O O . ALA B 1 159 ? 8.375 -20.641 9.75 1 89.44 159 ALA B O 1
ATOM 2851 N N . SER B 1 160 ? 9.469 -22.047 11.07 1 91.75 160 SER B N 1
ATOM 2852 C CA . SER B 1 160 ? 10.102 -20.953 11.812 1 91.75 160 SER B CA 1
ATOM 2853 C C . SER B 1 160 ? 11.25 -20.344 11.016 1 91.75 160 SER B C 1
ATOM 2855 O O . SER B 1 160 ? 11.773 -20.969 10.086 1 91.75 160 SER B O 1
ATOM 2857 N N . GLN B 1 161 ? 11.562 -19.141 11.367 1 91.31 16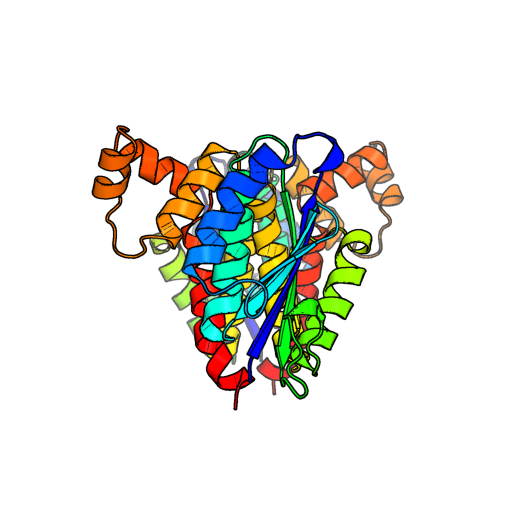1 GLN B N 1
ATOM 2858 C CA . GLN B 1 161 ? 12.703 -18.5 10.719 1 91.31 161 GLN B CA 1
ATOM 2859 C C . GLN B 1 161 ? 13.984 -19.312 10.922 1 91.31 161 GLN B C 1
ATOM 2861 O O . GLN B 1 161 ? 14.852 -19.344 10.047 1 91.31 161 GLN B O 1
ATOM 2866 N N . GLN B 1 162 ? 14.062 -20.016 12.039 1 93.38 162 GLN B N 1
ATOM 2867 C CA . GLN B 1 162 ? 15.219 -20.844 12.328 1 93.38 162 GLN B CA 1
ATOM 2868 C C . GLN B 1 162 ? 15.281 -22.047 11.375 1 93.38 162 GLN B C 1
ATOM 2870 O O . GLN B 1 162 ? 16.359 -22.391 10.891 1 93.38 162 GLN B O 1
ATOM 2875 N N . GLU B 1 163 ? 14.203 -22.656 11.125 1 93.06 163 GLU B N 1
ATOM 2876 C CA . GLU B 1 163 ? 14.148 -23.781 10.195 1 93.06 163 GLU B CA 1
ATOM 2877 C C . GLU B 1 163 ? 14.578 -23.359 8.797 1 93.06 163 GLU B C 1
ATOM 2879 O O . GLU B 1 163 ? 15.312 -24.078 8.117 1 93.06 163 GLU B O 1
ATOM 2884 N N . VAL B 1 164 ? 14.094 -22.219 8.391 1 90.5 164 VAL B N 1
ATOM 2885 C CA . VAL B 1 164 ? 14.461 -21.672 7.086 1 90.5 164 VAL B CA 1
ATOM 2886 C C . VAL B 1 164 ? 15.961 -21.391 7.047 1 90.5 164 VAL B C 1
ATOM 2888 O O . VAL B 1 164 ? 16.625 -21.719 6.062 1 90.5 164 VAL B O 1
ATOM 2891 N N . ALA B 1 165 ? 16.453 -20.812 8.117 1 92.69 165 ALA B N 1
ATOM 2892 C CA . ALA B 1 165 ? 17.875 -20.516 8.242 1 92.69 165 ALA B CA 1
ATOM 2893 C C . ALA B 1 165 ? 18.703 -21.797 8.086 1 92.69 165 ALA B C 1
ATOM 2895 O O . ALA B 1 165 ? 19.703 -21.812 7.352 1 92.69 165 ALA B O 1
ATOM 2896 N N . ASP B 1 166 ? 18.266 -22.812 8.727 1 93.25 166 ASP B N 1
ATOM 2897 C CA . ASP B 1 166 ? 18.953 -24.094 8.68 1 93.25 166 ASP B CA 1
ATOM 2898 C C . ASP B 1 166 ? 18.953 -24.672 7.266 1 93.25 166 ASP B C 1
ATOM 2900 O O . ASP B 1 166 ? 19.969 -25.188 6.805 1 93.25 166 ASP B O 1
ATOM 2904 N N . GLN B 1 167 ? 17.875 -24.562 6.633 1 89.38 167 GLN B N 1
ATOM 2905 C CA . GLN B 1 167 ? 17.734 -25.062 5.273 1 89.38 167 GLN B CA 1
ATOM 2906 C C . GLN B 1 167 ? 18.672 -24.344 4.312 1 89.38 167 GLN B C 1
ATOM 2908 O O . GLN B 1 167 ? 19.25 -24.953 3.41 1 89.38 167 GLN B O 1
ATOM 2913 N N . LEU B 1 168 ? 18.812 -23.078 4.516 1 90.94 168 LEU B N 1
ATOM 2914 C CA . LEU B 1 168 ? 19.609 -22.25 3.611 1 90.94 168 LEU B CA 1
ATOM 2915 C C . LEU B 1 168 ? 21.047 -22.156 4.082 1 90.94 168 LEU B C 1
ATOM 2917 O O . LEU B 1 168 ? 21.891 -21.578 3.398 1 90.94 168 LEU B O 1
ATOM 2921 N N . LYS B 1 169 ? 21.266 -22.688 5.262 1 93.62 169 LYS B N 1
ATOM 2922 C CA . LYS B 1 169 ? 22.594 -22.672 5.859 1 93.62 169 LYS B CA 1
ATOM 2923 C C . LYS B 1 169 ? 23.094 -21.25 6.074 1 93.62 169 LYS B C 1
ATOM 2925 O O . LYS B 1 169 ? 24.219 -20.906 5.703 1 93.62 169 LYS B O 1
ATOM 2930 N N . ILE B 1 170 ? 22.203 -20.391 6.535 1 93.75 170 ILE B N 1
ATOM 2931 C CA . ILE B 1 170 ? 22.516 -19.016 6.926 1 93.75 170 ILE B CA 1
ATOM 2932 C C . ILE B 1 170 ? 22.016 -18.75 8.336 1 93.75 170 ILE B C 1
ATOM 2934 O O . ILE B 1 170 ? 21.344 -19.594 8.938 1 93.75 170 ILE B O 1
ATOM 2938 N N . ARG B 1 171 ? 22.484 -17.609 8.992 1 93.12 171 ARG B N 1
ATOM 2939 C CA . ARG B 1 171 ? 22.031 -17.234 10.328 1 93.12 171 ARG B CA 1
ATOM 2940 C C . ARG B 1 171 ? 20.578 -16.781 10.312 1 93.12 171 ARG B C 1
ATOM 2942 O O . ARG B 1 171 ? 20.109 -16.203 9.328 1 93.12 171 ARG B O 1
ATOM 2949 N N . GLN B 1 172 ? 19.938 -17.141 11.367 1 94.38 172 GLN B N 1
ATOM 2950 C CA . GLN B 1 172 ? 18.547 -16.734 11.523 1 94.38 172 GLN B CA 1
ATOM 2951 C C . GLN B 1 172 ? 18.391 -15.227 11.367 1 94.38 172 GLN B C 1
ATOM 2953 O O . GLN B 1 172 ? 17.406 -14.75 10.812 1 94.38 172 GLN B O 1
ATOM 2958 N N . SER B 1 173 ? 19.344 -14.484 11.922 1 94.69 173 SER B N 1
ATOM 2959 C CA . SER B 1 173 ? 19.281 -13.031 11.82 1 94.69 173 SER B CA 1
ATOM 2960 C C . SER B 1 173 ? 19.281 -12.578 10.367 1 94.69 173 SER B C 1
ATOM 2962 O O . SER B 1 173 ? 18.641 -11.594 10.008 1 94.69 173 SER B O 1
ATOM 2964 N N . ALA B 1 174 ? 19.953 -13.305 9.484 1 94.06 174 ALA B N 1
ATOM 2965 C CA . ALA B 1 174 ? 19.984 -13.008 8.055 1 94.06 174 ALA B CA 1
ATOM 2966 C C . ALA B 1 174 ? 18.625 -13.258 7.406 1 94.06 174 ALA B C 1
ATOM 2968 O O . ALA B 1 174 ? 18.188 -12.484 6.555 1 94.06 174 ALA B O 1
ATOM 2969 N N . VAL B 1 175 ? 18 -14.344 7.875 1 94 175 VAL B N 1
ATOM 2970 C CA . VAL B 1 175 ? 16.656 -14.648 7.387 1 94 175 VAL B CA 1
ATOM 2971 C C . VAL B 1 175 ? 15.695 -13.531 7.781 1 94 175 VAL B C 1
ATOM 2973 O O . VAL B 1 175 ? 14.953 -13.016 6.945 1 94 175 VAL B O 1
ATOM 2976 N N . SER B 1 176 ? 15.773 -13.109 9.016 1 94.38 176 SER B N 1
ATOM 2977 C CA . SER B 1 176 ? 14.898 -12.062 9.516 1 94.38 176 SER B CA 1
ATOM 2978 C C . SER B 1 176 ? 15.109 -10.75 8.758 1 94.38 176 SER B C 1
ATOM 2980 O O . SER B 1 176 ? 14.148 -10.078 8.391 1 94.38 176 SER B O 1
ATOM 2982 N N . GLN B 1 177 ? 16.344 -10.445 8.484 1 95.5 177 GLN B N 1
ATOM 2983 C CA . GLN B 1 177 ? 16.672 -9.211 7.785 1 95.5 177 GLN B CA 1
ATOM 2984 C C . GLN B 1 177 ? 16.172 -9.242 6.344 1 95.5 177 GLN B C 1
ATOM 2986 O O . GLN B 1 177 ? 15.672 -8.242 5.836 1 95.5 177 GLN B O 1
ATOM 2991 N N . ARG B 1 178 ? 16.281 -10.367 5.746 1 94.88 178 ARG B N 1
ATOM 2992 C CA . ARG B 1 178 ? 15.859 -10.508 4.359 1 94.88 178 ARG B CA 1
ATOM 2993 C C . ARG B 1 178 ? 14.336 -10.414 4.242 1 94.88 178 ARG B C 1
ATOM 2995 O O . ARG B 1 178 ? 13.82 -9.789 3.316 1 94.88 178 ARG B O 1
ATOM 3002 N N . LEU B 1 179 ? 13.703 -11.031 5.195 1 96.19 179 LEU B N 1
ATOM 3003 C CA . LEU B 1 179 ? 12.242 -10.969 5.215 1 96.19 179 LEU B CA 1
ATOM 3004 C C . LEU B 1 179 ? 11.766 -9.547 5.488 1 96.19 179 LEU B C 1
ATOM 3006 O O . LEU B 1 179 ? 10.789 -9.094 4.898 1 96.19 179 LEU B O 1
ATOM 3010 N N . LYS B 1 180 ? 12.453 -8.875 6.348 1 96.44 180 LYS B N 1
ATOM 3011 C CA . LYS B 1 180 ? 12.133 -7.484 6.641 1 96.44 180 LYS B CA 1
ATOM 3012 C C . LYS B 1 180 ? 12.328 -6.605 5.406 1 96.44 180 LYS B C 1
ATOM 3014 O O . LYS B 1 180 ? 11.484 -5.766 5.094 1 96.44 180 LYS B O 1
ATOM 3019 N N . ARG B 1 181 ? 13.414 -6.824 4.711 1 96.5 181 ARG B N 1
ATOM 3020 C CA . ARG B 1 181 ? 13.711 -6.07 3.498 1 96.5 181 ARG B CA 1
ATOM 3021 C C . ARG B 1 181 ? 12.672 -6.336 2.42 1 96.5 181 ARG B C 1
ATOM 3023 O O . ARG B 1 181 ? 12.344 -5.445 1.631 1 96.5 181 ARG B O 1
ATOM 3030 N N . ALA B 1 182 ? 12.148 -7.504 2.436 1 98 182 ALA B N 1
ATOM 3031 C CA . ALA B 1 182 ? 11.156 -7.906 1.443 1 98 182 ALA B CA 1
ATOM 3032 C C . ALA B 1 182 ? 9.758 -7.422 1.835 1 98 182 ALA B C 1
ATOM 3034 O O . ALA B 1 182 ? 8.805 -7.594 1.079 1 98 182 ALA B O 1
ATOM 3035 N N . ARG B 1 183 ? 9.68 -6.812 3.012 1 98.19 183 ARG B N 1
ATOM 3036 C CA . ARG B 1 183 ? 8.406 -6.359 3.561 1 98.19 183 ARG B CA 1
ATOM 3037 C C . ARG B 1 183 ? 7.398 -7.504 3.627 1 98.19 183 ARG B C 1
ATOM 3039 O O . ARG B 1 183 ? 6.238 -7.34 3.252 1 98.19 183 ARG B O 1
ATOM 3046 N N . MET B 1 184 ? 7.895 -8.648 4.188 1 97.56 184 MET B N 1
ATOM 3047 C CA . MET B 1 184 ? 7.07 -9.852 4.25 1 97.56 184 MET B CA 1
ATOM 3048 C C . MET B 1 184 ? 5.848 -9.633 5.137 1 97.56 184 MET B C 1
ATOM 3050 O O . MET B 1 184 ? 4.773 -10.172 4.867 1 97.56 184 MET B O 1
ATOM 3054 N N . ASP B 1 185 ? 6.035 -8.828 6.133 1 96.94 185 ASP B N 1
ATOM 3055 C CA . ASP B 1 185 ? 4.91 -8.531 7.02 1 96.94 185 ASP B CA 1
ATOM 3056 C C . ASP B 1 185 ? 3.768 -7.875 6.25 1 96.94 185 ASP B C 1
ATOM 3058 O O . ASP B 1 185 ? 2.6 -8.211 6.457 1 96.94 185 ASP B O 1
ATOM 3062 N N . LEU B 1 186 ? 4.059 -6.926 5.34 1 98.31 186 LEU B N 1
ATOM 3063 C CA . LEU B 1 186 ? 3.049 -6.242 4.543 1 98.31 186 LEU B CA 1
ATOM 3064 C C . LEU B 1 186 ? 2.412 -7.195 3.539 1 98.31 186 LEU B C 1
ATOM 3066 O O . LEU B 1 186 ? 1.213 -7.102 3.266 1 98.31 186 LEU B O 1
ATOM 3070 N N . VAL B 1 187 ? 3.203 -8.102 2.996 1 98.56 187 VAL B N 1
ATOM 3071 C CA . VAL B 1 187 ? 2.674 -9.133 2.102 1 98.56 187 VAL B CA 1
ATOM 3072 C C . VAL B 1 187 ? 1.635 -9.969 2.84 1 98.56 187 VAL B C 1
ATOM 3074 O O . VAL B 1 187 ? 0.54 -10.211 2.324 1 98.56 187 VAL B O 1
ATOM 3077 N N . LEU B 1 188 ? 1.987 -10.391 4.043 1 97.69 188 LEU B N 1
ATOM 3078 C CA . LEU B 1 188 ? 1.095 -11.234 4.832 1 97.69 188 LEU B CA 1
ATOM 3079 C C . LEU B 1 188 ? -0.168 -10.469 5.223 1 97.69 188 LEU B C 1
ATOM 3081 O O . LEU B 1 188 ? -1.263 -11.031 5.227 1 97.69 188 LEU B O 1
ATOM 3085 N N . ASP B 1 189 ? -0.038 -9.172 5.547 1 98 189 ASP B N 1
ATOM 3086 C CA . ASP B 1 189 ? -1.201 -8.344 5.852 1 98 189 ASP B CA 1
ATOM 3087 C C . ASP B 1 189 ? -2.15 -8.273 4.656 1 98 189 ASP B C 1
ATOM 3089 O O . ASP B 1 189 ? -3.369 -8.359 4.82 1 98 189 ASP B O 1
ATOM 3093 N N . LEU B 1 190 ? -1.586 -8.086 3.488 1 98.38 190 LEU B N 1
ATOM 3094 C CA . LEU B 1 190 ? -2.369 -8.008 2.26 1 98.38 190 LEU B CA 1
ATOM 3095 C C . LEU B 1 190 ? -3.109 -9.312 2.004 1 98.38 190 LEU B C 1
ATOM 3097 O O . LEU B 1 190 ? -4.301 -9.305 1.688 1 98.38 190 LEU B O 1
ATOM 3101 N N . LEU B 1 191 ? -2.43 -10.445 2.219 1 98.12 191 LEU B N 1
ATOM 3102 C CA . LEU B 1 191 ? -3.041 -11.758 2.018 1 98.12 191 LEU B CA 1
ATOM 3103 C C . LEU B 1 191 ? -4.156 -11.992 3.029 1 98.12 191 LEU B C 1
ATOM 3105 O O . LEU B 1 191 ? -5.207 -12.539 2.684 1 98.12 191 LEU B O 1
ATOM 3109 N N . ALA B 1 192 ? -3.924 -11.602 4.254 1 97.38 192 ALA B N 1
ATOM 3110 C CA . ALA B 1 192 ? -4.953 -11.742 5.277 1 97.38 192 ALA B CA 1
ATOM 3111 C C . ALA B 1 192 ? -6.184 -10.906 4.938 1 97.38 192 ALA B C 1
ATOM 3113 O O . ALA B 1 192 ? -7.316 -11.359 5.098 1 97.38 192 ALA B O 1
ATOM 3114 N N . TYR B 1 193 ? -5.953 -9.711 4.469 1 97.94 193 TYR B N 1
ATOM 3115 C CA . TYR B 1 193 ? -7.055 -8.844 4.066 1 97.94 193 TYR B CA 1
ATOM 3116 C C . TYR B 1 193 ? -7.863 -9.477 2.941 1 97.94 193 TYR B C 1
ATOM 3118 O O . TYR B 1 193 ? -9.094 -9.492 2.984 1 97.94 193 TYR B O 1
ATOM 3126 N N . TYR B 1 194 ? -7.148 -9.977 1.929 1 98.31 194 TYR B N 1
ATOM 3127 C CA . TYR B 1 194 ? -7.793 -10.648 0.806 1 98.31 194 TYR B CA 1
ATOM 3128 C C . TYR B 1 194 ? -8.68 -11.789 1.29 1 98.31 194 TYR B C 1
ATOM 3130 O O . TYR B 1 194 ? -9.844 -11.883 0.907 1 98.31 194 TYR B O 1
ATOM 3138 N N . ASP B 1 195 ? -8.156 -12.617 2.176 1 96.62 195 ASP B N 1
ATOM 3139 C CA . ASP B 1 195 ? -8.875 -13.781 2.699 1 96.62 195 ASP B CA 1
ATOM 3140 C C . ASP B 1 195 ? -10.141 -13.359 3.436 1 96.62 195 ASP B C 1
ATOM 3142 O O . ASP B 1 195 ? -11.203 -13.953 3.246 1 96.62 195 ASP B O 1
ATOM 3146 N N . GLU B 1 196 ? -10 -12.336 4.184 1 94.81 196 GLU B N 1
ATOM 3147 C CA . GLU B 1 196 ? -11.125 -11.859 4.98 1 94.81 196 GLU B CA 1
ATOM 3148 C C . GLU B 1 196 ? -12.234 -11.305 4.09 1 94.81 196 GLU B C 1
ATOM 3150 O O . GLU B 1 196 ? -13.422 -11.422 4.422 1 94.81 196 GLU B O 1
ATOM 3155 N N . ASN B 1 197 ? -11.883 -10.727 2.965 1 93.75 197 ASN B N 1
ATOM 3156 C CA . ASN B 1 197 ? -12.867 -10.062 2.121 1 93.75 197 ASN B CA 1
ATOM 3157 C C . ASN B 1 197 ? -13.422 -11 1.054 1 93.75 197 ASN B C 1
ATOM 3159 O O . ASN B 1 197 ? -14.414 -10.68 0.391 1 93.75 197 ASN B O 1
ATOM 3163 N N . LEU B 1 198 ? -12.82 -12.141 0.89 1 94.5 198 LEU B N 1
ATOM 3164 C CA . LEU B 1 198 ? -13.266 -13.117 -0.094 1 94.5 198 LEU B CA 1
ATOM 3165 C C . LEU B 1 198 ? -14.672 -13.602 0.224 1 94.5 198 LEU B C 1
ATOM 3167 O O . LEU B 1 198 ? -15.453 -13.898 -0.685 1 94.5 198 LEU B O 1
ATOM 3171 N N . LYS B 1 199 ? -14.961 -13.664 1.508 1 87.44 199 LYS B N 1
ATOM 3172 C CA . LYS B 1 199 ? -16.297 -14.117 1.9 1 87.44 199 LYS B CA 1
ATOM 3173 C C . LYS B 1 199 ? -17.375 -13.211 1.312 1 87.44 199 LYS B C 1
ATOM 3175 O O . LYS B 1 199 ? -18.453 -13.688 0.94 1 87.44 199 LYS B O 1
ATOM 3180 N N . TYR B 1 200 ? -17 -11.93 1.188 1 85.81 200 TYR B N 1
ATOM 3181 C CA . TYR B 1 200 ? -17.969 -10.969 0.663 1 85.81 200 TYR B CA 1
ATOM 3182 C C . TYR B 1 200 ? -18.016 -11.016 -0.859 1 85.81 200 TYR B C 1
ATOM 3184 O O . TYR B 1 200 ? -19.031 -10.688 -1.468 1 85.81 200 TYR B O 1
ATOM 3192 N N . ILE B 1 201 ? -16.906 -11.461 -1.41 1 84.94 201 ILE B N 1
ATOM 3193 C CA . ILE B 1 201 ? -16.781 -11.523 -2.861 1 84.94 201 ILE B CA 1
ATOM 3194 C C . ILE B 1 201 ? -17.516 -12.75 -3.389 1 84.94 201 ILE B C 1
ATOM 3196 O O . ILE B 1 201 ? -18.156 -12.695 -4.438 1 84.94 201 ILE B O 1
ATOM 3200 N N . MET B 1 202 ? -17.453 -13.773 -2.641 1 84.44 202 MET B N 1
ATOM 3201 C CA . MET B 1 202 ? -18 -15.047 -3.098 1 84.44 202 MET B CA 1
ATOM 3202 C C . MET B 1 202 ? -19.469 -15.164 -2.703 1 84.44 202 MET B C 1
ATOM 3204 O O . MET B 1 202 ? -20.172 -16.078 -3.16 1 84.44 202 MET B O 1
ATOM 3208 N N . ALA B 1 203 ? -20.062 -14.312 -1.817 1 75.25 203 ALA B N 1
ATOM 3209 C CA . ALA B 1 203 ? -21.484 -14.344 -1.432 1 75.25 203 ALA B CA 1
ATOM 3210 C C . ALA B 1 203 ? -22.359 -13.82 -2.555 1 75.25 203 ALA B C 1
ATOM 3212 O O . ALA B 1 203 ? -21.938 -12.984 -3.357 1 75.25 203 ALA B O 1
#